Protein AF-A0A074Z7G4-F1 (afdb_monomer)

Radius of gyration: 32.72 Å; Cα contacts (8 Å, |Δi|>4): 463; chains: 1; bounding box: 90×70×72 Å

Secondary structure (DSSP, 8-state):
-EES--TTTTSBTTBPPPPTT----HHHHHHHHHHHHHHHHHHHHHHTT--THHHHHHHHHHHHHHHHHHHHHHHHHIIIIIHHHHHHTT-PPPPPPSEE-TTS--HHHHHHHHHHHHHHHHHHSSSGGG--THHHHHHHHHHHHHHHHHHHHHHTSTTHHHHHHHHHHHHHHHHHHHHHHHHHHHHHHHHHTT--GGGG-------HHHHTTS--SS--SHHHHHHHHHHHHHHHHHHTTS-SSS--SEEEEEETTEEEEEEEE-TT----TTHHHHHHHHHHHHHHHHHHHHHHHHHHHHHHHHHHHHHHT--S-SHHHHHHHHHHHHHHHHHHHHHHHHHHHHHHHHHHHHHHHHHHHHHTT----PPPPS----THHHHHHHHHHHHHHHHHHHHHHHHHHHHHHHHH-TTS-PBPTTT-SB-SSHHHHHHHHHHHHHHHHHHHHHHHHHHHHHHHHHTPPPP--

Structure (mmCIF, N/CA/C/O backbone):
data_AF-A0A074Z7G4-F1
#
_entry.id   AF-A0A074Z7G4-F1
#
loop_
_atom_site.group_PDB
_atom_site.id
_atom_site.type_symbol
_atom_site.label_atom_id
_atom_site.label_alt_id
_atom_site.label_comp_id
_atom_site.label_asym_id
_atom_site.label_entity_id
_atom_site.label_seq_id
_atom_site.pdbx_PDB_ins_code
_atom_site.Cartn_x
_atom_site.Cartn_y
_atom_site.Cartn_z
_atom_site.occupancy
_atom_site.B_iso_or_equiv
_atom_site.auth_seq_id
_atom_site.auth_comp_id
_atom_site.auth_asym_id
_atom_site.auth_atom_id
_atom_site.pdbx_PDB_model_num
ATOM 1 N N . MET A 1 1 ? 15.901 -3.457 -26.700 1.00 85.38 1 MET A N 1
ATOM 2 C CA . MET A 1 1 ? 16.924 -4.479 -26.420 1.00 85.38 1 MET A CA 1
ATOM 3 C C . MET A 1 1 ? 17.347 -4.314 -24.991 1.00 85.38 1 MET A C 1
ATOM 5 O O . MET A 1 1 ? 17.902 -3.279 -24.651 1.00 85.38 1 MET A O 1
ATOM 9 N N . ARG A 1 2 ? 17.156 -5.352 -24.183 1.00 85.31 2 ARG A N 1
ATOM 10 C CA . ARG A 1 2 ? 17.507 -5.346 -22.768 1.00 85.31 2 ARG A CA 1
ATOM 11 C C . ARG A 1 2 ? 18.653 -6.305 -22.483 1.00 85.31 2 ARG A C 1
ATOM 13 O O . ARG A 1 2 ? 18.597 -7.469 -22.887 1.00 85.31 2 ARG A O 1
ATOM 20 N N . ILE A 1 3 ? 19.686 -5.824 -21.792 1.00 86.31 3 ILE A N 1
ATOM 21 C CA . ILE A 1 3 ? 20.881 -6.618 -21.479 1.00 86.31 3 ILE A CA 1
ATOM 22 C C . ILE A 1 3 ? 20.767 -7.195 -20.069 1.00 86.31 3 ILE A C 1
ATOM 24 O O . ILE A 1 3 ? 20.560 -6.466 -19.108 1.00 86.31 3 ILE A O 1
ATOM 28 N N . LEU A 1 4 ? 20.955 -8.511 -19.943 1.00 88.06 4 LEU A N 1
ATOM 29 C CA . LEU A 1 4 ? 20.911 -9.246 -18.674 1.00 88.06 4 LEU A CA 1
ATOM 30 C C . LEU A 1 4 ? 19.659 -8.942 -17.822 1.00 88.06 4 LEU A C 1
ATOM 32 O O . LEU A 1 4 ? 19.802 -8.605 -16.644 1.00 88.06 4 LEU A O 1
ATOM 36 N N . PRO A 1 5 ? 18.436 -9.053 -18.373 1.00 88.75 5 PRO A N 1
ATOM 37 C CA . PRO A 1 5 ? 17.236 -8.840 -17.577 1.00 88.75 5 PRO A CA 1
ATOM 38 C C . PRO A 1 5 ? 17.120 -9.877 -16.448 1.00 88.75 5 PRO A C 1
ATOM 40 O O . PRO A 1 5 ? 17.526 -11.035 -16.625 1.00 88.75 5 PRO A O 1
ATOM 43 N N . PRO A 1 6 ? 16.518 -9.507 -15.306 1.00 89.75 6 PRO A N 1
ATOM 44 C CA . PRO A 1 6 ? 16.137 -10.471 -14.288 1.00 89.75 6 PRO A CA 1
ATOM 45 C C . PRO A 1 6 ? 15.152 -11.476 -14.886 1.00 89.75 6 PRO A C 1
ATOM 47 O O . PRO A 1 6 ? 14.142 -11.106 -15.475 1.00 89.75 6 PRO A O 1
ATOM 50 N N . ASN A 1 7 ? 15.434 -12.766 -14.740 1.00 90.62 7 ASN A N 1
ATOM 51 C CA . ASN A 1 7 ? 14.598 -13.827 -15.307 1.00 90.62 7 ASN A CA 1
ATOM 52 C C . ASN A 1 7 ? 13.290 -14.063 -14.543 1.00 90.62 7 ASN A C 1
ATOM 54 O O . ASN A 1 7 ? 12.457 -14.821 -15.017 1.00 90.62 7 ASN A O 1
ATOM 58 N N . TRP A 1 8 ? 13.138 -13.446 -13.371 1.00 91.25 8 TRP A N 1
ATOM 59 C CA . TRP A 1 8 ? 11.943 -13.498 -12.529 1.00 91.25 8 TRP A CA 1
ATOM 60 C C . TRP A 1 8 ? 10.975 -12.331 -12.782 1.00 91.25 8 TRP A C 1
ATOM 62 O O . TRP A 1 8 ? 9.852 -12.339 -12.283 1.00 91.25 8 TRP A O 1
ATOM 72 N N . GLU A 1 9 ? 11.404 -11.308 -13.519 1.00 90.31 9 GLU A N 1
ATOM 73 C CA . GLU A 1 9 ? 10.612 -10.102 -13.737 1.00 90.31 9 GLU A CA 1
ATOM 74 C C . GLU A 1 9 ? 9.450 -10.361 -14.707 1.00 90.31 9 GLU A C 1
ATOM 76 O O . GLU A 1 9 ? 9.623 -10.979 -15.756 1.00 90.31 9 GLU A O 1
ATOM 81 N N . GLY A 1 10 ? 8.260 -9.869 -14.358 1.00 90.44 10 GLY A N 1
ATOM 82 C CA . GLY A 1 10 ? 7.034 -10.010 -15.144 1.00 90.44 10 GLY A CA 1
ATOM 83 C C . GLY A 1 10 ? 6.310 -11.347 -14.983 1.00 90.44 10 GLY A C 1
ATOM 84 O O . GLY A 1 10 ? 5.237 -11.506 -15.552 1.00 90.44 10 GLY A O 1
ATOM 85 N N . LEU A 1 11 ? 6.853 -12.295 -14.211 1.00 92.81 11 LEU A N 1
ATOM 86 C CA . LEU A 1 11 ? 6.232 -13.613 -14.013 1.00 92.81 11 LEU A CA 1
ATOM 87 C C . LEU A 1 11 ? 5.133 -13.622 -12.947 1.00 92.81 11 LEU A C 1
ATOM 89 O O . LEU A 1 11 ? 4.307 -14.527 -12.922 1.00 92.81 11 LEU A O 1
ATOM 93 N N . HIS A 1 12 ? 5.137 -12.640 -12.047 1.00 93.44 12 HIS A N 1
ATOM 94 C CA . HIS A 1 12 ? 4.173 -12.531 -10.957 1.00 93.44 12 HIS A CA 1
ATOM 95 C C . HIS A 1 12 ? 3.929 -11.055 -10.615 1.00 93.44 12 HIS A C 1
ATOM 97 O O . HIS A 1 12 ? 4.872 -10.263 -10.699 1.00 93.44 12 HIS A O 1
ATOM 103 N N . PRO A 1 13 ? 2.723 -10.665 -10.159 1.00 91.06 13 PRO A N 1
ATOM 104 C CA . PRO A 1 13 ? 2.424 -9.283 -9.766 1.00 91.06 13 PRO A CA 1
ATOM 105 C C . PRO A 1 13 ? 3.328 -8.706 -8.663 1.00 91.06 13 PRO A C 1
ATOM 107 O O . PRO A 1 13 ? 3.527 -7.497 -8.605 1.00 91.06 13 PRO A O 1
ATOM 110 N N . ALA A 1 14 ? 3.922 -9.559 -7.820 1.00 89.94 14 ALA A N 1
ATOM 111 C CA . ALA A 1 14 ? 4.937 -9.165 -6.829 1.00 89.94 14 ALA A CA 1
ATOM 112 C C . ALA A 1 14 ? 6.234 -8.624 -7.464 1.00 89.94 14 ALA A C 1
ATOM 114 O O . ALA A 1 14 ? 6.974 -7.853 -6.851 1.00 89.94 14 ALA A O 1
ATOM 115 N N . TYR A 1 15 ? 6.502 -9.027 -8.705 1.00 92.25 15 TYR A N 1
ATOM 116 C CA . TYR A 1 15 ? 7.681 -8.675 -9.481 1.00 92.25 15 TYR A CA 1
ATOM 117 C C . TYR A 1 15 ? 7.265 -8.175 -10.869 1.00 92.25 15 TYR A C 1
ATOM 119 O O . TYR A 1 15 ? 7.560 -8.831 -11.871 1.00 92.25 15 TYR A O 1
ATOM 127 N N . PRO A 1 16 ? 6.554 -7.038 -10.957 1.00 90.12 16 PRO A N 1
ATOM 128 C CA . PRO A 1 16 ? 6.028 -6.563 -12.227 1.00 90.12 16 PRO A CA 1
ATOM 129 C C . PRO A 1 16 ? 7.172 -6.245 -13.190 1.00 90.12 16 PRO A C 1
ATOM 131 O O . PRO A 1 16 ? 8.205 -5.703 -12.787 1.00 90.12 16 PRO A O 1
ATOM 134 N N . SER A 1 17 ? 6.979 -6.560 -14.472 1.00 87.56 17 SER A N 1
ATOM 135 C CA . SER A 1 17 ? 7.879 -6.068 -15.506 1.00 87.56 17 SER A CA 1
ATOM 136 C C . SER A 1 17 ? 7.656 -4.592 -15.699 1.00 87.56 17 SER A C 1
ATOM 138 O O . SER A 1 17 ? 6.520 -4.169 -15.926 1.00 87.56 17 SER A O 1
ATOM 140 N N . LYS A 1 18 ? 8.737 -3.825 -15.685 1.00 83.06 18 LYS A N 1
ATOM 141 C CA . LYS A 1 18 ? 8.636 -2.420 -16.045 1.00 83.06 18 LYS A CA 1
ATOM 142 C C . LYS A 1 18 ? 8.057 -2.276 -17.473 1.00 83.06 18 LYS A C 1
ATOM 144 O O . LYS A 1 18 ? 8.223 -3.175 -18.316 1.00 83.06 18 LYS A O 1
ATOM 149 N N . PRO A 1 19 ? 7.347 -1.176 -17.761 1.00 82.62 19 PRO A N 1
ATOM 150 C CA . PRO A 1 19 ? 6.880 -0.883 -19.105 1.00 82.62 19 PRO A CA 1
ATOM 151 C C . PRO A 1 19 ? 7.999 -0.249 -19.944 1.00 82.62 19 PRO A C 1
ATOM 153 O O . PRO A 1 19 ? 8.758 0.605 -19.475 1.00 82.62 19 PRO A O 1
ATOM 156 N N . ALA A 1 20 ? 8.080 -0.643 -21.216 1.00 80.75 20 ALA A N 1
ATOM 157 C CA . ALA A 1 20 ? 8.911 0.063 -22.186 1.00 80.75 20 ALA A CA 1
ATOM 158 C C . ALA A 1 20 ? 8.395 1.511 -22.335 1.00 80.75 20 ALA A C 1
ATOM 160 O O . ALA A 1 20 ? 7.181 1.714 -22.303 1.00 80.75 20 ALA A O 1
ATOM 161 N N . PRO A 1 21 ? 9.269 2.522 -22.480 1.00 76.12 21 PRO A N 1
ATOM 162 C CA . PRO A 1 21 ? 10.708 2.418 -22.727 1.00 76.12 21 PRO A CA 1
ATOM 163 C C . PRO A 1 21 ? 11.589 2.391 -21.461 1.00 76.12 21 PRO A C 1
ATOM 165 O O . PRO A 1 21 ? 12.804 2.267 -21.589 1.00 76.12 21 PRO A O 1
ATOM 168 N N . PHE A 1 22 ? 11.044 2.463 -20.238 1.00 74.94 22 PHE A N 1
ATOM 169 C CA . PHE A 1 22 ? 11.821 2.604 -18.984 1.00 74.94 22 PHE A CA 1
ATOM 170 C C . PHE A 1 22 ? 12.382 1.285 -18.412 1.00 74.94 22 PHE A C 1
ATOM 172 O O . PHE A 1 22 ? 12.695 1.173 -17.217 1.00 74.94 22 PHE A O 1
ATOM 179 N N . ASN A 1 23 ? 12.550 0.280 -19.270 1.00 72.50 23 ASN A N 1
ATOM 180 C CA . ASN A 1 23 ? 13.027 -1.059 -18.922 1.00 72.50 23 ASN A CA 1
ATOM 181 C C . ASN A 1 23 ? 14.540 -1.117 -18.756 1.00 72.50 23 ASN A C 1
ATOM 183 O O . ASN A 1 23 ? 15.242 -1.827 -19.469 1.00 72.50 23 ASN A O 1
ATOM 187 N N . GLU A 1 24 ? 15.043 -0.377 -17.776 1.00 75.25 24 GLU A N 1
ATOM 188 C CA . GLU A 1 24 ? 16.465 -0.344 -17.456 1.00 75.25 24 GLU A CA 1
ATOM 189 C C . GLU A 1 24 ? 16.899 -1.626 -16.732 1.00 75.25 24 GLU A C 1
ATOM 191 O O . GLU A 1 24 ? 16.286 -2.040 -15.735 1.00 75.25 24 GLU A O 1
ATOM 196 N N . SER A 1 25 ? 17.987 -2.235 -17.203 1.00 81.12 25 SER A N 1
ATOM 197 C CA . SER A 1 25 ? 18.711 -3.287 -16.481 1.00 81.12 25 SER A CA 1
ATOM 198 C C . SER A 1 25 ? 19.603 -2.696 -15.374 1.00 81.12 25 SER A C 1
ATOM 200 O O . SER A 1 25 ? 20.019 -1.536 -15.441 1.00 81.12 25 SER A O 1
ATOM 202 N N . ALA A 1 26 ? 19.945 -3.461 -14.324 1.00 79.12 26 ALA A N 1
ATOM 203 C CA . ALA A 1 26 ? 20.910 -2.967 -13.327 1.00 79.12 26 ALA A CA 1
ATOM 204 C C . ALA A 1 26 ? 22.268 -2.616 -13.951 1.00 79.12 26 ALA A C 1
ATOM 206 O O . ALA A 1 26 ? 22.934 -1.684 -13.498 1.00 79.12 26 ALA A O 1
ATOM 207 N N . LEU A 1 27 ? 22.648 -3.318 -15.026 1.00 80.75 27 LEU A N 1
ATOM 208 C CA . LEU A 1 27 ? 23.888 -3.063 -15.747 1.00 80.75 27 LEU A CA 1
ATOM 209 C C . LEU A 1 27 ? 23.905 -1.670 -16.394 1.00 80.75 27 LEU A C 1
ATOM 211 O O . LEU A 1 27 ? 24.945 -1.017 -16.381 1.00 80.75 27 LEU A O 1
ATOM 215 N N . THR A 1 28 ? 22.778 -1.204 -16.935 1.00 81.19 28 THR A N 1
ATOM 216 C CA . THR A 1 28 ? 22.680 0.105 -17.602 1.00 81.19 28 THR A CA 1
ATOM 217 C C . THR A 1 28 ? 22.392 1.254 -16.634 1.00 81.19 28 THR A C 1
ATOM 219 O O . THR A 1 28 ? 22.817 2.382 -16.886 1.00 81.19 28 THR A O 1
ATOM 222 N N . LYS A 1 29 ? 21.800 0.977 -15.465 1.00 82.38 29 LYS A N 1
ATOM 223 C CA . LYS A 1 29 ? 21.629 1.967 -14.382 1.00 82.38 29 LYS A CA 1
ATOM 224 C C . LYS A 1 29 ? 22.943 2.480 -13.806 1.00 82.38 29 LYS A C 1
ATOM 226 O O . LYS A 1 29 ? 23.056 3.655 -13.460 1.00 82.38 29 LYS A O 1
ATOM 231 N N . ALA A 1 30 ? 23.931 1.605 -13.661 1.00 86.00 30 ALA A N 1
ATOM 232 C CA . ALA A 1 30 ? 25.208 1.966 -13.060 1.00 86.00 30 ALA A CA 1
ATOM 233 C C . ALA A 1 30 ? 25.955 3.085 -13.811 1.00 86.00 30 ALA A C 1
ATOM 235 O O . ALA A 1 30 ? 26.288 4.085 -13.169 1.00 86.00 30 ALA A O 1
ATOM 236 N N . PRO A 1 31 ? 26.183 2.997 -15.138 1.00 86.25 31 PRO A N 1
ATOM 237 C CA . PRO A 1 31 ? 26.827 4.072 -15.884 1.00 86.25 31 PRO A CA 1
ATOM 238 C C . PRO A 1 31 ? 25.974 5.349 -15.949 1.00 86.25 31 PRO A C 1
ATOM 240 O O . PRO A 1 31 ? 26.550 6.431 -16.029 1.00 86.25 31 PRO A O 1
ATOM 243 N N . PHE A 1 32 ? 24.639 5.265 -15.846 1.00 86.50 32 PHE A N 1
ATOM 244 C CA . PHE A 1 32 ? 23.770 6.445 -15.734 1.00 86.50 32 PHE A CA 1
ATOM 245 C C . PHE A 1 32 ? 24.064 7.259 -14.464 1.00 86.50 32 PHE A C 1
ATOM 247 O O . PHE A 1 32 ? 24.488 8.413 -14.555 1.00 86.50 32 PHE A O 1
ATOM 254 N N . TRP A 1 33 ? 23.911 6.654 -13.281 1.00 88.00 33 TRP A N 1
ATOM 255 C CA . TRP A 1 33 ? 24.155 7.346 -12.007 1.00 88.00 33 TRP A CA 1
ATOM 256 C C . TRP A 1 33 ? 25.606 7.804 -11.880 1.00 88.00 33 TRP A C 1
ATOM 258 O O . TRP A 1 33 ? 25.888 8.928 -11.462 1.00 88.00 33 TRP A O 1
ATOM 268 N N . ALA A 1 34 ? 26.537 6.954 -12.310 1.00 91.00 34 ALA A N 1
ATOM 269 C CA . ALA A 1 34 ? 27.951 7.270 -12.298 1.00 91.00 34 ALA A CA 1
ATOM 270 C C . ALA A 1 34 ? 28.311 8.436 -13.227 1.00 91.00 34 ALA A C 1
ATOM 272 O O . ALA A 1 34 ? 29.098 9.305 -12.844 1.00 91.00 34 ALA A O 1
ATOM 273 N N . GLY A 1 35 ? 27.712 8.491 -14.420 1.00 90.94 35 GLY A N 1
ATOM 274 C CA . GLY A 1 35 ? 27.849 9.611 -15.344 1.00 90.94 35 GLY A CA 1
ATOM 275 C C . GLY A 1 35 ? 27.298 10.914 -14.764 1.00 90.94 35 GLY A C 1
ATOM 276 O O . GLY A 1 35 ? 27.959 11.943 -14.897 1.00 90.94 35 GLY A O 1
ATOM 277 N N . GLY A 1 36 ? 26.175 10.862 -14.037 1.00 91.94 36 GLY A N 1
ATOM 278 C CA . GLY A 1 36 ? 25.625 12.001 -13.292 1.00 91.94 36 GLY A CA 1
ATOM 279 C C . GLY A 1 36 ? 26.575 12.512 -12.201 1.00 91.94 36 GLY A C 1
ATOM 280 O O . GLY A 1 36 ? 26.894 13.702 -12.162 1.00 91.94 36 GLY A O 1
ATOM 281 N N . CYS A 1 37 ? 27.127 11.617 -11.373 1.00 93.38 37 CYS A N 1
ATOM 282 C CA . CYS A 1 37 ? 28.167 11.977 -10.399 1.00 93.38 37 CYS A CA 1
ATOM 283 C C . CYS A 1 37 ? 29.406 12.584 -11.077 1.00 93.38 37 CYS A C 1
ATOM 285 O O . CYS A 1 37 ? 29.982 13.551 -10.576 1.00 93.38 37 CYS A O 1
ATOM 287 N N . GLY A 1 38 ? 29.809 12.036 -12.226 1.00 93.69 38 GLY A N 1
ATOM 288 C CA . GLY A 1 38 ? 30.907 12.565 -13.030 1.00 93.69 38 GLY A CA 1
ATOM 289 C C . GLY A 1 38 ? 30.636 13.963 -13.574 1.00 93.69 38 GLY A C 1
ATOM 290 O O . GLY A 1 38 ? 31.521 14.816 -13.517 1.00 93.69 38 GLY A O 1
ATOM 291 N N . ALA A 1 39 ? 29.418 14.217 -14.057 1.00 93.56 39 ALA A N 1
ATOM 292 C CA . ALA A 1 39 ? 28.989 15.521 -14.553 1.00 93.56 39 ALA A CA 1
ATOM 293 C C . ALA A 1 39 ? 28.983 16.574 -13.435 1.00 93.56 39 ALA A C 1
ATOM 295 O O . ALA A 1 39 ? 29.549 17.654 -13.609 1.00 93.56 39 ALA A O 1
ATOM 296 N N . LEU A 1 40 ? 28.443 16.232 -12.259 1.00 94.50 40 LEU A N 1
ATOM 297 C CA . LEU A 1 40 ? 28.479 17.097 -11.074 1.00 94.50 40 LEU A CA 1
ATOM 298 C C . LEU A 1 40 ? 29.916 17.409 -10.647 1.00 94.50 40 LEU A C 1
ATOM 300 O O . LEU A 1 40 ? 30.268 18.568 -10.427 1.00 94.50 40 LEU A O 1
ATOM 304 N N . ALA A 1 41 ? 30.774 16.391 -10.586 1.00 93.81 41 ALA A N 1
ATOM 305 C CA . ALA A 1 41 ? 32.175 16.574 -10.238 1.00 93.81 41 ALA A CA 1
ATOM 306 C C . ALA A 1 41 ? 32.944 17.412 -11.271 1.00 93.81 41 ALA A C 1
ATOM 308 O O . ALA A 1 41 ? 33.786 18.225 -10.893 1.00 93.81 41 ALA A O 1
ATOM 309 N N . ALA A 1 42 ? 32.650 17.256 -12.566 1.00 91.56 42 ALA A N 1
ATOM 310 C CA . ALA A 1 42 ? 33.212 18.103 -13.613 1.00 91.56 42 ALA A CA 1
ATOM 311 C C . ALA A 1 42 ? 32.750 19.563 -13.461 1.00 91.56 42 ALA A C 1
ATOM 313 O O . ALA A 1 42 ? 33.578 20.467 -13.554 1.00 91.56 42 ALA A O 1
ATOM 314 N N . GLY A 1 43 ? 31.467 19.797 -13.159 1.00 92.75 43 GLY A N 1
ATOM 315 C CA . GLY A 1 43 ? 30.924 21.131 -12.885 1.00 92.75 43 GLY A CA 1
ATOM 316 C C . GLY A 1 43 ? 31.592 21.801 -11.682 1.00 92.75 43 GLY A C 1
ATOM 317 O O . GLY A 1 43 ? 32.066 22.932 -11.783 1.00 92.75 43 GLY A O 1
ATOM 318 N N . LEU A 1 44 ? 31.734 21.076 -10.568 1.00 94.06 44 LEU A N 1
ATOM 319 C CA . LEU A 1 44 ? 32.448 21.555 -9.378 1.00 94.06 44 LEU A CA 1
ATOM 320 C C . LEU A 1 44 ? 33.934 21.817 -9.655 1.00 94.06 44 LEU A C 1
ATOM 322 O O . LEU A 1 44 ? 34.496 22.800 -9.165 1.00 94.06 44 LEU A O 1
ATOM 326 N N . ALA A 1 45 ? 34.586 20.972 -10.457 1.00 91.81 45 ALA A N 1
ATOM 327 C CA . ALA A 1 45 ? 35.967 21.197 -10.869 1.00 91.81 45 ALA A CA 1
ATOM 328 C C . ALA A 1 45 ? 36.098 22.496 -11.680 1.00 91.81 45 ALA A C 1
ATOM 330 O O . ALA A 1 45 ? 36.977 23.301 -11.385 1.00 91.81 45 ALA A O 1
ATOM 331 N N . LEU A 1 46 ? 35.187 22.757 -12.625 1.00 91.62 46 LEU A N 1
ATOM 332 C CA . LEU A 1 46 ? 35.174 24.004 -13.397 1.00 91.62 46 LEU A CA 1
ATOM 333 C C . LEU A 1 46 ? 34.961 25.233 -12.500 1.00 91.62 46 LEU A C 1
ATOM 335 O O . LEU A 1 46 ? 35.713 26.201 -12.616 1.00 91.62 46 LEU A O 1
ATOM 339 N N . LEU A 1 47 ? 34.015 25.171 -11.556 1.00 94.12 47 LEU A N 1
ATOM 340 C CA . LEU A 1 47 ? 33.768 26.249 -10.586 1.00 94.12 47 LEU A CA 1
ATOM 341 C C . LEU A 1 47 ? 34.985 26.520 -9.689 1.00 94.12 47 LEU A C 1
ATOM 343 O O . LEU A 1 47 ? 35.280 27.666 -9.359 1.00 94.12 47 LEU A O 1
ATOM 347 N N . THR A 1 48 ? 35.734 25.474 -9.338 1.00 93.44 48 THR A N 1
ATOM 348 C CA . THR A 1 48 ? 36.955 25.572 -8.520 1.00 93.44 48 THR A CA 1
ATOM 349 C C . THR A 1 48 ? 38.233 25.772 -9.344 1.00 93.44 48 THR A C 1
ATOM 351 O O . THR A 1 48 ? 39.332 25.683 -8.794 1.00 93.44 48 THR A O 1
ATOM 354 N N . LYS A 1 49 ? 38.119 26.054 -10.654 1.00 91.06 49 LYS A N 1
ATOM 355 C CA . LYS A 1 49 ? 39.244 26.215 -11.602 1.00 91.06 49 LYS A CA 1
ATOM 356 C C . LYS A 1 49 ? 40.197 25.007 -11.651 1.00 91.06 49 LYS A C 1
ATOM 358 O O . LYS A 1 49 ? 41.371 25.133 -11.997 1.00 91.06 49 LYS A O 1
ATOM 363 N N . ARG A 1 50 ? 39.700 23.822 -11.299 1.00 89.50 5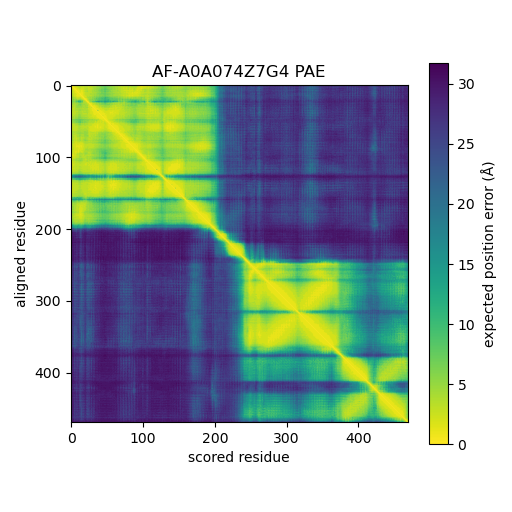0 ARG A N 1
ATOM 364 C CA . ARG A 1 50 ? 40.392 22.531 -11.382 1.00 89.50 50 ARG A CA 1
ATOM 365 C C . ARG A 1 50 ? 40.104 21.857 -12.730 1.00 89.50 50 ARG A C 1
ATOM 367 O O . ARG A 1 50 ? 39.092 22.142 -13.367 1.00 89.50 50 ARG A O 1
ATOM 374 N N . PRO A 1 51 ? 40.973 20.941 -13.197 1.00 88.12 51 PRO A N 1
ATOM 375 C CA . PRO A 1 51 ? 40.759 20.268 -14.472 1.00 88.12 51 PRO A CA 1
ATOM 376 C C . PRO A 1 51 ? 39.509 19.361 -14.428 1.00 88.12 51 PRO A C 1
ATOM 378 O O . PRO A 1 51 ? 39.395 18.538 -13.512 1.00 88.12 51 PRO A O 1
ATOM 381 N N . PRO A 1 52 ? 38.627 19.403 -15.450 1.00 87.94 52 PRO A N 1
ATOM 382 C CA . PRO A 1 52 ? 37.388 18.607 -15.501 1.00 87.94 52 PRO A CA 1
ATOM 383 C C . PRO A 1 52 ? 37.640 17.092 -15.606 1.00 87.94 52 PRO A C 1
ATOM 385 O O . PRO A 1 52 ? 36.738 16.283 -15.411 1.00 87.94 52 PRO A O 1
ATOM 388 N N . ALA A 1 53 ? 38.899 16.705 -15.832 1.00 89.56 53 ALA A N 1
ATOM 389 C CA . ALA A 1 53 ? 39.463 15.365 -15.688 1.00 89.56 53 ALA A CA 1
ATOM 390 C C . ALA A 1 53 ? 38.913 14.554 -14.508 1.00 89.56 53 ALA A C 1
ATOM 392 O O . ALA A 1 53 ? 38.718 13.343 -14.608 1.00 89.56 53 ALA A O 1
ATOM 393 N N . GLN A 1 54 ? 38.715 15.225 -13.369 1.00 89.75 54 GLN A N 1
ATOM 394 C CA . GLN A 1 54 ? 38.254 14.590 -12.139 1.00 89.75 54 GLN A CA 1
ATOM 395 C C . GLN A 1 54 ? 36.856 13.987 -12.307 1.00 89.75 54 GLN A C 1
ATOM 397 O O . GLN A 1 54 ? 36.609 12.915 -11.762 1.00 89.75 54 GLN A O 1
ATOM 402 N N . GLY A 1 55 ? 35.996 14.593 -13.134 1.00 92.56 55 GLY A N 1
ATOM 403 C CA . GLY A 1 55 ? 34.669 14.063 -13.443 1.00 92.56 55 GLY A CA 1
ATOM 404 C C . GLY A 1 55 ? 34.715 12.695 -14.121 1.00 92.56 55 GLY A C 1
ATOM 405 O O . GLY A 1 55 ? 34.014 11.783 -13.695 1.00 92.56 55 GLY A O 1
ATOM 406 N N . LEU A 1 56 ? 35.614 12.500 -15.096 1.00 92.50 56 LEU A N 1
ATOM 407 C CA . LEU A 1 56 ? 35.793 11.201 -15.764 1.00 92.50 56 LEU A CA 1
ATOM 408 C C . LEU A 1 56 ? 36.302 10.124 -14.798 1.00 92.50 56 LEU A C 1
ATOM 410 O O . LEU A 1 56 ? 35.833 8.988 -14.832 1.00 92.50 56 LEU A O 1
ATOM 414 N N . LYS A 1 57 ? 37.244 10.475 -13.915 1.00 93.38 57 LYS A N 1
ATOM 415 C CA . LYS A 1 57 ? 37.762 9.540 -12.903 1.00 93.38 57 LYS A CA 1
ATOM 416 C C . LYS A 1 57 ? 36.681 9.140 -11.906 1.00 93.38 57 LYS A C 1
ATOM 418 O O . LYS A 1 57 ? 36.565 7.960 -11.589 1.00 93.38 57 LYS A O 1
ATOM 423 N N . ILE A 1 58 ? 35.903 10.114 -11.434 1.00 94.81 58 ILE A N 1
ATOM 424 C CA . ILE A 1 58 ? 34.801 9.879 -10.502 1.00 94.81 58 ILE A CA 1
ATOM 425 C C . ILE A 1 58 ? 33.751 8.994 -11.165 1.00 94.81 58 ILE A C 1
ATOM 427 O O . ILE A 1 58 ? 33.431 7.964 -10.587 1.00 94.81 58 ILE A O 1
ATOM 431 N N . ALA A 1 59 ? 33.326 9.304 -12.395 1.00 94.75 59 ALA A N 1
ATOM 432 C CA . ALA A 1 59 ? 32.404 8.462 -13.157 1.00 94.75 59 ALA A CA 1
ATOM 433 C C . ALA A 1 59 ? 32.916 7.023 -13.316 1.00 94.75 59 ALA A C 1
ATOM 435 O O . ALA A 1 59 ? 32.166 6.070 -13.135 1.00 94.75 59 ALA A O 1
ATOM 436 N N . ALA A 1 60 ? 34.200 6.830 -13.627 1.00 94.69 60 ALA A N 1
ATOM 437 C CA . ALA A 1 60 ? 34.758 5.490 -13.786 1.00 94.69 60 ALA A CA 1
ATOM 438 C C . ALA A 1 60 ? 34.709 4.678 -12.478 1.00 94.69 60 ALA A C 1
ATOM 440 O O . ALA A 1 60 ? 34.278 3.525 -12.480 1.00 94.69 60 ALA A O 1
ATOM 441 N N . TRP A 1 61 ? 35.120 5.277 -11.357 1.00 94.69 61 TRP A N 1
ATOM 442 C CA . TRP A 1 61 ? 35.105 4.603 -10.056 1.00 94.69 61 TRP A CA 1
ATOM 443 C C . TRP A 1 61 ? 33.692 4.339 -9.550 1.00 94.69 61 TRP A C 1
ATOM 445 O O . TRP A 1 61 ? 33.410 3.228 -9.100 1.00 94.69 61 TRP A O 1
ATOM 455 N N . THR A 1 62 ? 32.789 5.314 -9.665 1.00 92.25 62 THR A N 1
ATOM 456 C CA . THR A 1 62 ? 31.390 5.125 -9.271 1.00 92.25 62 THR A CA 1
ATOM 457 C C . THR A 1 62 ? 30.718 4.070 -10.140 1.00 92.25 62 THR A C 1
ATOM 459 O O . THR A 1 62 ? 29.975 3.262 -9.601 1.00 92.25 62 THR A O 1
ATOM 462 N N . THR A 1 63 ? 31.047 3.965 -11.431 1.00 92.81 63 THR A N 1
ATOM 463 C CA . THR A 1 63 ? 30.516 2.896 -12.299 1.00 92.81 63 THR A CA 1
ATOM 464 C C . THR A 1 63 ? 30.921 1.511 -11.820 1.00 92.81 63 THR A C 1
ATOM 466 O O . THR A 1 63 ? 30.089 0.612 -11.813 1.00 92.81 63 THR A O 1
ATOM 469 N N . ILE A 1 64 ? 32.171 1.315 -11.389 1.00 91.25 64 ILE A N 1
ATOM 470 C CA . ILE A 1 64 ? 32.604 0.022 -10.840 1.00 91.25 64 ILE A CA 1
ATOM 471 C C . ILE A 1 64 ? 31.889 -0.257 -9.519 1.00 91.25 64 ILE A C 1
ATOM 473 O O . ILE A 1 64 ? 31.314 -1.333 -9.358 1.00 91.25 64 ILE A O 1
ATOM 477 N N . ILE A 1 65 ? 31.897 0.706 -8.594 1.00 89.38 65 ILE A N 1
ATOM 478 C CA . ILE A 1 65 ? 31.334 0.534 -7.248 1.00 89.38 65 ILE A CA 1
ATOM 479 C C . ILE A 1 65 ? 29.826 0.266 -7.330 1.00 89.38 65 ILE A C 1
ATOM 481 O O . ILE A 1 65 ? 29.347 -0.734 -6.800 1.00 89.38 65 ILE A O 1
ATOM 485 N N . PHE A 1 66 ? 29.083 1.102 -8.056 1.00 86.56 66 PHE A N 1
ATOM 486 C CA . PHE A 1 66 ? 27.644 0.926 -8.235 1.00 86.56 66 PHE A CA 1
ATOM 487 C C . PHE A 1 66 ? 27.307 -0.234 -9.167 1.00 86.56 66 PHE A C 1
ATOM 489 O O . PHE A 1 66 ? 26.353 -0.954 -8.899 1.00 86.56 66 PHE A O 1
ATOM 496 N N . GLY A 1 67 ? 28.056 -0.450 -10.248 1.00 84.81 67 GLY A N 1
ATOM 497 C CA . GLY A 1 67 ? 27.773 -1.502 -11.231 1.00 84.81 67 GLY A CA 1
ATOM 498 C C . GLY A 1 67 ? 27.941 -2.900 -10.672 1.00 84.81 67 GLY A C 1
ATOM 499 O O . GLY A 1 67 ? 27.055 -3.738 -10.826 1.00 84.81 67 GLY A O 1
ATOM 500 N N . THR A 1 68 ? 29.038 -3.143 -9.958 1.00 83.44 68 THR A N 1
ATOM 501 C CA . THR A 1 68 ? 29.267 -4.445 -9.319 1.00 83.44 68 THR A CA 1
ATOM 502 C C . THR A 1 68 ? 28.245 -4.713 -8.218 1.00 83.44 68 THR A C 1
ATOM 504 O O . THR A 1 68 ? 27.659 -5.795 -8.190 1.00 83.44 68 THR A O 1
ATOM 507 N N . ALA A 1 69 ? 27.965 -3.720 -7.368 1.00 85.38 69 ALA A N 1
ATOM 508 C CA . ALA A 1 69 ? 26.979 -3.850 -6.305 1.00 85.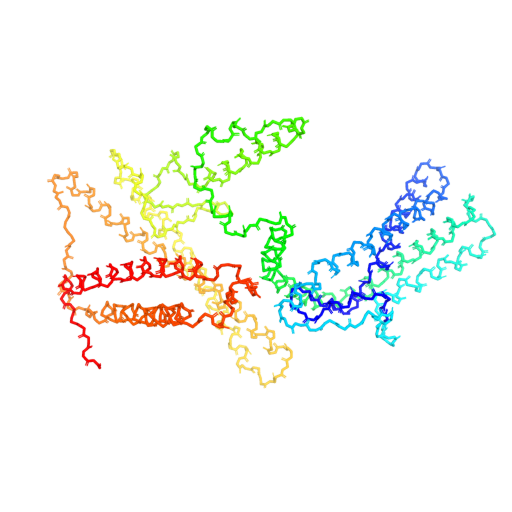38 69 ALA A CA 1
ATOM 509 C C . ALA A 1 69 ? 25.556 -4.027 -6.853 1.00 85.38 69 ALA A C 1
ATOM 511 O O . ALA A 1 69 ? 24.857 -4.929 -6.417 1.00 85.38 69 ALA A O 1
ATOM 512 N N . SER A 1 70 ? 25.124 -3.231 -7.833 1.00 83.75 70 SER A N 1
ATOM 513 C CA . SER A 1 70 ? 23.756 -3.296 -8.373 1.00 83.75 70 SER A CA 1
ATOM 514 C C . SER A 1 70 ? 23.467 -4.616 -9.087 1.00 83.75 70 SER A C 1
ATOM 516 O O . SER A 1 70 ? 22.470 -5.265 -8.777 1.00 83.75 70 SER A O 1
ATOM 518 N N . VAL A 1 71 ? 24.361 -5.064 -9.975 1.00 84.19 71 VAL A N 1
ATOM 519 C CA . VAL A 1 71 ? 24.224 -6.363 -10.654 1.00 84.19 71 VAL A CA 1
ATOM 520 C C . VAL A 1 71 ? 24.329 -7.513 -9.649 1.00 84.19 71 VAL A C 1
ATOM 522 O O . VAL A 1 71 ? 23.579 -8.488 -9.739 1.00 84.19 71 VAL A O 1
ATOM 525 N N . GLY A 1 72 ? 25.240 -7.400 -8.676 1.00 84.81 72 GLY A N 1
ATOM 526 C CA . GLY A 1 72 ? 25.403 -8.377 -7.603 1.00 84.81 72 GLY A CA 1
ATOM 527 C C . GLY A 1 72 ? 24.142 -8.512 -6.754 1.00 84.81 72 GLY A C 1
ATOM 528 O O . GLY A 1 72 ? 23.638 -9.619 -6.591 1.00 84.81 72 GLY A O 1
ATOM 529 N N . VAL A 1 73 ? 23.597 -7.391 -6.278 1.00 85.69 73 VAL A N 1
ATOM 530 C CA . VAL A 1 73 ? 22.381 -7.327 -5.458 1.00 85.69 73 VAL A CA 1
ATOM 531 C C . VAL A 1 73 ? 21.174 -7.840 -6.231 1.00 85.69 73 VAL A C 1
ATOM 533 O O . VAL A 1 73 ? 20.428 -8.643 -5.686 1.00 85.69 73 VAL A O 1
ATOM 536 N N . GLU A 1 74 ? 20.988 -7.459 -7.496 1.00 84.94 74 GLU A N 1
ATOM 537 C CA . GLU A 1 74 ? 19.832 -7.906 -8.283 1.00 84.94 74 GLU A CA 1
ATOM 538 C C . GLU A 1 74 ? 19.865 -9.422 -8.536 1.00 84.94 74 GLU A C 1
ATOM 540 O O . GLU A 1 74 ? 18.857 -10.115 -8.367 1.00 84.94 74 GLU A O 1
ATOM 545 N N . ARG A 1 75 ? 21.043 -9.979 -8.852 1.00 85.62 75 ARG A N 1
ATOM 546 C CA . ARG A 1 75 ? 21.206 -11.435 -8.997 1.00 85.62 75 ARG A CA 1
ATOM 547 C C . ARG A 1 75 ? 21.082 -12.176 -7.672 1.00 85.62 75 ARG A C 1
ATOM 549 O O . ARG A 1 75 ? 20.510 -13.265 -7.634 1.00 85.62 75 ARG A O 1
ATOM 556 N N . TYR A 1 76 ? 21.612 -11.603 -6.598 1.00 86.00 76 TYR A N 1
ATOM 557 C CA . TYR A 1 76 ? 21.540 -12.179 -5.261 1.00 86.00 76 TYR A CA 1
ATOM 558 C C . TYR A 1 76 ? 20.100 -12.203 -4.740 1.00 86.00 76 TYR A C 1
ATOM 560 O O . TYR A 1 76 ? 19.609 -13.262 -4.351 1.00 86.00 76 TYR A O 1
ATOM 568 N N . ALA A 1 77 ? 19.391 -11.075 -4.834 1.00 85.06 77 ALA A N 1
ATOM 569 C CA . ALA A 1 77 ? 17.977 -10.957 -4.495 1.00 85.06 77 ALA A CA 1
ATOM 570 C C . ALA A 1 77 ? 17.121 -11.901 -5.348 1.00 85.06 77 ALA A C 1
ATOM 572 O O . ALA A 1 77 ? 16.260 -12.603 -4.819 1.00 85.06 77 ALA A O 1
ATOM 573 N N . GLY A 1 78 ? 17.414 -11.998 -6.649 1.00 87.44 78 GLY A N 1
ATOM 574 C CA . GLY A 1 78 ? 16.754 -12.945 -7.540 1.00 87.44 78 GLY A CA 1
ATOM 575 C C . GLY A 1 78 ? 16.906 -14.396 -7.086 1.00 87.44 78 GLY A C 1
ATOM 576 O O . GLY A 1 78 ? 15.934 -15.143 -7.060 1.00 87.44 78 GLY A O 1
ATOM 577 N N . ARG A 1 79 ? 18.116 -14.799 -6.680 1.00 88.94 79 ARG A N 1
ATOM 578 C CA . ARG A 1 79 ? 18.406 -16.175 -6.256 1.00 88.94 79 ARG A CA 1
ATOM 579 C C . ARG A 1 79 ? 17.847 -16.513 -4.875 1.00 88.94 79 ARG A C 1
ATOM 581 O O . ARG A 1 79 ? 17.410 -17.642 -4.676 1.00 88.94 79 ARG A O 1
ATOM 588 N N . LEU A 1 80 ? 17.908 -15.585 -3.922 1.00 88.50 80 LEU A N 1
ATOM 589 C CA . LEU A 1 80 ? 17.532 -15.862 -2.534 1.00 88.50 80 LEU A CA 1
ATOM 590 C C . LEU A 1 80 ? 16.075 -15.573 -2.208 1.00 88.50 80 LEU A C 1
ATOM 592 O O . LEU A 1 80 ? 15.515 -16.268 -1.360 1.00 88.50 80 LEU A O 1
ATOM 596 N N . ILE A 1 81 ? 15.489 -14.562 -2.844 1.00 90.81 81 ILE A N 1
ATOM 597 C CA . ILE A 1 81 ? 14.157 -14.066 -2.505 1.00 90.81 81 ILE A CA 1
ATOM 598 C C . ILE A 1 81 ? 13.190 -14.411 -3.630 1.00 90.81 81 ILE A C 1
ATOM 600 O O . ILE A 1 81 ? 12.301 -15.234 -3.429 1.00 90.81 81 ILE A O 1
ATOM 604 N N . ALA A 1 82 ? 13.400 -13.841 -4.822 1.00 92.06 82 ALA A N 1
ATOM 605 C CA . ALA A 1 82 ? 12.413 -13.927 -5.896 1.00 92.06 82 ALA A CA 1
ATOM 606 C C . ALA A 1 82 ? 12.203 -15.359 -6.375 1.00 92.06 82 ALA A C 1
ATOM 608 O O . ALA A 1 82 ? 11.069 -15.796 -6.532 1.00 92.06 82 ALA A O 1
ATOM 609 N N . ARG A 1 83 ? 13.287 -16.117 -6.559 1.00 94.56 83 ARG A N 1
ATOM 610 C CA . ARG A 1 83 ? 13.186 -17.483 -7.061 1.00 94.56 83 ARG A CA 1
ATOM 611 C C . ARG A 1 83 ? 12.449 -18.430 -6.109 1.00 94.56 83 ARG A C 1
ATOM 613 O O . ARG A 1 83 ? 11.464 -19.016 -6.539 1.00 94.56 83 ARG A O 1
ATOM 620 N N . PRO A 1 84 ? 12.844 -18.535 -4.831 1.00 93.94 84 PRO A N 1
ATOM 621 C CA . PRO A 1 84 ? 12.133 -19.371 -3.871 1.00 93.94 84 PRO A CA 1
ATOM 622 C C . PRO A 1 84 ? 10.679 -18.940 -3.644 1.00 93.94 84 PRO A C 1
ATOM 624 O O . PRO A 1 84 ? 9.831 -19.794 -3.413 1.00 93.94 84 PRO A O 1
ATOM 627 N N . TYR A 1 85 ? 10.386 -17.636 -3.716 1.00 94.50 85 TYR A N 1
ATOM 628 C CA . TYR A 1 85 ? 9.014 -17.133 -3.617 1.00 94.50 85 TYR A CA 1
ATOM 629 C C . TYR A 1 85 ? 8.167 -17.536 -4.831 1.00 94.50 85 TYR A C 1
ATOM 631 O O . TYR A 1 85 ? 7.045 -17.997 -4.683 1.00 94.50 85 TYR A O 1
ATOM 639 N N . LEU A 1 86 ? 8.694 -17.397 -6.048 1.00 95.62 86 LEU A N 1
ATOM 640 C CA . LEU A 1 86 ? 7.971 -17.798 -7.258 1.00 95.62 86 LEU A CA 1
ATOM 641 C C . LEU A 1 86 ? 7.760 -19.314 -7.315 1.00 95.62 86 LEU A C 1
ATOM 643 O O . LEU A 1 86 ? 6.657 -19.766 -7.613 1.00 95.62 86 LEU A O 1
ATOM 647 N N . GLU A 1 87 ? 8.781 -20.091 -6.949 1.00 94.19 87 GLU A N 1
ATOM 648 C CA . GLU A 1 87 ? 8.687 -21.550 -6.847 1.00 94.19 87 GLU A CA 1
ATOM 649 C C . GLU A 1 87 ? 7.637 -21.973 -5.800 1.00 94.19 87 GLU A C 1
ATOM 651 O O . GLU A 1 87 ? 6.883 -22.911 -6.051 1.00 94.19 87 GLU A O 1
ATOM 656 N N . SER A 1 88 ? 7.507 -21.257 -4.671 1.00 92.94 88 SER A N 1
ATOM 657 C CA . SER A 1 88 ? 6.472 -21.550 -3.662 1.00 92.94 88 SER A CA 1
ATOM 658 C C . SER A 1 88 ? 5.049 -21.217 -4.122 1.00 92.94 88 SER A C 1
ATOM 660 O O . SER A 1 88 ? 4.095 -21.803 -3.617 1.00 92.94 88 SER A O 1
ATOM 662 N N . LYS A 1 89 ? 4.895 -20.328 -5.110 1.00 93.88 89 LYS A N 1
ATOM 663 C CA . LYS A 1 89 ? 3.618 -20.037 -5.783 1.00 93.88 89 LYS A CA 1
ATOM 664 C C . LYS A 1 89 ? 3.369 -20.922 -7.013 1.00 93.88 89 LYS A C 1
ATOM 666 O O . LYS A 1 89 ? 2.421 -20.676 -7.751 1.00 93.88 89 LYS A O 1
ATOM 671 N N . GLY A 1 90 ? 4.210 -21.932 -7.254 1.00 94.88 90 GLY A N 1
ATOM 672 C CA . GLY A 1 90 ? 4.086 -22.831 -8.405 1.00 94.88 90 GLY A CA 1
ATOM 673 C C . GLY A 1 90 ? 4.451 -22.187 -9.747 1.00 94.88 90 GLY A C 1
ATOM 674 O O . GLY A 1 90 ? 4.070 -22.702 -10.795 1.00 94.88 90 GLY A O 1
ATOM 675 N N . VAL A 1 91 ? 5.174 -21.062 -9.738 1.00 95.81 91 VAL A N 1
ATOM 676 C CA . VAL A 1 91 ? 5.601 -20.359 -10.953 1.00 95.81 91 VAL A CA 1
ATOM 677 C C . VAL A 1 91 ? 6.984 -20.851 -11.373 1.00 95.81 91 VAL A C 1
ATOM 679 O O . VAL A 1 91 ? 7.981 -20.635 -10.681 1.00 95.81 91 VAL A O 1
ATOM 682 N N . GLU A 1 92 ? 7.062 -21.485 -12.542 1.00 94.88 92 GLU A N 1
ATOM 683 C CA . GLU A 1 92 ? 8.335 -21.914 -13.119 1.00 94.88 92 GLU A CA 1
ATOM 684 C C . GLU A 1 92 ? 9.134 -20.726 -13.667 1.00 94.88 92 GLU A C 1
ATOM 686 O O . GLU A 1 92 ? 8.643 -19.911 -14.450 1.00 94.88 92 GLU A O 1
ATOM 691 N N . ILE A 1 93 ? 10.409 -20.642 -13.281 1.00 93.62 93 ILE A N 1
ATOM 692 C CA . ILE A 1 93 ? 11.279 -19.535 -13.682 1.00 93.62 93 ILE A CA 1
ATOM 693 C C . ILE A 1 93 ? 12.103 -19.943 -14.906 1.00 93.62 93 ILE A C 1
ATOM 695 O O . ILE A 1 93 ? 12.879 -20.904 -14.838 1.00 93.62 93 ILE A O 1
ATOM 699 N N . PRO A 1 94 ? 12.025 -19.190 -16.014 1.00 92.62 94 PRO A N 1
ATOM 700 C CA . PRO A 1 94 ? 12.796 -19.472 -17.206 1.00 92.62 94 PRO A CA 1
ATOM 701 C C . PRO A 1 94 ? 14.298 -19.279 -16.958 1.00 92.62 94 PRO A C 1
ATOM 703 O O . PRO A 1 94 ? 14.752 -18.540 -16.073 1.00 92.62 94 PRO A O 1
ATOM 706 N N . LYS A 1 95 ? 15.109 -19.936 -17.793 1.00 90.38 95 LYS A N 1
ATOM 707 C CA . LYS A 1 95 ? 16.568 -19.764 -17.786 1.00 90.38 95 LYS A CA 1
ATOM 708 C C . LYS A 1 95 ? 16.931 -18.301 -18.059 1.00 90.38 95 LYS A C 1
ATOM 710 O O . LYS A 1 95 ? 16.280 -17.625 -18.853 1.00 90.38 95 LYS A O 1
ATOM 715 N N . SER A 1 96 ? 17.997 -17.825 -17.417 1.00 87.94 96 SER A N 1
ATOM 716 C CA . SER A 1 96 ? 18.474 -16.450 -17.581 1.00 87.94 96 SER A CA 1
ATOM 717 C C . SER A 1 96 ? 18.809 -16.151 -19.039 1.00 87.94 96 SER A C 1
ATOM 719 O O . SER A 1 96 ? 19.666 -16.816 -19.626 1.00 87.94 96 SER A O 1
ATOM 721 N N . LYS A 1 97 ? 18.161 -15.130 -19.600 1.00 88.94 97 LYS A N 1
ATOM 722 C CA . LYS A 1 97 ? 18.461 -14.613 -20.935 1.00 88.94 97 LYS A CA 1
ATOM 723 C C . LYS A 1 97 ? 19.618 -13.619 -20.851 1.00 88.94 97 LYS A C 1
ATOM 725 O O . LYS A 1 97 ? 19.707 -12.838 -19.907 1.00 88.94 97 LYS A O 1
ATOM 730 N N . ILE A 1 98 ? 20.501 -13.637 -21.848 1.00 88.44 98 ILE A N 1
ATOM 731 C CA . ILE A 1 98 ? 21.572 -12.634 -21.962 1.00 88.44 98 ILE A CA 1
ATOM 732 C C . ILE A 1 98 ? 21.025 -11.352 -22.591 1.00 88.44 98 ILE A C 1
ATOM 734 O O . ILE A 1 98 ? 21.358 -10.253 -22.154 1.00 88.44 98 ILE A O 1
ATOM 738 N N . ILE A 1 99 ? 20.171 -11.510 -23.599 1.00 89.31 99 ILE A N 1
ATOM 739 C CA . ILE A 1 99 ? 19.513 -10.429 -24.321 1.00 89.31 99 ILE A CA 1
ATOM 740 C C . ILE A 1 99 ? 18.028 -10.768 -24.386 1.00 89.31 99 ILE A C 1
ATOM 742 O O . ILE A 1 99 ? 17.666 -11.901 -24.712 1.00 89.31 99 ILE A O 1
ATOM 746 N N . ASP A 1 100 ? 17.185 -9.790 -24.083 1.00 86.56 100 ASP A N 1
ATOM 747 C CA . ASP A 1 100 ? 15.744 -9.860 -24.307 1.00 86.56 100 ASP A CA 1
ATOM 748 C C . ASP A 1 100 ? 15.333 -8.752 -25.282 1.00 86.56 100 ASP A C 1
ATOM 750 O O . ASP A 1 100 ? 15.918 -7.664 -25.288 1.00 86.56 100 ASP A O 1
ATOM 754 N N . ARG A 1 101 ? 14.374 -9.067 -26.159 1.00 85.50 101 ARG A N 1
ATOM 755 C CA . ARG A 1 101 ? 13.820 -8.153 -27.176 1.00 85.50 101 ARG A CA 1
ATOM 756 C C . ARG A 1 101 ? 14.890 -7.434 -28.020 1.00 85.50 101 ARG A C 1
ATOM 758 O O . ARG A 1 101 ? 15.022 -6.210 -27.964 1.00 85.50 101 ARG A O 1
ATOM 765 N N . PRO A 1 102 ? 15.688 -8.172 -28.814 1.00 86.06 102 PRO A N 1
ATOM 766 C CA . PRO A 1 102 ? 16.834 -7.608 -29.534 1.00 86.06 102 PRO A CA 1
ATOM 767 C C . PRO A 1 102 ? 16.465 -6.524 -30.560 1.00 86.06 102 PRO A C 1
ATOM 769 O O . PRO A 1 102 ? 17.314 -5.700 -30.884 1.00 86.06 102 PRO A O 1
ATOM 772 N N . PHE A 1 103 ? 15.221 -6.506 -31.047 1.00 86.31 103 PHE A N 1
ATOM 773 C CA . PHE A 1 103 ? 14.754 -5.586 -32.090 1.00 86.31 103 PHE A CA 1
ATOM 774 C C . PHE A 1 103 ? 13.885 -4.429 -31.573 1.00 86.31 103 PHE A C 1
ATOM 776 O O . PHE A 1 103 ? 13.522 -3.556 -32.354 1.00 86.31 103 PHE A O 1
ATOM 783 N N . GLU A 1 104 ? 13.558 -4.399 -30.278 1.00 87.44 104 GLU A N 1
ATOM 784 C CA . GLU A 1 104 ? 12.823 -3.279 -29.675 1.00 87.44 104 GLU A CA 1
ATOM 785 C C . GLU A 1 104 ? 13.793 -2.160 -29.273 1.00 87.44 104 GLU A C 1
ATOM 787 O O . GLU A 1 104 ? 14.953 -2.427 -28.946 1.00 87.44 104 GLU A O 1
ATOM 792 N N . ILE A 1 105 ? 13.336 -0.907 -29.298 1.00 86.75 105 ILE A N 1
ATOM 793 C CA . ILE A 1 105 ? 14.105 0.243 -28.807 1.00 86.75 105 ILE A CA 1
ATOM 794 C C . ILE A 1 105 ? 13.679 0.503 -27.359 1.00 86.75 105 ILE A C 1
ATOM 796 O O . ILE A 1 105 ? 12.566 0.951 -27.111 1.00 86.75 105 ILE A O 1
ATOM 800 N N . ASP A 1 106 ? 14.577 0.218 -26.416 1.00 87.94 106 ASP A N 1
ATOM 801 C CA . ASP A 1 106 ? 14.386 0.431 -24.974 1.00 87.94 106 ASP A CA 1
ATOM 802 C C . ASP A 1 106 ? 15.380 1.476 -24.436 1.00 87.94 106 ASP A C 1
ATOM 804 O O . ASP A 1 106 ? 16.340 1.841 -25.119 1.00 87.94 106 ASP A O 1
ATOM 808 N N . ALA A 1 107 ? 15.232 1.892 -23.171 1.00 88.44 107 ALA A N 1
ATOM 809 C CA . ALA A 1 107 ? 16.207 2.739 -22.470 1.00 88.44 107 ALA A CA 1
ATOM 810 C C . ALA A 1 107 ? 17.654 2.226 -22.596 1.00 88.44 107 ALA A C 1
ATOM 812 O O . ALA A 1 107 ? 18.576 3.012 -22.820 1.00 88.44 107 ALA A O 1
ATOM 813 N N . ASP A 1 108 ? 17.856 0.907 -22.519 1.00 90.19 108 ASP A N 1
ATOM 814 C CA . ASP A 1 108 ? 19.163 0.263 -22.676 1.00 90.19 108 ASP A CA 1
ATOM 815 C C . ASP A 1 108 ? 19.817 0.613 -24.032 1.00 90.19 108 ASP A C 1
ATOM 817 O O . ASP A 1 108 ? 21.029 0.827 -24.088 1.00 90.19 108 ASP A O 1
ATOM 821 N N . ASN A 1 109 ? 19.040 0.762 -25.115 1.00 91.81 109 ASN A N 1
ATOM 822 C CA . ASN A 1 109 ? 19.559 1.173 -26.423 1.00 91.81 109 ASN A CA 1
ATOM 823 C C . ASN A 1 109 ? 20.115 2.603 -26.391 1.00 91.81 109 ASN A C 1
ATOM 825 O O . ASN A 1 109 ? 21.218 2.836 -26.887 1.00 91.81 109 ASN A O 1
ATOM 829 N N . TYR A 1 110 ? 19.386 3.548 -25.789 1.00 91.94 110 TYR A N 1
ATOM 830 C CA . TYR A 1 110 ? 19.824 4.942 -25.670 1.00 91.94 110 TYR A CA 1
ATOM 831 C C . TYR A 1 110 ? 21.056 5.081 -24.774 1.00 91.94 110 TYR A C 1
ATOM 833 O O . TYR A 1 110 ? 21.980 5.826 -25.102 1.00 91.94 110 TYR A O 1
ATOM 841 N N . ILE A 1 111 ? 21.100 4.326 -23.673 1.00 92.38 111 ILE A N 1
ATOM 842 C CA . ILE A 1 111 ? 22.236 4.296 -22.747 1.00 92.38 111 ILE A CA 1
ATOM 843 C C . ILE A 1 111 ? 23.486 3.766 -23.459 1.00 92.38 111 ILE A C 1
ATOM 845 O O . ILE A 1 111 ? 24.537 4.406 -23.422 1.00 92.38 111 ILE A O 1
ATOM 849 N N . LEU A 1 112 ? 23.375 2.637 -24.166 1.00 92.50 112 LEU A N 1
ATOM 850 C CA . LEU A 1 112 ? 24.490 2.061 -24.921 1.00 92.50 112 LEU A CA 1
ATOM 851 C C . LEU A 1 112 ? 24.949 2.977 -26.054 1.00 92.50 112 LEU A C 1
ATOM 853 O O . LEU A 1 112 ? 26.151 3.192 -26.208 1.00 92.50 112 LEU A O 1
ATOM 857 N N . ALA A 1 113 ? 24.015 3.539 -26.825 1.00 94.69 113 ALA A N 1
ATOM 858 C CA . ALA A 1 113 ? 24.331 4.470 -27.903 1.00 94.69 113 ALA A CA 1
ATOM 859 C C . ALA A 1 113 ? 25.069 5.704 -27.366 1.00 94.69 113 ALA A C 1
ATOM 861 O O . ALA A 1 113 ? 26.135 6.057 -27.875 1.00 94.69 113 ALA A O 1
ATOM 862 N N . GLY A 1 114 ? 24.565 6.304 -26.284 1.00 95.50 114 GLY A N 1
ATOM 863 C CA . GLY A 1 114 ? 25.224 7.409 -25.596 1.00 95.50 114 GLY A CA 1
ATOM 864 C C . GLY A 1 114 ? 26.622 7.032 -25.101 1.00 95.50 114 GLY A C 1
ATOM 865 O O . GLY A 1 114 ? 27.581 7.776 -25.314 1.00 95.50 114 GLY A O 1
ATOM 866 N N . GLY A 1 115 ? 26.777 5.851 -24.498 1.00 95.12 115 GLY A N 1
ATOM 867 C CA . GLY A 1 115 ? 28.071 5.359 -24.031 1.00 95.12 115 GLY A CA 1
ATOM 868 C C . GLY A 1 115 ? 29.086 5.146 -25.156 1.00 95.12 115 GLY A C 1
ATOM 869 O O . GLY A 1 115 ? 30.242 5.555 -25.027 1.00 95.12 115 GLY A O 1
ATOM 870 N N . LEU A 1 116 ? 28.661 4.580 -26.289 1.00 96.12 116 LEU A N 1
ATOM 871 C CA . LEU A 1 116 ? 29.500 4.417 -27.481 1.00 96.12 116 LEU A CA 1
ATOM 872 C C . LEU A 1 116 ? 29.912 5.767 -28.083 1.00 96.12 116 LEU A C 1
ATOM 874 O O . LEU A 1 116 ? 31.076 5.944 -28.444 1.00 96.12 116 LEU A O 1
ATOM 878 N N . ILE A 1 117 ? 28.999 6.741 -28.125 1.00 95.88 117 ILE A N 1
ATOM 879 C CA . ILE A 1 117 ? 29.309 8.118 -28.534 1.00 95.88 117 ILE A CA 1
ATOM 880 C C . ILE A 1 117 ? 30.358 8.732 -27.592 1.00 95.88 117 ILE A C 1
ATOM 882 O O . ILE A 1 117 ? 31.336 9.324 -28.054 1.00 95.88 117 ILE A O 1
ATOM 886 N N . GLY A 1 118 ? 30.215 8.531 -26.278 1.00 94.75 118 GLY A N 1
ATOM 887 C CA . GLY A 1 118 ? 31.195 8.956 -25.275 1.00 94.75 118 GLY A CA 1
ATOM 888 C C . GLY A 1 118 ? 32.588 8.358 -25.505 1.00 94.75 118 GLY A C 1
ATOM 889 O O . GLY A 1 118 ? 33.588 9.077 -25.454 1.00 94.75 118 GLY A O 1
ATOM 890 N N . LEU A 1 119 ? 32.669 7.064 -25.835 1.00 95.19 119 LEU A N 1
ATOM 891 C CA . LEU A 1 119 ? 33.925 6.416 -26.234 1.00 95.19 119 LEU A CA 1
ATOM 892 C C . LEU A 1 119 ? 34.495 7.011 -27.529 1.00 95.19 119 LEU A C 1
ATOM 894 O O . LEU A 1 119 ? 35.704 7.223 -27.612 1.00 95.19 119 LEU A O 1
ATOM 898 N N . GLY A 1 120 ? 33.645 7.330 -28.508 1.00 94.62 120 GLY A N 1
ATOM 899 C CA . GLY A 1 120 ? 34.040 8.014 -29.741 1.00 94.62 120 GLY A CA 1
ATOM 900 C C . GLY A 1 120 ? 34.686 9.377 -29.474 1.00 94.62 120 GLY A C 1
ATOM 901 O O . GLY A 1 120 ? 35.772 9.657 -29.985 1.00 94.62 120 GLY A O 1
ATOM 902 N N . PHE A 1 121 ? 34.085 10.191 -28.598 1.00 91.81 121 PHE A N 1
ATOM 903 C CA . PHE A 1 121 ? 34.678 11.455 -28.141 1.00 91.81 121 PHE A CA 1
ATOM 904 C C . PHE A 1 121 ? 35.986 11.245 -27.377 1.00 91.81 121 PHE A C 1
ATOM 906 O O . PHE A 1 121 ? 36.958 11.977 -27.571 1.00 91.81 121 PHE A O 1
ATOM 913 N N . ALA A 1 122 ? 36.044 10.220 -26.527 1.00 90.69 122 ALA A N 1
ATOM 914 C CA . ALA A 1 122 ? 37.279 9.872 -25.849 1.00 90.69 122 ALA A CA 1
ATOM 915 C C . ALA A 1 122 ? 38.361 9.429 -26.834 1.00 90.69 122 ALA A C 1
ATOM 917 O O . ALA A 1 122 ? 39.515 9.719 -26.566 1.00 90.69 122 ALA A O 1
ATOM 918 N N . ALA A 1 123 ? 38.043 8.771 -27.948 1.00 90.31 123 ALA A N 1
ATOM 919 C CA . ALA A 1 123 ? 39.021 8.350 -28.951 1.00 90.31 123 ALA A CA 1
ATOM 920 C C . ALA A 1 123 ? 39.517 9.512 -29.830 1.00 90.31 123 ALA A C 1
ATOM 922 O O . ALA A 1 123 ? 40.703 9.563 -30.160 1.00 90.31 123 ALA A O 1
ATOM 923 N N . SER A 1 124 ? 38.636 10.454 -30.185 1.00 88.12 124 SER A N 1
ATOM 924 C CA . SER A 1 124 ? 38.953 11.551 -31.110 1.00 88.12 124 SER A CA 1
ATOM 925 C C . SER A 1 124 ? 39.873 12.616 -30.505 1.00 88.12 124 SER A C 1
ATOM 927 O O . SER A 1 124 ? 40.677 13.225 -31.212 1.00 88.12 124 SER A O 1
ATOM 929 N N . VAL A 1 125 ? 39.831 12.816 -29.185 1.00 81.88 125 VAL A N 1
ATOM 930 C CA . VAL A 1 125 ? 40.714 13.770 -28.504 1.00 81.88 125 VAL A CA 1
ATOM 931 C C . VAL A 1 125 ? 42.006 13.058 -28.092 1.00 81.88 125 VAL A C 1
ATOM 933 O O . VAL A 1 125 ? 41.980 12.126 -27.298 1.00 81.88 125 VAL A O 1
ATOM 936 N N . ARG A 1 126 ? 43.185 13.481 -28.574 1.00 69.19 126 ARG A N 1
ATOM 937 C CA . ARG A 1 126 ? 44.458 12.781 -28.260 1.00 69.19 126 ARG A CA 1
ATOM 938 C C . ARG A 1 126 ? 44.734 12.673 -26.747 1.00 69.19 126 ARG A C 1
ATOM 940 O O . ARG A 1 126 ? 45.177 11.620 -26.285 1.00 69.19 126 ARG A O 1
ATOM 947 N N . LYS A 1 127 ? 44.419 13.709 -25.956 1.00 65.44 127 LYS A N 1
ATOM 948 C CA . LYS A 1 127 ? 44.553 13.729 -24.481 1.00 65.44 127 LYS A CA 1
ATOM 949 C C . LYS A 1 127 ? 43.534 14.682 -23.822 1.00 65.44 127 LYS A C 1
ATOM 951 O O . LYS A 1 127 ? 43.934 15.751 -23.360 1.00 65.44 127 LYS A O 1
ATOM 956 N N . PRO A 1 128 ? 42.232 14.351 -23.761 1.00 59.34 128 PRO A N 1
ATOM 957 C CA . PRO A 1 128 ? 41.291 15.159 -23.007 1.00 59.34 128 PRO A CA 1
ATOM 958 C C . PRO A 1 128 ? 41.674 15.044 -21.530 1.00 59.34 128 PRO A C 1
ATOM 960 O O . PRO A 1 128 ? 41.582 13.983 -20.913 1.00 59.34 128 PRO A O 1
ATOM 963 N N . TRP A 1 129 ? 42.161 16.151 -20.978 1.00 63.72 129 TRP A N 1
ATOM 964 C CA . TRP A 1 129 ? 42.139 16.402 -19.541 1.00 63.72 129 TRP A CA 1
ATOM 965 C C . TRP A 1 129 ? 42.934 15.393 -18.689 1.00 63.72 129 TRP A C 1
ATOM 967 O O . TRP A 1 129 ? 42.438 14.924 -17.677 1.00 63.72 129 TRP A O 1
ATOM 977 N N . ASN A 1 130 ? 44.172 15.037 -19.055 1.00 78.38 130 ASN A N 1
ATOM 978 C CA . ASN A 1 130 ? 45.101 14.271 -18.191 1.00 78.38 130 ASN A CA 1
ATOM 979 C C . ASN A 1 130 ? 44.555 12.956 -17.572 1.00 78.38 130 ASN A C 1
ATOM 981 O O . ASN A 1 130 ? 45.079 12.477 -16.564 1.00 78.38 130 ASN A O 1
ATOM 985 N N . SER A 1 131 ? 43.519 12.351 -18.157 1.00 80.75 131 SER A N 1
ATOM 986 C CA . SER A 1 131 ? 42.998 11.046 -17.735 1.00 80.75 131 SER A CA 1
ATOM 987 C C . SER A 1 131 ? 43.550 9.963 -18.658 1.00 80.75 131 SER A C 1
ATOM 989 O O . SER A 1 131 ? 43.430 10.054 -19.881 1.00 80.75 131 SER A O 1
ATOM 991 N N . VAL A 1 132 ? 44.207 8.956 -18.080 1.00 84.38 132 VAL A N 1
ATOM 992 C CA . VAL A 1 132 ? 44.941 7.909 -18.808 1.00 84.38 132 VAL A CA 1
ATOM 993 C C . VAL A 1 132 ? 44.424 6.535 -18.380 1.00 84.38 132 VAL A C 1
ATOM 995 O O . VAL A 1 132 ? 43.931 6.370 -17.265 1.00 84.38 132 VAL A O 1
ATOM 998 N N . GLY A 1 133 ? 44.528 5.547 -19.269 1.00 89.38 133 GLY A N 1
ATOM 999 C CA . GLY A 1 133 ? 44.166 4.159 -18.981 1.00 89.38 133 GLY A CA 1
ATOM 1000 C C . GLY A 1 133 ? 42.657 3.903 -18.974 1.00 89.38 133 GLY A C 1
ATOM 1001 O O . GLY A 1 133 ? 41.889 4.601 -19.636 1.00 89.38 133 GLY A O 1
ATOM 1002 N N . TRP A 1 134 ? 42.234 2.880 -18.228 1.00 94.44 134 TRP A N 1
ATOM 1003 C CA . TRP A 1 134 ? 40.847 2.395 -18.198 1.00 94.44 134 TRP A CA 1
ATOM 1004 C C . TRP A 1 134 ? 39.839 3.446 -17.704 1.00 94.44 134 TRP A C 1
ATOM 1006 O O . TRP A 1 134 ? 38.710 3.483 -18.185 1.00 94.44 134 TRP A O 1
ATOM 1016 N N . GLN A 1 135 ? 40.260 4.347 -16.807 1.00 93.94 135 GLN A N 1
ATOM 1017 C CA . GLN A 1 135 ? 39.405 5.397 -16.235 1.00 93.94 135 GLN A CA 1
ATOM 1018 C C . GLN A 1 135 ? 38.884 6.368 -17.298 1.00 93.94 135 GLN A C 1
ATOM 1020 O O . GLN A 1 135 ? 37.752 6.831 -17.209 1.00 93.94 135 GLN A O 1
ATOM 1025 N N . ARG A 1 136 ? 39.690 6.658 -18.328 1.00 91.94 136 ARG A N 1
ATOM 1026 C CA . ARG A 1 136 ? 39.277 7.515 -19.449 1.00 91.94 136 ARG A CA 1
ATOM 1027 C C . ARG A 1 136 ? 38.119 6.886 -20.213 1.00 91.94 136 ARG A C 1
ATOM 1029 O O . ARG A 1 136 ? 37.126 7.556 -20.462 1.00 91.94 136 ARG A O 1
ATOM 1036 N N . TRP A 1 137 ? 38.261 5.617 -20.580 1.00 94.44 137 TRP A N 1
ATOM 1037 C CA . TRP A 1 137 ? 37.284 4.912 -21.405 1.00 94.44 137 TRP A CA 1
ATOM 1038 C C . TRP A 1 137 ? 35.999 4.631 -20.633 1.00 94.44 137 TRP A C 1
ATOM 1040 O O . TRP A 1 137 ? 34.923 4.983 -21.104 1.00 94.44 137 TRP A O 1
ATOM 1050 N N . LEU A 1 138 ? 36.105 4.088 -19.417 1.00 94.56 138 LEU A N 1
ATOM 1051 C CA . LEU A 1 138 ? 34.931 3.792 -18.598 1.00 94.56 138 LEU A CA 1
ATOM 1052 C C . LEU A 1 138 ? 34.212 5.071 -18.146 1.00 94.56 138 LEU A C 1
ATOM 1054 O O . LEU A 1 138 ? 32.986 5.137 -18.188 1.00 94.56 138 LEU A O 1
ATOM 1058 N N . GLY A 1 139 ? 34.964 6.109 -17.768 1.00 94.06 139 GLY A N 1
ATOM 1059 C CA . GLY A 1 139 ? 34.398 7.408 -17.407 1.00 94.06 139 GLY A CA 1
ATOM 1060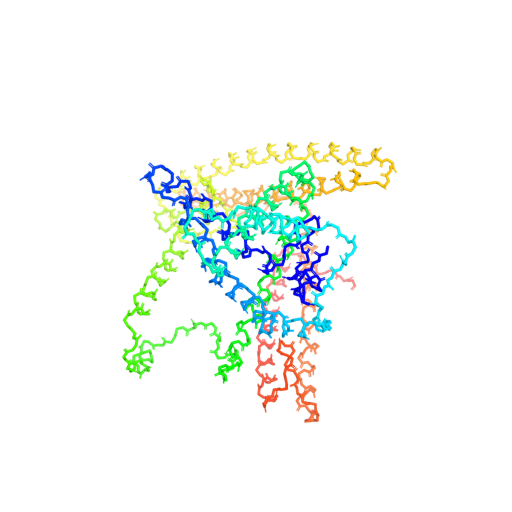 C C . GLY A 1 139 ? 33.667 8.060 -18.578 1.00 94.06 139 GLY A C 1
ATOM 1061 O O . GLY A 1 139 ? 32.539 8.517 -18.417 1.00 94.06 139 GLY A O 1
ATOM 1062 N N . ALA A 1 140 ? 34.262 8.039 -19.774 1.00 94.50 140 ALA A N 1
ATOM 1063 C CA . ALA A 1 140 ? 33.634 8.589 -20.972 1.00 94.50 140 ALA A CA 1
ATOM 1064 C C . ALA A 1 140 ? 32.396 7.794 -21.406 1.00 94.50 140 ALA A C 1
ATOM 1066 O O . ALA A 1 140 ? 31.382 8.400 -21.748 1.00 94.50 140 ALA A O 1
ATOM 1067 N N . PHE A 1 141 ? 32.447 6.460 -21.332 1.00 95.75 141 PHE A N 1
ATOM 1068 C CA . PHE A 1 141 ? 31.281 5.608 -21.561 1.00 95.75 141 PHE A CA 1
ATOM 1069 C C . PHE A 1 141 ? 30.141 5.953 -20.598 1.00 95.75 141 PHE A C 1
ATOM 1071 O O . PHE A 1 141 ? 28.989 6.032 -21.007 1.00 95.75 141 PHE A O 1
ATOM 1078 N N . SER A 1 142 ? 30.451 6.220 -19.331 1.00 95.50 142 SER A N 1
ATOM 1079 C CA . SER A 1 142 ? 29.443 6.511 -18.304 1.00 95.50 142 SER A CA 1
ATOM 1080 C C . SER A 1 142 ? 28.842 7.907 -18.458 1.00 95.50 142 SER A C 1
ATOM 1082 O O . SER A 1 142 ? 27.626 8.064 -18.423 1.00 95.50 142 SER A O 1
ATOM 1084 N N . CYS A 1 143 ? 29.657 8.929 -18.737 1.00 95.00 143 CYS A N 1
ATOM 1085 C CA . CYS A 1 143 ? 29.145 10.263 -19.067 1.00 95.00 143 CYS A CA 1
ATOM 1086 C C . CYS A 1 143 ? 28.295 10.251 -20.349 1.00 95.00 143 CYS A C 1
ATOM 1088 O O . CYS A 1 143 ? 27.242 10.884 -20.393 1.00 95.00 143 CYS A O 1
ATOM 1090 N N . GLY A 1 144 ? 28.718 9.502 -21.373 1.00 95.94 144 GLY A N 1
ATOM 1091 C CA . GLY A 1 144 ? 27.931 9.303 -22.588 1.00 95.94 144 GLY A CA 1
ATOM 1092 C C . GLY A 1 144 ? 26.615 8.567 -22.318 1.00 95.94 144 GLY A C 1
ATOM 1093 O O . GLY A 1 144 ? 25.564 8.984 -22.795 1.00 95.94 144 GLY A O 1
ATOM 1094 N N . SER A 1 145 ? 26.657 7.521 -21.492 1.00 94.88 145 SER A N 1
ATOM 1095 C CA . SER A 1 145 ? 25.483 6.763 -21.039 1.00 94.88 145 SER A CA 1
ATOM 1096 C C . SER A 1 145 ? 24.481 7.650 -20.303 1.00 94.88 145 SER A C 1
ATOM 1098 O O . SER A 1 145 ? 23.283 7.566 -20.557 1.00 94.88 145 SER A O 1
ATOM 1100 N N . PHE A 1 146 ? 24.967 8.545 -19.438 1.00 94.94 146 PHE A N 1
ATOM 1101 C CA . PHE A 1 146 ? 24.137 9.534 -18.754 1.00 94.94 146 PHE A CA 1
ATOM 1102 C C . PHE A 1 146 ? 23.458 10.498 -19.733 1.00 94.94 146 PHE A C 1
ATOM 1104 O O . PHE A 1 146 ? 22.256 10.733 -19.621 1.00 94.94 146 PHE A O 1
ATOM 1111 N N . ALA A 1 147 ? 24.190 11.010 -20.727 1.00 94.81 147 ALA A N 1
ATOM 1112 C CA . ALA A 1 147 ? 23.608 11.857 -21.767 1.00 94.81 147 ALA A CA 1
ATOM 1113 C C . ALA A 1 147 ? 22.543 11.109 -22.590 1.00 94.81 147 ALA A C 1
ATOM 1115 O O . ALA A 1 147 ? 21.470 11.655 -22.833 1.00 94.81 147 ALA A O 1
ATOM 1116 N N . GLY A 1 148 ? 22.802 9.849 -22.957 1.00 93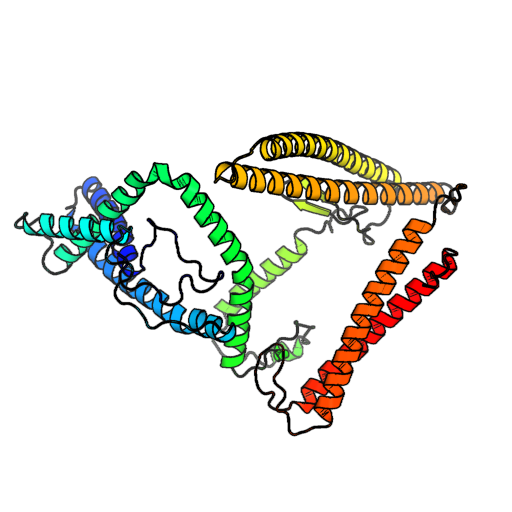.81 148 GLY A N 1
ATOM 1117 C CA . GLY A 1 148 ? 21.842 8.990 -23.655 1.00 93.81 148 GLY A CA 1
ATOM 1118 C C . GLY A 1 148 ? 20.573 8.723 -22.840 1.00 93.81 148 GLY A C 1
ATOM 1119 O O . GLY A 1 148 ? 19.470 8.863 -23.358 1.00 93.81 148 GLY A O 1
ATOM 1120 N N . ALA A 1 149 ? 20.711 8.419 -21.548 1.00 90.81 149 ALA A N 1
ATOM 1121 C CA . ALA A 1 149 ? 19.578 8.249 -20.637 1.00 90.81 149 ALA A CA 1
ATOM 1122 C C . ALA A 1 149 ? 18.767 9.541 -20.464 1.00 90.81 149 ALA A C 1
ATOM 1124 O O . ALA A 1 149 ? 17.540 9.514 -20.474 1.00 90.81 149 ALA A O 1
ATOM 1125 N N . SER A 1 150 ? 19.454 10.678 -20.333 1.00 90.94 150 SER A N 1
ATOM 1126 C CA . SER A 1 150 ? 18.812 11.989 -20.192 1.00 90.94 150 SER A CA 1
ATOM 1127 C C . SER A 1 150 ? 18.035 12.339 -21.460 1.00 90.94 150 SER A C 1
ATOM 1129 O O . SER A 1 150 ? 16.901 12.798 -21.388 1.00 90.94 150 SER A O 1
ATOM 1131 N N . PHE A 1 151 ? 18.611 12.047 -22.630 1.00 92.00 151 PHE A N 1
ATOM 1132 C CA . PHE A 1 151 ? 17.923 12.179 -23.908 1.00 92.00 151 PHE A CA 1
ATOM 1133 C C . PHE A 1 151 ? 16.693 11.269 -23.990 1.00 92.00 151 PHE A C 1
ATOM 1135 O O . PHE A 1 151 ? 15.637 11.743 -24.384 1.00 92.00 151 PHE A O 1
ATOM 1142 N N . ASN A 1 152 ? 16.795 10.005 -23.564 1.00 89.38 152 ASN A N 1
ATOM 1143 C CA . ASN A 1 152 ? 15.657 9.082 -23.503 1.00 89.38 152 ASN A CA 1
ATOM 1144 C C . ASN A 1 152 ? 14.519 9.630 -22.624 1.00 89.38 152 ASN A C 1
ATOM 1146 O O . ASN A 1 152 ? 13.362 9.616 -23.035 1.00 89.38 152 ASN A O 1
ATOM 1150 N N . GLN A 1 153 ? 14.845 10.164 -21.442 1.00 85.81 153 GLN A N 1
ATOM 1151 C CA . GLN A 1 153 ? 13.856 10.763 -20.539 1.00 85.81 153 GLN A CA 1
ATOM 1152 C C . GLN A 1 153 ? 13.183 11.998 -21.146 1.00 85.81 153 GLN A C 1
ATOM 1154 O O . GLN A 1 153 ? 11.967 12.125 -21.058 1.00 85.81 153 GLN A O 1
ATOM 1159 N N . ILE A 1 154 ? 13.956 12.884 -21.781 1.00 88.12 154 ILE A N 1
ATOM 1160 C CA . ILE A 1 154 ? 13.425 14.092 -22.429 1.00 88.12 154 ILE A CA 1
ATOM 1161 C C . ILE A 1 154 ? 12.570 13.720 -23.647 1.00 88.12 154 ILE A C 1
ATOM 1163 O O . ILE A 1 154 ? 11.481 14.255 -23.818 1.00 88.12 154 ILE A O 1
ATOM 1167 N N . TYR A 1 155 ? 13.039 12.789 -24.479 1.00 87.88 155 TYR A N 1
ATOM 1168 C CA . TYR A 1 155 ? 12.354 12.372 -25.702 1.00 87.88 155 TYR A CA 1
ATOM 1169 C C . TYR A 1 155 ? 11.007 11.696 -25.416 1.00 87.88 155 TYR A C 1
ATOM 1171 O O . TYR A 1 155 ? 10.048 11.895 -26.155 1.00 87.88 155 TYR A O 1
ATOM 1179 N N . HIS A 1 156 ? 10.916 10.939 -24.320 1.00 82.31 156 HIS A N 1
ATOM 1180 C CA . HIS A 1 156 ? 9.691 10.252 -23.906 1.00 82.31 156 HIS A CA 1
ATOM 1181 C C . HIS A 1 156 ? 8.886 10.991 -22.831 1.00 82.31 156 HIS A C 1
ATOM 1183 O O . HIS A 1 156 ? 7.976 10.402 -22.238 1.00 82.31 156 HIS A O 1
ATOM 1189 N N . TYR A 1 157 ? 9.183 12.269 -22.586 1.00 77.31 157 TYR A N 1
ATOM 1190 C CA . TYR A 1 157 ? 8.501 13.057 -21.563 1.00 77.31 157 TYR A CA 1
ATOM 1191 C C . TYR A 1 157 ? 6.996 13.204 -21.843 1.00 77.31 157 TYR A C 1
ATOM 1193 O O . TYR A 1 157 ? 6.196 13.024 -20.932 1.00 77.31 157 TYR A O 1
ATOM 1201 N N . ASP A 1 158 ? 6.577 13.403 -23.095 1.00 69.31 158 ASP A N 1
ATOM 1202 C CA . ASP A 1 158 ? 5.147 13.551 -23.432 1.00 69.31 158 ASP A CA 1
ATOM 1203 C C . ASP A 1 158 ? 4.368 12.229 -23.335 1.00 69.31 158 ASP A C 1
ATOM 1205 O O . ASP A 1 158 ? 3.195 12.202 -22.971 1.00 69.31 158 ASP A O 1
ATOM 1209 N N . THR A 1 159 ? 5.036 11.096 -23.566 1.00 67.81 159 THR A N 1
ATOM 1210 C CA . THR A 1 159 ? 4.471 9.758 -23.320 1.00 67.81 159 THR A CA 1
ATOM 1211 C C . THR A 1 159 ? 4.401 9.395 -21.833 1.00 67.81 159 THR A C 1
ATOM 1213 O O . THR A 1 159 ? 3.854 8.350 -21.488 1.00 67.81 159 THR A O 1
ATOM 1216 N N . SER A 1 160 ? 4.934 10.233 -20.935 1.00 63.72 160 SER A N 1
ATOM 1217 C CA . SER A 1 160 ? 5.088 9.892 -19.519 1.00 63.72 160 SER A CA 1
ATOM 1218 C C . SER A 1 160 ? 3.780 9.824 -18.734 1.00 63.72 160 SER A C 1
ATOM 1220 O O . SER A 1 160 ? 3.765 9.119 -17.738 1.00 63.72 160 SER A O 1
ATOM 1222 N N . ALA A 1 161 ? 2.686 10.469 -19.155 1.00 71.19 161 ALA A N 1
ATOM 1223 C CA . ALA A 1 161 ? 1.443 10.481 -18.372 1.00 71.19 161 ALA A CA 1
ATOM 1224 C C . ALA A 1 161 ? 0.771 9.093 -18.297 1.00 71.19 161 ALA A C 1
ATOM 1226 O O . ALA A 1 161 ? 0.550 8.567 -17.208 1.00 71.19 161 ALA A O 1
ATOM 1227 N N . SER A 1 162 ? 0.541 8.448 -19.446 1.00 75.12 162 SER A N 1
ATOM 1228 C CA . SER A 1 162 ? -0.011 7.080 -19.513 1.00 75.12 162 SER A CA 1
ATOM 1229 C C . SER A 1 162 ? 0.960 6.028 -18.957 1.00 75.12 162 SER A C 1
ATOM 1231 O O . SER A 1 162 ? 0.571 5.035 -18.333 1.00 75.12 162 SER A O 1
ATOM 1233 N N . LEU A 1 163 ? 2.262 6.262 -19.133 1.00 74.50 163 LEU A N 1
ATOM 1234 C CA . LEU A 1 163 ? 3.317 5.432 -18.561 1.00 74.50 163 LEU A CA 1
ATOM 1235 C C . LEU A 1 163 ? 3.405 5.570 -17.040 1.00 74.50 163 LEU A C 1
ATOM 1237 O O . LEU A 1 163 ? 3.594 4.564 -16.362 1.00 74.50 163 LEU A O 1
ATOM 1241 N N . ALA A 1 164 ? 3.234 6.772 -16.495 1.00 77.38 164 ALA A N 1
ATOM 1242 C CA . ALA A 1 164 ? 3.208 7.026 -15.060 1.00 77.38 164 ALA A CA 1
ATOM 1243 C C . ALA A 1 164 ? 2.004 6.344 -14.415 1.00 77.38 164 ALA A C 1
ATOM 1245 O O . ALA A 1 164 ? 2.167 5.719 -13.373 1.00 77.38 164 ALA A O 1
ATOM 1246 N N . GLU A 1 165 ? 0.839 6.372 -15.063 1.00 81.81 165 GLU A N 1
ATOM 1247 C CA . GLU A 1 165 ? -0.338 5.620 -14.621 1.00 81.81 165 GLU A CA 1
ATOM 1248 C C . GLU A 1 165 ? -0.080 4.106 -14.630 1.00 81.81 165 GLU A C 1
ATOM 1250 O O . GLU A 1 165 ? -0.345 3.417 -13.644 1.00 81.81 165 GLU A O 1
ATOM 1255 N N . THR A 1 166 ? 0.532 3.580 -15.696 1.00 81.00 166 THR A N 1
ATOM 1256 C CA . THR A 1 166 ? 0.900 2.156 -15.775 1.00 81.00 166 THR A CA 1
ATOM 1257 C C . THR A 1 166 ? 1.892 1.770 -14.674 1.00 81.00 166 THR A C 1
ATOM 1259 O O . THR A 1 166 ? 1.731 0.738 -14.020 1.00 81.00 166 THR A O 1
ATOM 1262 N N . ILE A 1 167 ? 2.905 2.607 -14.433 1.00 79.81 167 ILE A N 1
ATOM 1263 C CA . ILE A 1 167 ? 3.890 2.414 -13.364 1.00 79.81 167 ILE A CA 1
ATOM 1264 C C . ILE A 1 167 ? 3.207 2.485 -11.995 1.00 79.81 167 ILE A C 1
ATOM 1266 O O . ILE A 1 167 ? 3.478 1.630 -11.156 1.00 79.81 167 ILE A O 1
ATOM 1270 N N . ALA A 1 168 ? 2.308 3.446 -11.773 1.00 81.75 168 ALA A N 1
ATOM 1271 C CA . ALA A 1 168 ? 1.562 3.590 -10.528 1.00 81.75 168 ALA A CA 1
ATOM 1272 C C . ALA A 1 168 ? 0.691 2.357 -10.270 1.00 81.75 168 ALA A C 1
ATOM 1274 O O . ALA A 1 168 ? 0.770 1.764 -9.199 1.00 81.75 168 ALA A O 1
ATOM 1275 N N . ARG A 1 169 ? -0.044 1.875 -11.279 1.00 82.81 169 ARG A N 1
ATOM 1276 C CA . ARG A 1 169 ? -0.841 0.645 -11.186 1.00 82.81 169 ARG A CA 1
ATOM 1277 C C . ARG A 1 169 ? 0.023 -0.572 -10.854 1.00 82.81 169 ARG A C 1
ATOM 1279 O O . ARG A 1 169 ? -0.332 -1.361 -9.980 1.00 82.81 169 ARG A O 1
ATOM 1286 N N . GLN A 1 170 ? 1.174 -0.717 -11.511 1.00 83.50 170 GLN A N 1
ATOM 1287 C CA . GLN A 1 170 ? 2.125 -1.790 -11.210 1.00 83.50 170 GLN A CA 1
ATOM 1288 C C . GLN A 1 170 ? 2.726 -1.667 -9.805 1.00 83.50 170 GLN A C 1
ATOM 1290 O O . GLN A 1 170 ? 2.955 -2.686 -9.155 1.00 83.50 170 GLN A O 1
ATOM 1295 N N . GLN A 1 171 ? 2.973 -0.449 -9.321 1.00 82.94 171 GLN A N 1
ATOM 1296 C CA . GLN A 1 171 ? 3.433 -0.199 -7.956 1.00 82.94 171 GLN A CA 1
ATOM 1297 C C . GLN A 1 171 ? 2.355 -0.537 -6.927 1.00 82.94 171 GLN A C 1
ATOM 1299 O O . GLN A 1 171 ? 2.674 -1.190 -5.940 1.00 82.94 171 GLN A O 1
ATOM 1304 N N . THR A 1 172 ? 1.092 -0.181 -7.170 1.00 81.69 172 THR A N 1
ATOM 1305 C CA . THR A 1 172 ? -0.032 -0.547 -6.299 1.00 81.69 172 THR A CA 1
ATOM 1306 C C . THR A 1 172 ? -0.179 -2.060 -6.210 1.00 81.69 172 THR A C 1
ATOM 1308 O O . THR A 1 172 ? -0.215 -2.603 -5.108 1.00 81.69 172 THR A O 1
ATOM 1311 N N . LEU A 1 173 ? -0.158 -2.757 -7.354 1.00 81.25 173 LEU A N 1
ATOM 1312 C CA . LEU A 1 173 ? -0.158 -4.220 -7.377 1.00 81.25 173 LEU A CA 1
ATOM 1313 C C . LEU A 1 173 ? 1.031 -4.765 -6.592 1.00 81.25 173 LEU A C 1
ATOM 1315 O O . LEU A 1 173 ? 0.849 -5.567 -5.682 1.00 81.25 173 LEU A O 1
ATOM 1319 N N . ARG A 1 174 ? 2.245 -4.283 -6.871 1.00 83.56 174 ARG A N 1
ATOM 1320 C CA . ARG A 1 174 ? 3.437 -4.701 -6.136 1.00 83.56 174 ARG A CA 1
ATOM 1321 C C . ARG A 1 174 ? 3.259 -4.517 -4.631 1.00 83.56 174 ARG A C 1
ATOM 1323 O O . ARG A 1 174 ? 3.561 -5.450 -3.901 1.00 83.56 174 ARG A O 1
ATOM 1330 N N . ASN A 1 175 ? 2.755 -3.372 -4.173 1.00 81.62 175 ASN A N 1
ATOM 1331 C CA . ASN A 1 175 ? 2.566 -3.073 -2.754 1.00 81.62 175 ASN A CA 1
ATOM 1332 C C . ASN A 1 175 ? 1.602 -4.054 -2.078 1.00 81.62 175 ASN A C 1
ATOM 1334 O O . ASN A 1 175 ? 1.917 -4.527 -0.990 1.00 81.62 175 ASN A O 1
ATOM 1338 N N . MET A 1 176 ? 0.509 -4.443 -2.744 1.00 79.06 176 MET A N 1
ATOM 1339 C CA . MET A 1 176 ? -0.399 -5.480 -2.229 1.00 79.06 176 MET A CA 1
ATOM 1340 C C . MET A 1 176 ? 0.321 -6.818 -2.002 1.00 79.06 176 MET A C 1
ATOM 1342 O O . MET A 1 176 ? 0.050 -7.521 -1.035 1.00 79.06 176 MET A O 1
ATOM 1346 N N . TRP A 1 177 ? 1.279 -7.161 -2.867 1.00 87.25 177 TRP A N 1
ATOM 1347 C CA . TRP A 1 177 ? 2.043 -8.409 -2.775 1.00 87.25 177 TRP A CA 1
ATOM 1348 C C . TRP A 1 177 ? 3.331 -8.297 -1.948 1.00 87.25 177 TRP A C 1
ATOM 1350 O O . TRP A 1 177 ? 3.932 -9.317 -1.609 1.00 87.25 177 TRP A O 1
ATOM 1360 N N . MET A 1 178 ? 3.773 -7.086 -1.598 1.00 83.81 178 MET A N 1
ATOM 1361 C CA . MET A 1 178 ? 4.985 -6.879 -0.798 1.00 83.81 178 MET A CA 1
ATOM 1362 C C . MET A 1 178 ? 4.838 -7.467 0.605 1.00 83.81 178 MET A C 1
ATOM 1364 O O . MET A 1 178 ? 5.816 -7.992 1.134 1.00 83.81 178 MET A O 1
ATOM 1368 N N . GLU A 1 179 ? 3.642 -7.422 1.193 1.00 83.38 179 GLU A N 1
ATOM 1369 C CA . GLU A 1 179 ? 3.382 -8.066 2.484 1.00 83.38 179 GLU A CA 1
ATOM 1370 C C . GLU A 1 179 ? 3.529 -9.585 2.403 1.00 83.38 179 GLU A C 1
ATOM 1372 O O . GLU A 1 179 ? 4.133 -10.193 3.284 1.00 83.38 179 GLU A O 1
ATOM 1377 N N . ASP A 1 180 ? 3.055 -10.196 1.320 1.00 86.69 180 ASP A N 1
ATOM 1378 C CA . ASP A 1 180 ? 3.164 -11.638 1.101 1.00 86.69 180 ASP A CA 1
ATOM 1379 C C . ASP A 1 180 ? 4.629 -12.061 0.880 1.00 86.69 180 ASP A C 1
ATOM 1381 O O . ASP A 1 180 ? 5.111 -13.025 1.477 1.00 86.69 180 ASP A O 1
ATOM 1385 N N . VAL A 1 181 ? 5.396 -11.278 0.109 1.00 87.44 181 VAL A N 1
ATOM 1386 C CA . VAL A 1 181 ? 6.850 -11.475 -0.038 1.00 87.44 181 VAL A CA 1
ATOM 1387 C C . VAL A 1 181 ? 7.572 -11.287 1.299 1.00 87.44 181 VAL A C 1
ATOM 1389 O O . VAL A 1 181 ? 8.485 -12.051 1.613 1.00 87.44 181 VAL A O 1
ATOM 1392 N N . LYS A 1 182 ? 7.177 -10.297 2.108 1.00 89.06 182 LYS A N 1
ATOM 1393 C CA . LYS A 1 182 ? 7.760 -10.050 3.433 1.00 89.06 182 LYS A CA 1
ATOM 1394 C C . LYS A 1 182 ? 7.507 -11.229 4.372 1.00 89.06 182 LYS A C 1
ATOM 1396 O O . LYS A 1 182 ? 8.470 -11.760 4.921 1.00 89.06 182 LYS A O 1
ATOM 1401 N N . ARG A 1 183 ? 6.258 -11.695 4.475 1.00 85.38 183 ARG A N 1
ATOM 1402 C CA . ARG A 1 183 ? 5.889 -12.888 5.257 1.00 85.38 183 ARG A CA 1
ATOM 1403 C C . ARG A 1 183 ? 6.659 -14.118 4.787 1.00 85.38 183 ARG A C 1
ATOM 1405 O O . ARG A 1 183 ? 7.155 -14.887 5.603 1.00 85.38 183 ARG A O 1
ATOM 1412 N N . PHE A 1 184 ? 6.833 -14.282 3.476 1.00 90.81 184 PHE A N 1
ATOM 1413 C CA . PHE A 1 184 ? 7.659 -15.354 2.929 1.00 90.81 184 PHE A CA 1
ATOM 1414 C C . PHE A 1 184 ? 9.127 -15.255 3.371 1.00 90.81 184 PHE A C 1
ATOM 1416 O O . PHE A 1 184 ? 9.708 -16.263 3.771 1.00 90.81 184 PHE A O 1
ATOM 1423 N N . ILE A 1 185 ? 9.734 -14.063 3.315 1.00 88.81 185 ILE A N 1
ATOM 1424 C CA . ILE A 1 185 ? 11.120 -13.846 3.758 1.00 88.81 185 ILE A CA 1
ATOM 1425 C C . ILE A 1 185 ? 11.257 -14.137 5.253 1.00 88.81 185 ILE A C 1
ATOM 1427 O O . ILE A 1 185 ? 12.210 -14.808 5.641 1.00 88.81 185 ILE A O 1
ATOM 1431 N N . GLU A 1 186 ? 10.317 -13.670 6.075 1.00 86.56 186 GLU A N 1
ATOM 1432 C CA . GLU A 1 186 ? 10.295 -13.919 7.520 1.00 86.56 186 GLU A CA 1
ATOM 1433 C C . GLU A 1 186 ? 10.201 -15.420 7.806 1.00 86.56 186 GLU A C 1
ATOM 1435 O O . GLU A 1 186 ? 11.084 -15.981 8.455 1.00 86.56 186 GLU A O 1
ATOM 1440 N N . ASN A 1 187 ? 9.222 -16.106 7.213 1.00 84.19 187 ASN A N 1
ATOM 1441 C CA . ASN A 1 187 ? 9.045 -17.552 7.360 1.00 84.19 187 ASN A CA 1
ATOM 1442 C C . ASN A 1 187 ? 10.270 -18.342 6.885 1.00 84.19 187 ASN A C 1
ATOM 1444 O O . ASN A 1 187 ? 10.653 -19.347 7.494 1.00 84.19 187 ASN A O 1
ATOM 1448 N N . LYS A 1 188 ? 10.914 -17.889 5.805 1.00 85.94 188 LYS A N 1
ATOM 1449 C CA . LYS A 1 188 ? 12.142 -18.496 5.297 1.00 85.94 188 LYS A CA 1
ATOM 1450 C C . LYS A 1 188 ? 13.324 -18.262 6.237 1.00 85.94 188 LYS A C 1
ATOM 1452 O O . LYS A 1 188 ? 14.042 -19.211 6.519 1.00 85.94 188 LYS A O 1
ATOM 1457 N N . ALA A 1 189 ? 13.511 -17.046 6.748 1.00 83.81 189 ALA A N 1
ATOM 1458 C CA . ALA A 1 189 ? 14.581 -16.731 7.691 1.00 83.81 189 ALA A CA 1
ATOM 1459 C C . ALA A 1 189 ? 14.445 -17.545 8.986 1.00 83.81 189 ALA A C 1
ATOM 1461 O O . ALA A 1 189 ? 15.435 -18.068 9.497 1.00 83.81 189 ALA A O 1
ATOM 1462 N N . ILE A 1 190 ? 13.213 -17.716 9.473 1.00 79.81 190 ILE A N 1
ATOM 1463 C CA . ILE A 1 190 ? 12.915 -18.550 10.639 1.00 79.81 190 ILE A CA 1
ATOM 1464 C C . ILE A 1 190 ? 13.282 -20.011 10.356 1.00 79.81 190 ILE A C 1
ATOM 1466 O O . ILE A 1 190 ? 14.059 -20.600 11.110 1.00 79.81 190 ILE A O 1
ATOM 1470 N N . LYS A 1 191 ? 12.836 -20.554 9.215 1.00 82.12 191 LYS A N 1
ATOM 1471 C CA . LYS A 1 191 ? 13.192 -21.912 8.777 1.00 82.12 191 LYS A CA 1
ATOM 1472 C C . LYS A 1 191 ? 14.706 -22.110 8.674 1.00 82.12 191 LYS A C 1
ATOM 1474 O O . LYS A 1 191 ? 15.223 -23.103 9.175 1.00 82.12 191 LYS A O 1
ATOM 1479 N N . ASP A 1 192 ? 15.406 -21.184 8.025 1.00 83.56 192 ASP A N 1
ATOM 1480 C CA . ASP A 1 192 ? 16.852 -21.269 7.802 1.00 83.56 192 ASP A CA 1
ATOM 1481 C C . ASP A 1 192 ? 17.632 -21.154 9.128 1.00 83.56 192 ASP A C 1
ATOM 1483 O O . ASP A 1 192 ? 18.726 -21.701 9.251 1.00 83.56 192 ASP A O 1
ATOM 1487 N N . SER A 1 193 ? 17.054 -20.506 10.148 1.00 80.12 193 SER A N 1
ATOM 1488 C CA . SER A 1 193 ? 17.606 -20.454 11.510 1.00 80.12 193 SER A CA 1
ATOM 1489 C C . SER A 1 193 ? 17.376 -21.727 12.339 1.00 80.12 193 SER A C 1
ATOM 1491 O O . SER A 1 193 ? 17.828 -21.796 13.481 1.00 80.12 193 SER A O 1
ATOM 1493 N N . GLY A 1 194 ? 16.670 -22.724 11.791 1.00 80.88 194 GLY A N 1
ATOM 1494 C CA . GLY A 1 194 ? 16.311 -23.956 12.500 1.00 80.88 194 GLY A CA 1
ATOM 1495 C C . GLY A 1 194 ? 15.298 -23.748 13.629 1.00 80.88 194 GLY A C 1
ATOM 1496 O O . GLY A 1 194 ? 15.110 -24.643 14.446 1.00 80.88 194 GLY A O 1
ATOM 1497 N N . ARG A 1 195 ? 14.665 -22.571 13.696 1.00 70.62 195 ARG A N 1
ATOM 1498 C CA . ARG A 1 195 ? 13.587 -22.269 14.643 1.00 70.62 195 ARG A CA 1
ATOM 1499 C C . ARG A 1 195 ? 12.250 -22.594 14.006 1.00 70.62 195 ARG A C 1
ATOM 1501 O O . ARG A 1 195 ? 12.072 -22.402 12.798 1.00 70.62 195 ARG A O 1
ATOM 1508 N N . ASN A 1 196 ? 11.308 -23.073 14.808 1.00 65.19 196 ASN A N 1
ATOM 1509 C CA . ASN A 1 196 ? 9.978 -23.339 14.301 1.00 65.19 196 ASN A CA 1
ATOM 1510 C C . ASN A 1 196 ? 9.238 -21.993 14.150 1.00 65.19 196 ASN A C 1
ATOM 1512 O O . ASN A 1 196 ? 9.335 -21.154 15.047 1.00 65.19 196 ASN A O 1
ATOM 1516 N N . PRO A 1 197 ? 8.502 -21.731 13.052 1.00 54.69 197 PRO A N 1
ATOM 1517 C CA . PRO A 1 197 ? 7.704 -20.507 12.894 1.00 54.69 197 PRO A CA 1
ATOM 1518 C C . PRO A 1 197 ? 6.718 -20.284 14.045 1.00 54.69 197 PRO A C 1
ATOM 1520 O O . PRO A 1 197 ? 6.400 -19.149 14.384 1.00 54.69 197 PRO A O 1
ATOM 1523 N N . GLU A 1 198 ? 6.291 -21.370 14.690 1.00 53.75 198 GLU A N 1
ATOM 1524 C CA . GLU A 1 198 ? 5.418 -21.341 15.859 1.00 53.75 198 GLU A CA 1
ATOM 1525 C C . GLU A 1 198 ? 6.108 -20.933 17.171 1.00 53.75 198 GLU A C 1
ATOM 1527 O O . GLU A 1 198 ? 5.422 -20.507 18.102 1.00 53.75 198 GLU A O 1
ATOM 1532 N N . ASP A 1 199 ? 7.443 -20.991 17.251 1.00 57.28 199 ASP A N 1
ATOM 1533 C CA . ASP A 1 199 ? 8.200 -20.478 18.406 1.00 57.28 199 ASP A CA 1
ATOM 1534 C C . ASP A 1 199 ? 8.113 -18.940 18.498 1.00 57.28 199 ASP A C 1
ATOM 1536 O O . ASP A 1 199 ? 8.497 -18.343 19.502 1.00 57.28 199 ASP A O 1
ATOM 1540 N N . LEU A 1 200 ? 7.583 -18.297 17.449 1.00 49.28 200 LEU A N 1
ATOM 1541 C CA . LEU A 1 200 ? 7.278 -16.869 17.359 1.00 49.28 200 LEU A CA 1
ATOM 1542 C C . LEU A 1 200 ? 5.782 -16.573 17.548 1.00 49.28 200 LEU A C 1
ATOM 1544 O O . LEU A 1 200 ? 5.289 -15.552 17.060 1.00 49.28 200 LEU A O 1
ATOM 1548 N N . LYS A 1 201 ? 5.045 -17.422 18.287 1.00 44.19 201 LYS A N 1
ATOM 1549 C CA . LYS A 1 201 ? 3.778 -16.985 18.895 1.00 44.19 201 LYS A CA 1
ATOM 1550 C C . LYS A 1 201 ? 4.016 -15.634 19.574 1.00 44.19 201 LYS A C 1
ATOM 1552 O O . LYS A 1 201 ? 5.014 -15.466 20.273 1.00 44.19 201 LYS A O 1
ATOM 1557 N N . GLN A 1 202 ? 3.116 -14.688 19.294 1.00 39.28 202 GLN A N 1
ATOM 1558 C CA . GLN A 1 202 ? 3.103 -13.312 19.800 1.00 39.28 202 GLN A CA 1
ATOM 1559 C C . GLN A 1 202 ? 3.705 -13.210 21.209 1.00 39.28 202 GLN A C 1
ATOM 1561 O O . GLN A 1 202 ? 3.409 -14.084 22.026 1.00 39.28 202 GLN A O 1
ATOM 1566 N N . PRO A 1 203 ? 4.492 -12.162 21.524 1.00 40.22 203 PRO A N 1
ATOM 1567 C CA . PRO A 1 203 ? 5.101 -11.989 22.837 1.00 40.22 203 PRO A CA 1
ATOM 1568 C C . PRO A 1 203 ? 4.019 -11.804 23.912 1.00 40.22 203 PRO A C 1
ATOM 1570 O O . PRO A 1 203 ? 3.690 -10.697 24.325 1.00 40.22 203 PRO A O 1
ATOM 1573 N N . GLY A 1 204 ? 3.464 -12.915 24.386 1.00 37.56 204 GLY A N 1
ATOM 1574 C CA . GLY A 1 204 ? 2.821 -13.025 25.676 1.00 37.56 204 GLY A CA 1
ATOM 1575 C C . GLY A 1 204 ? 3.931 -12.981 26.710 1.00 37.56 204 GLY A C 1
ATOM 1576 O O . GLY A 1 204 ? 4.715 -13.919 26.805 1.00 37.56 204 GLY A O 1
ATOM 1577 N N . MET A 1 205 ? 4.023 -11.844 27.401 1.00 35.84 205 MET A N 1
ATOM 1578 C CA . MET A 1 205 ? 4.827 -11.563 28.594 1.00 35.84 205 MET A CA 1
ATOM 1579 C C . MET A 1 205 ? 5.711 -12.722 29.084 1.00 35.84 205 MET A C 1
ATOM 1581 O O . MET A 1 205 ? 5.351 -13.463 29.998 1.00 35.84 205 MET A O 1
ATOM 1585 N N . THR A 1 206 ? 6.915 -12.838 28.526 1.00 40.59 206 THR A N 1
ATOM 1586 C CA . THR A 1 206 ? 7.990 -13.579 29.187 1.00 40.59 206 THR A CA 1
ATOM 1587 C C . THR A 1 206 ? 8.336 -12.846 30.476 1.00 40.59 206 THR A C 1
ATOM 1589 O O . THR A 1 206 ? 8.682 -11.663 30.449 1.00 40.59 206 THR A O 1
ATOM 1592 N N . THR A 1 207 ? 8.233 -13.529 31.614 1.00 45.97 207 THR A N 1
ATOM 1593 C CA . THR A 1 207 ? 8.613 -12.981 32.917 1.00 45.97 207 THR A CA 1
ATOM 1594 C C . THR A 1 207 ? 10.055 -12.473 32.887 1.00 45.97 207 THR A C 1
ATOM 1596 O O . THR A 1 207 ? 10.958 -13.166 32.426 1.00 45.97 207 THR A O 1
ATOM 1599 N N . MET A 1 208 ? 10.278 -11.268 33.422 1.00 38.25 208 MET A N 1
ATOM 1600 C CA . MET A 1 208 ? 11.553 -10.526 33.426 1.00 38.25 208 MET A CA 1
ATOM 1601 C C . MET A 1 208 ? 12.758 -11.328 33.965 1.00 38.25 208 MET A C 1
ATOM 1603 O O . MET A 1 208 ? 13.907 -11.022 33.648 1.00 38.25 208 MET A O 1
ATOM 1607 N N . ALA A 1 209 ? 12.498 -12.395 34.725 1.00 43.09 209 ALA A N 1
ATOM 1608 C CA . ALA A 1 209 ? 13.492 -13.344 35.217 1.00 43.09 209 ALA A CA 1
ATOM 1609 C C . ALA A 1 209 ? 14.136 -14.213 34.113 1.00 43.09 209 ALA A C 1
ATOM 1611 O O . ALA A 1 209 ? 15.323 -14.521 34.214 1.00 43.09 209 ALA A O 1
ATOM 1612 N N . ASP A 1 210 ? 13.408 -14.556 33.044 1.00 45.91 210 ASP A N 1
ATOM 1613 C CA . ASP A 1 210 ? 13.934 -15.376 31.938 1.00 45.91 210 ASP A CA 1
ATOM 1614 C C . ASP A 1 210 ? 14.746 -14.547 30.931 1.00 45.91 210 ASP A C 1
ATOM 1616 O O . ASP A 1 210 ? 15.719 -15.039 30.355 1.00 45.91 210 ASP A O 1
ATOM 1620 N N . MET A 1 211 ? 14.432 -13.254 30.784 1.00 43.78 211 MET A N 1
ATOM 1621 C CA . MET A 1 211 ? 15.217 -12.327 29.955 1.00 43.78 211 MET A CA 1
ATOM 1622 C C . MET A 1 211 ? 16.611 -12.040 30.530 1.00 43.78 211 MET A C 1
ATOM 1624 O O . MET A 1 211 ? 17.568 -11.861 29.777 1.00 43.78 211 MET A O 1
ATOM 1628 N N . LEU A 1 212 ? 16.753 -12.027 31.857 1.00 46.97 212 LEU A N 1
ATOM 1629 C CA . LEU A 1 212 ? 18.032 -11.765 32.525 1.00 46.97 212 LEU A CA 1
ATOM 1630 C C . LEU A 1 212 ? 18.995 -12.960 32.490 1.00 46.97 212 LEU A C 1
ATOM 1632 O O . LEU A 1 212 ? 20.192 -12.779 32.705 1.00 46.97 212 LEU A O 1
ATOM 1636 N N . LYS A 1 213 ? 18.504 -14.169 32.195 1.00 43.66 213 LYS A N 1
ATOM 1637 C CA . LYS A 1 213 ? 19.301 -15.400 32.275 1.00 43.66 213 LYS A CA 1
ATOM 1638 C C . LYS A 1 213 ? 20.046 -15.751 30.980 1.00 43.66 213 LYS A C 1
ATOM 1640 O O . LYS A 1 213 ? 21.039 -16.467 31.046 1.00 43.66 213 LYS A O 1
ATOM 1645 N N . ASN A 1 214 ? 19.617 -15.219 29.830 1.00 46.47 214 ASN A N 1
ATOM 1646 C CA . ASN A 1 214 ? 20.129 -15.618 28.507 1.00 46.47 214 ASN A CA 1
ATOM 1647 C C . ASN A 1 214 ? 20.920 -14.539 27.746 1.00 46.47 214 ASN A C 1
ATOM 1649 O O . ASN A 1 214 ? 21.276 -14.752 26.590 1.00 46.47 214 ASN A O 1
ATOM 1653 N N . VAL A 1 215 ? 21.239 -13.398 28.363 1.00 43.19 215 VAL A N 1
ATOM 1654 C CA . VAL A 1 215 ? 22.051 -12.347 27.720 1.00 43.19 215 VAL A CA 1
ATOM 1655 C C . VAL A 1 215 ? 23.403 -12.234 28.421 1.00 43.19 215 VAL A C 1
ATOM 1657 O O . VAL A 1 215 ? 23.695 -11.263 29.116 1.00 43.19 215 VAL A O 1
ATOM 1660 N N . GLY A 1 216 ? 24.214 -13.274 28.234 1.00 35.97 216 GLY A N 1
ATOM 1661 C CA . GLY A 1 216 ? 25.651 -13.262 28.483 1.00 35.97 216 GLY A CA 1
ATOM 1662 C C . GLY A 1 216 ? 26.421 -13.067 27.174 1.00 35.97 216 GLY A C 1
ATOM 1663 O O . GLY A 1 216 ? 26.206 -13.802 26.217 1.00 35.97 216 GLY A O 1
ATOM 1664 N N . ASP A 1 217 ? 27.322 -12.086 27.201 1.00 39.56 217 ASP A N 1
ATOM 1665 C CA . ASP A 1 217 ? 28.510 -11.894 26.357 1.00 39.56 217 ASP A CA 1
ATOM 1666 C C . ASP A 1 217 ? 28.448 -10.981 25.101 1.00 39.56 217 ASP A C 1
ATOM 1668 O O . ASP A 1 217 ? 28.174 -11.349 23.963 1.00 39.56 217 ASP A O 1
ATOM 1672 N N . ALA A 1 218 ? 28.841 -9.728 25.380 1.00 40.53 218 ALA A N 1
ATOM 1673 C CA . ALA A 1 218 ? 29.805 -8.882 24.660 1.00 40.53 218 ALA A CA 1
ATOM 1674 C C . ALA A 1 218 ? 29.445 -8.120 23.365 1.00 40.53 218 ALA A C 1
ATOM 1676 O O . ALA A 1 218 ? 30.219 -7.235 23.005 1.00 40.53 218 ALA A O 1
ATOM 1677 N N . GLN A 1 219 ? 28.296 -8.319 22.708 1.00 43.69 219 GLN A N 1
ATOM 1678 C CA . GLN A 1 219 ? 27.977 -7.583 21.455 1.00 43.69 219 GLN A CA 1
ATOM 1679 C C . GLN A 1 219 ? 26.784 -6.609 21.518 1.00 43.69 219 GLN A C 1
ATOM 1681 O O . GLN A 1 219 ? 26.242 -6.209 20.491 1.00 43.69 219 GLN A O 1
ATOM 1686 N N . ASN A 1 220 ? 26.377 -6.190 22.720 1.00 46.19 220 ASN A N 1
ATOM 1687 C CA . ASN A 1 220 ? 25.016 -5.700 22.961 1.00 46.19 220 ASN A CA 1
ATOM 1688 C C . ASN A 1 220 ? 24.904 -4.266 23.524 1.00 46.19 220 ASN A C 1
ATOM 1690 O O . ASN A 1 220 ? 24.000 -3.995 24.308 1.00 46.19 220 ASN A O 1
ATOM 1694 N N . SER A 1 221 ? 25.802 -3.338 23.172 1.00 47.12 221 SER A N 1
ATOM 1695 C CA . SER A 1 221 ? 25.615 -1.910 23.508 1.00 47.12 221 SER A CA 1
ATOM 1696 C C . SER A 1 221 ? 24.812 -1.176 22.431 1.00 47.12 221 SER A C 1
ATOM 1698 O O . SER A 1 221 ? 23.782 -0.583 22.731 1.00 47.12 221 SER A O 1
ATOM 1700 N N . MET A 1 222 ? 25.203 -1.314 21.162 1.00 44.75 222 MET A N 1
ATOM 1701 C CA . MET A 1 222 ? 24.542 -0.644 20.033 1.00 44.75 222 MET A CA 1
ATOM 1702 C C . MET A 1 222 ? 23.127 -1.186 19.770 1.00 44.75 222 MET A C 1
ATOM 1704 O O . MET A 1 222 ? 22.209 -0.435 19.457 1.00 44.75 222 MET A O 1
ATOM 1708 N N . VAL A 1 223 ? 22.932 -2.494 19.958 1.00 50.19 223 VAL A N 1
ATOM 1709 C CA . VAL A 1 223 ? 21.621 -3.149 19.829 1.00 50.19 223 VAL A CA 1
ATOM 1710 C C . VAL A 1 223 ? 20.724 -2.821 21.026 1.00 50.19 223 VAL A C 1
ATOM 1712 O O . VAL A 1 223 ? 19.527 -2.647 20.831 1.00 50.19 223 VAL A O 1
ATOM 1715 N N . LYS A 1 224 ? 21.274 -2.630 22.238 1.00 50.62 224 LYS A N 1
ATOM 1716 C CA . LYS A 1 224 ? 20.507 -2.117 23.389 1.00 50.62 224 LYS A CA 1
ATOM 1717 C C . LYS A 1 224 ? 20.036 -0.685 23.174 1.00 50.62 224 LYS A C 1
ATOM 1719 O O . LYS A 1 224 ? 18.899 -0.395 23.516 1.00 50.62 224 LYS A O 1
ATOM 1724 N N . GLU A 1 225 ? 20.863 0.186 22.601 1.00 57.28 225 GLU A N 1
ATOM 1725 C CA . GLU A 1 225 ? 20.457 1.562 22.288 1.00 57.28 225 GLU A CA 1
ATOM 1726 C C . GLU A 1 225 ? 19.424 1.608 21.157 1.00 57.28 225 GLU A C 1
ATOM 1728 O O . GLU A 1 225 ? 18.422 2.305 21.287 1.00 57.28 225 GLU A O 1
ATOM 1733 N N . MET A 1 226 ? 19.592 0.808 20.095 1.00 48.12 226 MET A N 1
ATOM 1734 C CA . MET A 1 226 ? 18.585 0.699 19.031 1.00 48.12 226 MET A CA 1
ATOM 1735 C C . MET A 1 226 ? 17.276 0.072 19.516 1.00 48.12 226 MET A C 1
ATOM 1737 O O . MET A 1 226 ? 16.216 0.544 19.126 1.00 48.12 226 MET A O 1
ATOM 1741 N N . HIS A 1 227 ? 17.317 -0.957 20.368 1.00 47.03 227 HIS A N 1
ATOM 1742 C CA . HIS A 1 227 ? 16.103 -1.546 20.937 1.00 47.03 227 HIS A CA 1
ATOM 1743 C C . HIS A 1 227 ? 15.458 -0.648 21.981 1.00 47.03 227 HIS A C 1
ATOM 1745 O O . HIS A 1 227 ? 14.238 -0.610 22.034 1.00 47.03 227 HIS A O 1
ATOM 1751 N N . ALA A 1 228 ? 16.231 0.091 22.778 1.00 62.69 228 ALA A N 1
ATOM 1752 C CA . ALA A 1 228 ? 15.677 1.091 23.680 1.00 62.69 228 ALA A CA 1
ATOM 1753 C C . ALA A 1 228 ? 15.001 2.204 22.877 1.00 62.69 228 ALA A C 1
ATOM 1755 O O . ALA A 1 228 ? 13.869 2.538 23.183 1.00 62.69 228 ALA A O 1
ATOM 1756 N N . ALA A 1 229 ? 15.628 2.699 21.805 1.00 63.25 229 ALA A N 1
ATOM 1757 C CA . ALA A 1 229 ? 15.041 3.703 20.921 1.00 63.25 229 ALA A CA 1
ATOM 1758 C C . ALA A 1 229 ? 13.818 3.178 20.152 1.00 63.25 229 ALA A C 1
ATOM 1760 O O . ALA A 1 229 ? 12.844 3.904 20.003 1.00 63.25 229 ALA A O 1
ATOM 1761 N N . ALA A 1 230 ? 13.835 1.922 19.698 1.00 50.91 230 ALA A N 1
ATOM 1762 C CA . ALA A 1 230 ? 12.705 1.292 19.019 1.00 50.91 230 ALA A CA 1
ATOM 1763 C C . ALA A 1 230 ? 11.564 0.941 19.983 1.00 50.91 230 ALA A C 1
ATOM 1765 O O . ALA A 1 230 ? 10.408 1.046 19.599 1.00 50.91 230 ALA A O 1
ATOM 1766 N N . ALA A 1 231 ? 11.865 0.564 21.227 1.00 51.03 231 ALA A N 1
ATOM 1767 C CA . ALA A 1 231 ? 10.868 0.347 22.271 1.00 51.03 231 ALA A CA 1
ATOM 1768 C C . ALA A 1 231 ? 10.253 1.672 22.726 1.00 51.03 231 ALA A C 1
ATOM 1770 O O . ALA A 1 231 ? 9.044 1.728 22.878 1.00 51.03 231 ALA A O 1
ATOM 1771 N N . LEU A 1 232 ? 11.048 2.742 22.844 1.00 60.75 232 LEU A N 1
ATOM 1772 C CA . LEU A 1 232 ? 10.545 4.097 23.086 1.00 60.75 232 LEU A CA 1
ATOM 1773 C C . LEU A 1 232 ? 9.721 4.595 21.896 1.00 60.75 232 LEU A C 1
ATOM 1775 O O . LEU A 1 232 ? 8.669 5.169 22.100 1.00 60.75 232 LEU A O 1
ATOM 1779 N N . ALA A 1 233 ? 10.140 4.328 20.657 1.00 52.75 233 ALA A N 1
ATOM 1780 C CA . ALA A 1 233 ? 9.376 4.689 19.464 1.00 52.75 233 ALA A CA 1
ATOM 1781 C C . ALA A 1 233 ? 8.093 3.859 19.304 1.00 52.75 233 ALA A C 1
ATOM 1783 O O . ALA A 1 233 ? 7.109 4.379 18.800 1.00 52.75 233 ALA A O 1
ATOM 1784 N N . ALA A 1 234 ? 8.081 2.592 19.728 1.00 47.12 234 ALA A N 1
ATOM 1785 C CA . ALA A 1 234 ? 6.901 1.730 19.695 1.00 47.12 234 ALA A CA 1
ATOM 1786 C C . ALA A 1 234 ? 5.940 2.011 20.858 1.00 47.12 234 ALA A C 1
ATOM 1788 O O . ALA A 1 234 ? 4.734 1.974 20.642 1.00 47.12 234 ALA A O 1
ATOM 1789 N N . GLN A 1 235 ? 6.453 2.334 22.053 1.00 46.31 235 GLN A N 1
ATOM 1790 C CA . GLN A 1 235 ? 5.648 2.883 23.147 1.00 46.31 235 GLN A CA 1
ATOM 1791 C C . GLN A 1 235 ? 5.065 4.226 22.739 1.00 46.31 235 GLN A C 1
ATOM 1793 O O . GLN A 1 235 ? 3.857 4.370 22.799 1.00 46.31 235 GLN A O 1
ATOM 1798 N N . ASN A 1 236 ? 5.874 5.143 22.206 1.00 48.81 236 ASN A N 1
ATOM 1799 C CA . ASN A 1 236 ? 5.374 6.414 21.696 1.00 48.81 236 ASN A CA 1
ATOM 1800 C C . ASN A 1 236 ? 4.347 6.190 20.577 1.00 48.81 236 ASN A C 1
ATOM 1802 O O . ASN A 1 236 ? 3.289 6.777 20.644 1.00 48.81 236 ASN A O 1
ATOM 1806 N N . ALA A 1 237 ? 4.562 5.278 19.621 1.00 48.41 237 ALA A N 1
ATOM 1807 C CA . ALA A 1 237 ? 3.596 5.010 18.547 1.00 48.41 237 ALA A CA 1
ATOM 1808 C C . ALA A 1 237 ? 2.311 4.285 19.003 1.00 48.41 237 ALA A C 1
ATOM 1810 O O . ALA A 1 237 ? 1.303 4.348 18.303 1.00 48.41 237 ALA A O 1
ATOM 1811 N N . GLN A 1 238 ? 2.330 3.578 20.140 1.00 44.31 238 GLN A N 1
ATOM 1812 C CA . GLN A 1 238 ? 1.127 3.005 20.765 1.00 44.31 238 GLN A CA 1
ATOM 1813 C C . GLN A 1 238 ? 0.457 3.968 21.761 1.00 44.31 238 GLN A C 1
ATOM 1815 O O . GLN A 1 238 ? -0.739 3.833 22.004 1.00 44.31 238 GLN A O 1
ATOM 1820 N N . GLU A 1 239 ? 1.197 4.935 22.309 1.00 43.97 239 GLU A N 1
ATOM 1821 C CA . GLU A 1 239 ? 0.713 5.980 23.222 1.00 43.97 239 GLU A CA 1
ATOM 1822 C C . GLU A 1 239 ? 0.324 7.288 22.491 1.00 43.97 239 GLU A C 1
ATOM 1824 O O . GLU A 1 239 ? -0.351 8.124 23.085 1.00 43.97 239 GLU A O 1
ATOM 1829 N N . GLU A 1 240 ? 0.690 7.482 21.214 1.00 44.47 240 GLU A N 1
ATOM 1830 C CA . GLU A 1 240 ? 0.555 8.779 20.518 1.00 44.47 240 GLU A CA 1
ATOM 1831 C C . GLU A 1 240 ? -0.816 9.114 19.917 1.00 44.47 240 GLU A C 1
ATOM 1833 O O . GLU A 1 240 ? -0.962 10.242 19.454 1.00 44.47 240 GLU A O 1
ATOM 1838 N N . ASP A 1 241 ? -1.843 8.254 19.924 1.00 47.34 241 ASP A N 1
ATOM 1839 C CA . ASP A 1 241 ? -3.134 8.688 19.341 1.00 47.34 241 ASP A CA 1
ATOM 1840 C C . ASP A 1 241 ? -4.398 8.019 19.901 1.00 47.34 241 ASP A C 1
ATOM 1842 O O . ASP A 1 241 ? -5.358 7.727 19.188 1.00 47.34 241 ASP A O 1
ATOM 1846 N N . VAL A 1 242 ? -4.431 7.796 21.216 1.00 54.69 242 VAL A N 1
ATOM 1847 C CA . VAL A 1 242 ? -5.698 7.620 21.936 1.00 54.69 242 VAL A CA 1
ATOM 1848 C C . VAL A 1 242 ? -5.681 8.588 23.106 1.00 54.69 242 VAL A C 1
ATOM 1850 O O . VAL A 1 242 ? -4.970 8.352 24.070 1.00 54.69 242 VAL A O 1
ATOM 1853 N N . ASP A 1 243 ? -6.436 9.683 22.976 1.00 55.84 243 ASP A N 1
ATOM 1854 C CA . ASP A 1 243 ? -6.711 10.766 23.943 1.00 55.84 243 ASP A CA 1
ATOM 1855 C C . ASP A 1 243 ? -6.831 10.293 25.421 1.00 55.84 243 ASP A C 1
ATOM 1857 O O . ASP A 1 243 ? -7.909 10.281 26.017 1.00 55.84 243 ASP A O 1
ATOM 1861 N N . GLU A 1 244 ? -5.731 9.899 26.070 1.00 56.81 244 GLU A N 1
ATOM 1862 C CA . GLU A 1 244 ? -5.735 9.578 27.505 1.00 56.81 244 GLU A CA 1
ATOM 1863 C C . GLU A 1 244 ? -5.792 10.855 28.353 1.00 56.81 244 GLU A C 1
ATOM 1865 O O . GLU A 1 244 ? -6.221 10.818 29.505 1.00 56.81 244 GLU A O 1
ATOM 1870 N N . GLN A 1 245 ? -5.403 11.996 27.775 1.00 58.66 245 GLN A N 1
ATOM 1871 C CA . GLN A 1 245 ? -5.369 13.297 28.448 1.00 58.66 245 GLN A CA 1
ATOM 1872 C C . GLN A 1 245 ? -6.709 14.058 28.384 1.00 58.66 245 GLN A C 1
ATOM 1874 O O . GLN A 1 245 ? -6.945 14.915 29.233 1.00 58.66 245 GLN A O 1
ATOM 1879 N N . ASP A 1 246 ? -7.595 13.732 27.435 1.00 62.88 246 ASP A N 1
ATOM 1880 C CA . ASP A 1 246 ? -8.959 14.280 27.330 1.00 62.88 246 ASP A CA 1
ATOM 1881 C C . ASP A 1 246 ? -9.911 13.218 26.747 1.00 62.88 246 ASP A C 1
ATOM 1883 O O . ASP A 1 246 ? -10.270 13.282 25.567 1.00 62.88 246 ASP A O 1
ATOM 1887 N N . PRO A 1 247 ? -10.281 12.185 27.532 1.00 68.81 247 PRO A N 1
ATOM 1888 C CA . PRO A 1 247 ? -11.114 11.107 27.026 1.00 68.81 247 PRO A CA 1
ATOM 1889 C C . PRO A 1 247 ? -12.442 11.688 26.534 1.00 68.81 247 PRO A C 1
ATOM 1891 O O . PRO A 1 247 ? -13.216 12.242 27.302 1.00 68.81 247 PRO A O 1
ATOM 1894 N N . GLN A 1 248 ? -12.717 11.565 25.240 1.00 81.44 248 GLN A N 1
ATOM 1895 C CA . GLN A 1 248 ? -14.015 11.916 24.666 1.00 81.44 248 GLN A CA 1
ATOM 1896 C C . GLN A 1 248 ? -15.003 10.753 24.859 1.00 81.44 248 GLN A C 1
ATOM 1898 O O . GLN A 1 248 ? -14.570 9.622 25.087 1.00 81.44 248 GLN A O 1
ATOM 1903 N N . PRO A 1 249 ? -16.325 10.971 24.715 1.00 89.00 249 PRO A N 1
ATOM 1904 C CA . PRO A 1 249 ? -17.335 9.914 24.861 1.00 89.00 249 PRO A CA 1
ATOM 1905 C C . PRO A 1 249 ? -17.171 8.738 23.879 1.00 89.00 249 PRO A C 1
ATOM 1907 O O . PRO A 1 249 ? -17.688 7.650 24.116 1.00 89.00 249 PRO A O 1
ATOM 1910 N N . HIS A 1 250 ? -16.467 8.962 22.769 1.00 91.75 250 HIS A N 1
ATOM 1911 C CA . HIS A 1 250 ? -16.152 7.976 21.737 1.00 91.75 250 HIS A CA 1
ATOM 1912 C C . HIS A 1 250 ? -14.643 7.939 21.514 1.00 91.75 250 HIS A C 1
ATOM 1914 O O . HIS A 1 250 ? -13.974 8.955 21.716 1.00 91.75 250 HIS A O 1
ATOM 1920 N N . PHE A 1 251 ? -14.118 6.805 21.048 1.00 88.06 251 PHE A N 1
ATOM 1921 C CA . PHE A 1 251 ? -12.734 6.756 20.579 1.00 88.06 251 PHE A CA 1
ATOM 1922 C C . PHE A 1 251 ? -12.542 7.676 19.370 1.00 88.06 251 PHE A C 1
ATOM 1924 O O . PHE A 1 251 ? -13.402 7.763 18.486 1.00 88.06 251 PHE A O 1
ATOM 1931 N N . SER A 1 252 ? -11.400 8.358 19.327 1.00 86.06 252 SER A N 1
ATOM 1932 C CA . SER A 1 252 ? -11.037 9.228 18.215 1.00 86.06 252 SER A CA 1
ATOM 1933 C C . SER A 1 252 ? -9.531 9.321 18.008 1.00 86.06 252 SER A C 1
ATOM 1935 O O . SER A 1 252 ? -8.788 9.242 18.979 1.00 86.06 252 SER A O 1
ATOM 1937 N N . GLU A 1 253 ? -9.125 9.550 16.761 1.00 86.69 253 GLU A N 1
ATOM 1938 C CA . GLU A 1 253 ? -7.733 9.642 16.286 1.00 86.69 253 GLU A CA 1
ATOM 1939 C C . GLU A 1 253 ? -7.567 10.919 15.447 1.00 86.69 253 GLU A C 1
ATOM 1941 O O . GLU A 1 253 ? -8.506 11.325 14.752 1.00 86.69 253 GLU A O 1
ATOM 1946 N N . MET A 1 254 ? -6.405 11.571 15.485 1.00 83.56 254 MET A N 1
ATOM 1947 C CA . MET A 1 254 ? -6.124 12.734 14.638 1.00 83.56 254 MET A CA 1
ATOM 1948 C C . MET A 1 254 ? -5.557 12.298 13.279 1.00 83.56 254 MET A C 1
ATOM 1950 O O . MET A 1 254 ? -4.382 11.977 13.152 1.00 83.56 254 MET A O 1
ATOM 1954 N N . ARG A 1 255 ? -6.358 12.382 12.208 1.00 80.50 255 ARG A N 1
ATOM 1955 C CA . ARG A 1 255 ? -5.893 12.126 10.833 1.00 80.50 255 ARG A CA 1
ATOM 1956 C C . ARG A 1 255 ? -5.854 13.406 10.020 1.00 80.50 255 ARG A C 1
ATOM 1958 O O . ARG A 1 255 ? -6.860 14.091 9.884 1.00 80.50 255 ARG A O 1
ATOM 1965 N N . GLU A 1 256 ? -4.680 13.727 9.481 1.00 81.38 256 GLU A N 1
ATOM 1966 C CA . GLU A 1 256 ? -4.478 14.878 8.582 1.00 81.38 256 GLU A CA 1
ATOM 1967 C C . GLU A 1 256 ? -4.934 16.225 9.183 1.00 81.38 256 GLU A C 1
ATOM 1969 O O . GLU A 1 256 ? -5.389 17.127 8.487 1.00 81.38 256 GLU A O 1
ATOM 1974 N N . GLY A 1 257 ? -4.807 16.375 10.506 1.00 80.44 257 GLY A N 1
ATOM 1975 C CA . GLY A 1 257 ? -5.249 17.574 11.227 1.00 80.44 257 GLY A CA 1
ATOM 1976 C C . GLY A 1 257 ? -6.746 17.606 11.554 1.00 80.44 257 GLY A C 1
ATOM 1977 O O . GLY A 1 257 ? -7.207 18.561 12.178 1.00 80.44 257 GLY A O 1
ATOM 1978 N N . GLU A 1 258 ? -7.498 16.561 11.205 1.00 81.06 258 GLU A N 1
ATOM 1979 C CA . GLU A 1 258 ? -8.903 16.386 11.555 1.00 81.06 258 GLU A CA 1
ATOM 1980 C C . GLU A 1 258 ? -9.104 15.204 12.513 1.00 81.06 258 GLU A C 1
ATOM 1982 O O . GLU A 1 258 ? -8.577 14.111 12.328 1.00 81.06 258 GLU A O 1
ATOM 1987 N N . ARG A 1 259 ? -9.927 15.401 13.544 1.00 84.44 259 ARG A N 1
ATOM 1988 C CA . ARG A 1 259 ? -10.265 14.342 14.500 1.00 84.44 259 ARG A CA 1
ATOM 1989 C C . ARG A 1 259 ? -11.277 13.375 13.894 1.00 84.44 259 ARG A C 1
ATOM 1991 O O . ARG A 1 259 ? -12.398 13.788 13.611 1.00 84.44 259 ARG A O 1
ATOM 1998 N N . VAL A 1 260 ? -10.933 12.099 13.729 1.00 86.69 260 VAL A N 1
ATOM 1999 C CA . VAL A 1 260 ? -11.782 10.994 13.243 1.00 86.69 260 VAL A CA 1
ATOM 2000 C C . VAL A 1 260 ? -12.416 10.252 14.411 1.00 86.69 260 VAL A C 1
ATOM 2002 O O . VAL A 1 260 ? -11.706 9.871 15.327 1.00 86.69 260 VAL A O 1
ATOM 2005 N N . PHE A 1 261 ? -13.737 10.046 14.392 1.00 88.75 261 PHE A N 1
ATOM 2006 C CA . PHE A 1 261 ? -14.457 9.340 15.462 1.00 88.75 261 PHE A CA 1
ATOM 2007 C C . PHE A 1 261 ? -14.797 7.908 15.049 1.00 88.75 261 PHE A C 1
ATOM 2009 O O . PHE A 1 261 ? -15.292 7.677 13.943 1.00 88.75 261 PHE A O 1
ATOM 2016 N N . PHE A 1 262 ? -14.584 6.963 15.961 1.00 87.69 262 PHE A N 1
ATOM 2017 C CA . PHE A 1 262 ? -14.955 5.563 15.785 1.00 87.69 262 PHE A CA 1
ATOM 2018 C C . PHE A 1 262 ? -16.328 5.288 16.411 1.00 87.69 262 PHE A C 1
ATOM 2020 O O . PHE A 1 262 ? -16.667 5.903 17.426 1.00 87.69 262 PHE A O 1
ATOM 2027 N N . PRO A 1 263 ? -17.126 4.368 15.837 1.00 90.00 263 PRO A N 1
ATOM 2028 C CA . PRO A 1 263 ? -18.437 3.985 16.359 1.00 90.00 263 PRO A CA 1
ATOM 2029 C C . PRO A 1 263 ? -18.306 3.046 17.571 1.00 90.00 263 PRO A C 1
ATOM 2031 O O . PRO A 1 263 ? -18.910 1.978 17.622 1.00 90.00 263 PRO A O 1
ATOM 2034 N N . GLU A 1 264 ? -17.471 3.434 18.532 1.00 87.81 264 GLU A N 1
ATOM 2035 C CA . GLU A 1 264 ? -17.189 2.686 19.748 1.00 87.81 264 GLU A CA 1
ATOM 2036 C C . GLU A 1 264 ? -17.216 3.640 20.948 1.00 87.81 264 GLU A C 1
ATOM 2038 O O . GLU A 1 264 ? -16.552 4.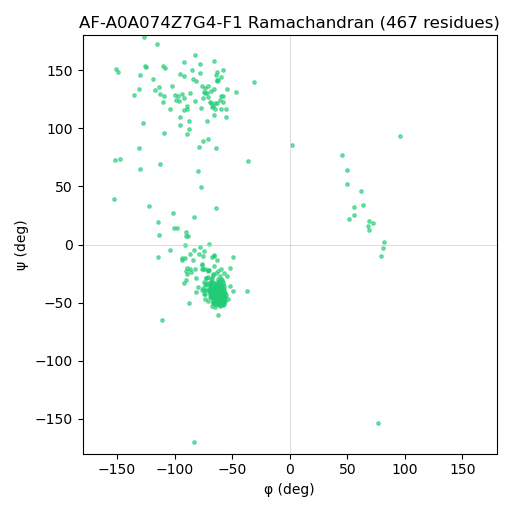687 20.925 1.00 87.81 264 GLU A O 1
ATOM 2043 N N . PRO A 1 265 ? -17.980 3.305 22.001 1.00 86.94 265 PRO A N 1
ATOM 2044 C CA . PRO A 1 265 ? -18.035 4.122 23.198 1.00 86.94 265 PRO A CA 1
ATOM 2045 C C . PRO A 1 265 ? -16.713 3.998 23.959 1.00 86.94 265 PRO A C 1
ATOM 2047 O O . PRO A 1 265 ? -16.179 2.903 24.154 1.00 86.94 265 PRO A O 1
ATOM 2050 N N . ASN A 1 266 ? -16.197 5.124 24.435 1.00 89.00 266 ASN A N 1
ATOM 2051 C CA . ASN A 1 266 ? -14.989 5.142 25.243 1.00 89.00 266 ASN A CA 1
ATOM 2052 C C . ASN A 1 266 ? -15.353 4.981 26.722 1.00 89.00 266 ASN A C 1
ATOM 2054 O O . ASN A 1 266 ? -15.634 5.952 27.422 1.00 89.00 266 ASN A O 1
ATOM 2058 N N . TYR A 1 267 ? -15.312 3.748 27.223 1.00 84.00 267 TYR A N 1
ATOM 2059 C CA . TYR A 1 267 ? -15.630 3.456 28.625 1.00 84.00 267 TYR A CA 1
ATOM 2060 C C . TYR A 1 267 ? -14.638 4.056 29.640 1.00 84.00 267 TYR A C 1
ATOM 2062 O O . TYR A 1 267 ? -14.916 4.022 30.838 1.00 84.00 267 TYR A O 1
ATOM 2070 N N . LYS A 1 268 ? -13.493 4.603 29.196 1.00 85.94 268 LYS A N 1
ATOM 2071 C CA . LYS A 1 268 ? -12.588 5.365 30.071 1.00 85.94 268 LYS A CA 1
ATOM 2072 C C . LYS A 1 268 ? -13.121 6.772 30.368 1.00 85.94 268 LYS A C 1
ATOM 2074 O O . LYS A 1 268 ? -12.709 7.365 31.362 1.00 85.94 268 LYS A O 1
ATOM 2079 N N . TRP A 1 269 ? -14.024 7.310 29.542 1.00 89.50 269 TRP A N 1
ATOM 2080 C CA . TRP A 1 269 ? -14.656 8.599 29.806 1.00 89.50 269 TRP A CA 1
ATOM 2081 C C . TRP A 1 269 ? -15.587 8.497 31.014 1.00 89.50 269 TRP A C 1
ATOM 2083 O O . TRP A 1 269 ? -16.532 7.707 31.031 1.00 89.50 269 TRP A O 1
ATOM 2093 N N . GLN A 1 270 ? -15.320 9.316 32.030 1.00 87.75 270 GLN A N 1
ATOM 2094 C CA . GLN A 1 270 ? -16.157 9.419 33.218 1.00 87.75 270 GLN A CA 1
ATOM 2095 C C . GLN A 1 270 ? -16.882 10.768 33.214 1.00 87.75 270 GLN A C 1
ATOM 2097 O O . GLN A 1 270 ? -16.230 11.806 33.083 1.00 87.75 270 GLN A O 1
ATOM 2102 N N . PRO A 1 271 ? -18.217 10.786 33.364 1.00 87.38 271 PRO A N 1
ATOM 2103 C CA . PRO A 1 271 ? -18.970 12.029 33.361 1.00 87.38 271 PRO A CA 1
ATOM 2104 C C . PRO A 1 271 ? -18.637 12.868 34.606 1.00 87.38 271 PRO A C 1
ATOM 2106 O O . PRO A 1 271 ? -18.873 12.440 35.735 1.00 87.38 271 PRO A O 1
ATOM 2109 N N . GLY A 1 272 ? -18.093 14.071 34.396 1.00 88.44 272 GLY A N 1
ATOM 2110 C CA . GLY A 1 272 ? -17.922 15.094 35.435 1.00 88.44 272 GLY A CA 1
ATOM 2111 C C . GLY A 1 272 ? -19.188 15.931 35.679 1.00 88.44 272 GLY A C 1
ATOM 2112 O O . GLY A 1 272 ? -20.251 15.640 35.134 1.00 88.44 272 GLY A O 1
ATOM 2113 N N . SER A 1 273 ? -19.073 17.016 36.456 1.00 87.81 273 SER A N 1
ATOM 2114 C CA . SER A 1 273 ? -20.188 17.954 36.709 1.00 87.81 273 SER A CA 1
ATOM 2115 C C . SER A 1 273 ? -20.737 18.597 35.435 1.00 87.81 273 SER A C 1
ATOM 2117 O O . SER A 1 273 ? -21.925 18.885 35.350 1.00 87.81 273 SER A O 1
ATOM 2119 N N . ASP A 1 274 ? -19.877 18.771 34.431 1.00 90.62 274 ASP A N 1
ATOM 2120 C CA . ASP A 1 274 ? -20.204 19.462 33.183 1.00 90.62 274 ASP A CA 1
ATOM 2121 C C . ASP A 1 274 ? -20.505 18.464 32.048 1.00 90.62 274 ASP A C 1
ATOM 2123 O O . ASP A 1 274 ? -20.528 18.825 30.869 1.00 90.62 274 ASP A O 1
ATOM 2127 N N . ALA A 1 275 ? -20.727 17.184 32.380 1.00 91.12 275 ALA A N 1
ATOM 2128 C CA . ALA A 1 275 ? -20.838 16.096 31.408 1.00 91.12 275 ALA A CA 1
ATOM 2129 C C . ALA A 1 275 ? -21.957 16.311 30.381 1.00 91.12 275 ALA A C 1
ATOM 2131 O O . ALA A 1 275 ? -21.775 16.020 29.199 1.00 91.12 275 ALA A O 1
ATOM 2132 N N . VAL A 1 276 ? -23.106 16.856 30.795 1.00 92.38 276 VAL A N 1
ATOM 2133 C CA . VAL A 1 276 ? -24.208 17.159 29.868 1.00 92.38 276 VAL A CA 1
ATOM 2134 C C . VAL A 1 276 ? -23.782 18.201 28.835 1.00 92.38 276 VAL A C 1
ATOM 2136 O O . VAL A 1 276 ? -24.037 18.015 27.644 1.00 92.38 276 VAL A O 1
ATOM 2139 N N . GLN A 1 277 ? -23.092 19.260 29.262 1.00 92.69 277 GLN A N 1
ATOM 2140 C CA . GLN A 1 277 ? -22.615 20.315 28.370 1.00 92.69 277 GLN A CA 1
ATOM 2141 C C . GLN A 1 277 ? -21.502 19.808 27.439 1.00 92.69 277 GLN A C 1
ATOM 2143 O O . GLN A 1 277 ? -21.497 20.137 26.250 1.00 92.69 277 GLN A O 1
ATOM 2148 N N . GLN A 1 278 ? -20.600 18.959 27.943 1.00 91.62 278 GLN A N 1
ATOM 2149 C CA . GLN A 1 278 ? -19.574 18.291 27.134 1.00 91.62 278 GLN A CA 1
ATOM 2150 C C . GLN A 1 278 ? -20.200 17.413 26.044 1.00 91.62 278 GLN A C 1
ATOM 2152 O O . GLN A 1 278 ? -19.824 17.518 24.877 1.00 91.62 278 GLN A O 1
ATOM 2157 N N . ILE A 1 279 ? -21.208 16.608 26.393 1.00 94.00 279 ILE A N 1
ATOM 2158 C CA . ILE A 1 279 ? -21.933 15.760 25.440 1.00 94.00 279 ILE A CA 1
ATOM 2159 C C . ILE A 1 279 ? -22.701 16.600 24.413 1.00 94.00 279 ILE A C 1
ATOM 2161 O O . ILE A 1 279 ? -22.719 16.257 23.234 1.00 94.00 279 ILE A O 1
ATOM 2165 N N . GLU A 1 280 ? -23.328 17.709 24.814 1.00 94.25 280 GLU A N 1
ATOM 2166 C CA . GLU A 1 280 ? -24.016 18.606 23.876 1.00 94.25 280 GLU A CA 1
ATOM 2167 C C . GLU A 1 280 ? -23.042 19.262 22.886 1.00 94.25 280 GLU A C 1
ATOM 2169 O O . GLU A 1 280 ? -23.326 19.298 21.686 1.00 94.25 280 GLU A O 1
ATOM 2174 N N . SER A 1 281 ? -21.868 19.690 23.362 1.00 93.19 281 SER A N 1
ATOM 2175 C CA . SER A 1 281 ? -20.775 20.188 22.517 1.00 93.19 281 SER A CA 1
ATOM 2176 C C . SER A 1 281 ? -20.256 19.110 21.557 1.00 93.19 281 SER A C 1
ATOM 2178 O O . SER A 1 281 ? -20.100 19.358 20.361 1.00 93.19 281 SER A O 1
ATOM 2180 N N . HIS A 1 282 ? -20.067 17.881 22.044 1.00 93.44 282 HIS A N 1
ATOM 2181 C CA . HIS A 1 282 ? -19.657 16.733 21.230 1.00 93.44 282 HIS A CA 1
ATOM 2182 C C . HIS A 1 282 ? -20.676 16.406 20.131 1.00 93.44 282 HIS A C 1
ATOM 2184 O O . HIS A 1 282 ? -20.316 16.304 18.960 1.00 93.44 282 HIS A O 1
ATOM 2190 N N . ILE A 1 283 ? -21.971 16.342 20.468 1.00 95.31 283 ILE A N 1
ATOM 2191 C CA . ILE A 1 283 ? -23.055 16.148 19.490 1.00 95.31 283 ILE A CA 1
ATOM 2192 C C . ILE A 1 283 ? -23.018 17.238 18.417 1.00 95.31 283 ILE A C 1
ATOM 2194 O O . ILE A 1 283 ? -23.225 16.942 17.239 1.00 95.31 283 ILE A O 1
ATOM 2198 N N . GLN A 1 284 ? -22.775 18.490 18.808 1.00 96.19 284 GLN A N 1
ATOM 2199 C CA . GLN A 1 284 ? -22.705 19.603 17.869 1.00 96.19 284 GLN A CA 1
ATOM 2200 C C . GLN A 1 284 ? -21.525 19.446 16.896 1.00 96.19 284 GLN A C 1
ATOM 2202 O O . GLN A 1 284 ? -21.736 19.532 15.686 1.00 96.19 284 GLN A O 1
ATOM 2207 N N . LYS A 1 285 ? -20.329 19.092 17.390 1.00 93.56 285 LYS A N 1
ATOM 2208 C CA . LYS A 1 285 ? -19.156 18.789 16.546 1.00 93.56 285 LYS A CA 1
ATOM 2209 C C . LYS A 1 285 ? -19.428 17.645 15.564 1.00 93.56 285 LYS A C 1
ATOM 2211 O O . LYS A 1 285 ? -19.116 17.753 14.378 1.00 93.56 285 LYS A O 1
ATOM 2216 N N . LEU A 1 286 ? -20.043 16.556 16.037 1.00 94.81 286 LEU A N 1
ATOM 2217 C CA . LEU A 1 286 ? -20.406 15.422 15.183 1.00 94.81 286 LEU A CA 1
ATOM 2218 C C . LEU A 1 286 ? -21.405 15.832 14.091 1.00 94.81 286 LEU A C 1
ATOM 2220 O O . LEU A 1 286 ? -21.241 15.444 12.936 1.00 94.81 286 LEU A O 1
ATOM 2224 N N . LYS A 1 287 ? -22.417 16.645 14.430 1.00 96.81 287 LYS A N 1
ATOM 2225 C CA . LYS A 1 287 ? -23.408 17.159 13.470 1.00 96.81 287 LYS A CA 1
ATOM 2226 C C . LYS A 1 287 ? -22.789 18.068 12.415 1.00 96.81 287 LYS A C 1
ATOM 2228 O O . LYS A 1 287 ? -23.140 17.944 11.245 1.00 96.81 287 LYS A O 1
ATOM 2233 N N . GLU A 1 288 ? -21.889 18.961 12.813 1.00 95.50 288 GLU A N 1
ATOM 2234 C CA . GLU A 1 288 ? -21.178 19.854 11.893 1.00 95.50 288 GLU A CA 1
ATOM 2235 C C . GLU A 1 288 ? -20.361 19.053 10.884 1.00 95.50 288 GLU A C 1
ATOM 2237 O O . GLU A 1 288 ? -20.509 19.235 9.672 1.00 95.50 288 GLU A O 1
ATOM 2242 N N . ARG A 1 289 ? -19.582 18.083 11.370 1.00 94.50 289 ARG A N 1
ATOM 2243 C CA . ARG A 1 289 ? -18.809 17.203 10.498 1.00 94.50 289 ARG A CA 1
ATOM 2244 C C . ARG A 1 289 ? -19.694 16.364 9.584 1.00 94.50 289 ARG A C 1
ATOM 2246 O O . ARG A 1 289 ? -19.445 16.305 8.383 1.00 94.50 289 ARG A O 1
ATOM 2253 N N . ARG A 1 290 ? -20.748 15.753 10.128 1.00 96.00 290 ARG A N 1
ATOM 2254 C CA . ARG A 1 290 ? -21.728 14.980 9.355 1.00 96.00 290 ARG A CA 1
ATOM 2255 C C . ARG A 1 290 ? -22.366 15.836 8.260 1.00 96.00 290 ARG A C 1
ATOM 2257 O O . ARG A 1 290 ? -22.540 15.361 7.145 1.00 96.00 290 ARG A O 1
ATOM 2264 N N . SER A 1 291 ? -22.690 17.098 8.553 1.00 96.81 291 SER A N 1
ATOM 2265 C CA . SER A 1 291 ? -23.238 18.037 7.568 1.00 96.81 291 SER A CA 1
ATOM 2266 C C . SER A 1 291 ? -22.243 18.350 6.451 1.00 96.81 291 SER A C 1
ATOM 2268 O O . SER A 1 291 ? -22.648 18.423 5.293 1.00 96.81 291 SER A O 1
ATOM 2270 N N . ARG A 1 292 ? -20.955 18.517 6.776 1.00 96.06 292 ARG A N 1
ATOM 2271 C CA . ARG A 1 292 ? -19.901 18.723 5.775 1.00 96.06 292 ARG A CA 1
ATOM 2272 C C . ARG A 1 292 ? -19.731 17.494 4.880 1.00 96.06 292 ARG A C 1
ATOM 2274 O O . ARG A 1 292 ? -19.846 17.628 3.666 1.00 96.06 292 ARG A O 1
ATOM 2281 N N . LEU A 1 293 ? -19.572 16.305 5.472 1.00 94.88 293 LEU A N 1
ATOM 2282 C CA . LEU A 1 293 ? -19.448 15.049 4.721 1.00 94.88 293 LEU A CA 1
ATOM 2283 C C . LEU A 1 293 ? -20.688 14.768 3.863 1.00 94.88 293 LEU A C 1
ATOM 2285 O O . LEU A 1 293 ? -20.560 14.273 2.753 1.00 94.88 293 LEU A O 1
ATOM 2289 N N . ALA A 1 294 ? -21.893 15.117 4.326 1.00 95.69 294 ALA A N 1
ATOM 2290 C CA . ALA A 1 294 ? -23.108 14.991 3.518 1.00 95.69 294 ALA A CA 1
ATOM 2291 C C . ALA A 1 294 ? -23.092 15.910 2.281 1.00 95.69 294 ALA A C 1
ATOM 2293 O O . ALA A 1 294 ? -23.568 15.517 1.213 1.00 95.69 294 ALA A O 1
ATOM 2294 N N . GLY A 1 295 ? -22.530 17.117 2.410 1.00 95.06 295 GLY A N 1
ATOM 2295 C CA . GLY A 1 295 ? -22.295 18.017 1.280 1.00 95.06 295 GLY A CA 1
ATOM 2296 C C . GLY A 1 295 ? -21.292 17.436 0.280 1.00 95.06 295 GLY A C 1
ATOM 2297 O O . GLY A 1 295 ? -21.568 17.408 -0.918 1.00 95.06 295 GLY A O 1
ATOM 2298 N N . GLU A 1 296 ? -20.173 16.903 0.774 1.00 95.88 296 GLU A N 1
ATOM 2299 C CA . GLU A 1 296 ? -19.152 16.232 -0.044 1.00 95.88 296 GLU A CA 1
ATOM 2300 C C . GLU A 1 296 ? -19.708 14.987 -0.745 1.00 95.88 296 GLU A C 1
ATOM 2302 O O . GLU A 1 296 ? -19.550 14.841 -1.953 1.00 95.88 296 GLU A O 1
ATOM 2307 N N . ALA A 1 297 ? -20.446 14.135 -0.030 1.00 95.56 297 ALA A N 1
ATOM 2308 C CA . ALA A 1 297 ? -21.092 12.957 -0.598 1.00 95.56 297 ALA A CA 1
ATOM 2309 C C . ALA A 1 297 ? -22.092 13.333 -1.700 1.00 95.56 297 ALA A C 1
ATOM 2311 O O . ALA A 1 297 ? -22.136 12.680 -2.738 1.00 95.56 297 ALA A O 1
ATOM 2312 N N . SER A 1 298 ? -22.860 14.412 -1.518 1.00 95.19 298 SER A N 1
ATOM 2313 C CA . SER A 1 298 ? -23.793 14.899 -2.546 1.00 95.19 298 SER A CA 1
ATOM 2314 C C . SER A 1 298 ? -23.060 15.363 -3.809 1.00 95.19 298 SER A C 1
ATOM 2316 O O . SER A 1 298 ? -23.506 15.078 -4.919 1.00 95.19 298 SER A O 1
ATOM 2318 N N . MET A 1 299 ? -21.921 16.042 -3.647 1.00 96.88 299 MET A N 1
ATOM 2319 C CA . MET A 1 299 ? -21.065 16.463 -4.758 1.00 96.88 299 MET A CA 1
ATOM 2320 C C . MET A 1 299 ? -20.450 15.258 -5.480 1.00 96.88 299 MET A C 1
ATOM 2322 O O . MET A 1 299 ? -20.543 15.165 -6.701 1.00 96.88 299 MET A O 1
ATOM 2326 N N . LEU A 1 300 ? -19.890 14.301 -4.733 1.00 93.00 300 LEU A N 1
ATOM 2327 C CA . LEU A 1 300 ? -19.330 13.064 -5.283 1.00 93.00 300 LEU A CA 1
ATOM 2328 C C . LEU A 1 300 ? -20.386 12.249 -6.032 1.00 93.00 300 LEU A C 1
ATOM 2330 O O . LEU A 1 300 ? -20.098 11.707 -7.094 1.00 93.00 300 LEU A O 1
ATOM 2334 N N . PHE A 1 301 ? -21.613 12.186 -5.512 1.00 96.50 301 PHE A N 1
ATOM 2335 C CA . PHE A 1 301 ? -22.715 11.499 -6.178 1.00 96.50 301 PHE A CA 1
ATOM 2336 C C . PHE A 1 301 ? -23.096 12.171 -7.498 1.00 96.50 301 PHE A C 1
ATOM 2338 O O . PHE A 1 301 ? -23.321 11.486 -8.494 1.00 96.50 301 PHE A O 1
ATOM 2345 N N . TYR A 1 302 ? -23.148 13.505 -7.518 1.00 96.75 302 TYR A N 1
ATOM 2346 C CA . TYR A 1 302 ? -23.409 14.267 -8.736 1.00 96.75 302 TYR A CA 1
ATOM 2347 C C . TYR A 1 302 ? -22.333 14.010 -9.804 1.00 96.75 302 TYR A C 1
ATOM 2349 O O . TYR A 1 302 ? -22.664 13.676 -10.942 1.00 96.75 302 TYR A O 1
ATOM 2357 N N . GLU A 1 303 ? -21.055 14.086 -9.427 1.00 94.88 303 GLU A N 1
ATOM 2358 C CA . GLU A 1 303 ? -19.929 13.818 -10.332 1.00 94.88 303 GLU A CA 1
ATOM 2359 C C . GLU A 1 303 ? -19.911 12.364 -10.819 1.00 94.88 303 GLU A C 1
ATOM 2361 O O . GLU A 1 303 ? -19.708 12.101 -12.006 1.00 94.88 303 GLU A O 1
ATOM 2366 N N . LEU A 1 304 ? -20.189 11.408 -9.926 1.00 95.88 304 LEU A N 1
ATOM 2367 C CA . LEU A 1 304 ? -20.346 9.998 -10.273 1.00 95.88 304 LEU A CA 1
ATOM 2368 C C . LEU A 1 304 ? -21.462 9.804 -11.302 1.00 95.88 304 LEU A C 1
ATOM 2370 O O . LEU A 1 304 ? -21.244 9.135 -12.309 1.00 95.88 304 LEU A O 1
ATOM 2374 N N . ALA A 1 305 ? -22.635 10.399 -11.074 1.00 96.38 305 ALA A N 1
ATOM 2375 C CA . ALA A 1 305 ? -23.769 10.296 -11.984 1.00 96.38 305 ALA A CA 1
ATOM 2376 C C . ALA A 1 305 ? -23.448 10.902 -13.360 1.00 96.38 305 ALA A C 1
ATOM 2378 O O . ALA A 1 305 ? -23.786 10.303 -14.380 1.00 96.38 305 ALA A O 1
ATOM 2379 N N . SER A 1 306 ? -22.741 12.039 -13.402 1.00 95.38 306 SER A N 1
ATOM 2380 C CA . SER A 1 306 ? -22.276 12.644 -14.656 1.00 95.38 306 SER A CA 1
ATOM 2381 C C . SER A 1 306 ? -21.306 11.721 -15.399 1.00 95.38 306 SER A C 1
ATOM 2383 O O . SER A 1 306 ? -21.524 11.415 -16.569 1.00 95.38 306 SER A O 1
ATOM 2385 N N . LYS A 1 307 ? -20.278 11.201 -14.714 1.00 92.69 307 LYS A N 1
ATOM 2386 C CA . LYS A 1 307 ? -19.283 10.292 -15.311 1.00 92.69 307 LYS A CA 1
ATOM 2387 C C . LYS A 1 307 ? -19.896 8.972 -15.775 1.00 92.69 307 LYS A C 1
ATOM 2389 O O . LYS A 1 307 ? -19.533 8.466 -16.833 1.00 92.69 307 LYS A O 1
ATOM 2394 N N . GLN A 1 308 ? -20.837 8.418 -15.011 1.00 95.06 308 GLN A N 1
ATOM 2395 C CA . GLN A 1 308 ? -21.586 7.229 -15.413 1.00 95.06 308 GLN A CA 1
ATOM 2396 C C . GLN A 1 308 ? -22.446 7.507 -16.646 1.00 95.06 308 GLN A C 1
ATOM 2398 O O . GLN A 1 308 ? -22.469 6.687 -17.559 1.00 95.06 308 GLN A O 1
ATOM 2403 N N . ASN A 1 309 ? -23.112 8.661 -16.713 1.00 95.69 309 ASN A N 1
ATOM 2404 C CA . ASN A 1 309 ? -23.872 9.054 -17.895 1.00 95.69 309 ASN A CA 1
ATOM 2405 C C . ASN A 1 309 ? -22.968 9.169 -19.136 1.00 95.69 309 ASN A C 1
ATOM 2407 O O . ASN A 1 309 ? -23.286 8.592 -20.173 1.00 95.69 309 ASN A O 1
ATOM 2411 N N . ASP A 1 310 ? -21.808 9.818 -19.017 1.00 91.88 310 ASP A N 1
ATOM 2412 C CA . ASP A 1 310 ? -20.832 9.923 -20.112 1.00 91.88 310 ASP A CA 1
ATOM 2413 C C . ASP A 1 310 ? -20.304 8.547 -20.551 1.00 91.88 310 ASP A C 1
ATOM 2415 O O . ASP A 1 310 ? -20.138 8.278 -21.745 1.00 91.88 310 ASP A O 1
ATOM 2419 N N . LEU A 1 311 ? -20.081 7.643 -19.590 1.00 91.31 311 LEU A N 1
ATOM 2420 C CA . LEU A 1 311 ? -19.706 6.256 -19.853 1.00 91.31 311 LEU A CA 1
ATOM 2421 C C . LEU A 1 311 ? -20.802 5.511 -20.630 1.00 91.31 311 LEU A C 1
ATOM 2423 O O . LEU A 1 311 ? -20.488 4.822 -21.599 1.00 91.31 311 LEU A O 1
ATOM 2427 N N . TYR A 1 312 ? -22.072 5.659 -20.238 1.00 91.38 312 TYR A N 1
ATOM 2428 C CA . TYR A 1 312 ? -23.202 5.007 -20.909 1.00 91.38 312 TYR A CA 1
ATOM 2429 C C . TYR A 1 312 ? -23.465 5.550 -22.316 1.00 91.38 312 TYR A C 1
ATOM 2431 O O . TYR A 1 312 ? -23.919 4.799 -23.173 1.00 91.38 312 TYR A O 1
ATOM 2439 N N . LEU A 1 313 ? -23.162 6.825 -22.568 1.00 92.25 313 LEU A N 1
ATOM 2440 C CA . LEU A 1 313 ? -23.282 7.444 -23.893 1.00 92.25 313 LEU A CA 1
ATOM 2441 C C . LEU A 1 313 ? -22.110 7.102 -24.831 1.00 92.25 313 LEU A C 1
ATOM 2443 O O . LEU A 1 313 ? -22.146 7.439 -26.015 1.00 92.25 313 LEU A O 1
ATOM 2447 N N . THR A 1 314 ? -21.061 6.446 -24.327 1.00 89.25 314 THR A N 1
ATOM 2448 C CA . THR A 1 314 ? -19.906 6.041 -25.133 1.00 89.25 314 THR A CA 1
ATOM 2449 C C . THR A 1 314 ? -20.153 4.668 -25.772 1.00 89.25 314 THR A C 1
ATOM 2451 O O . THR A 1 314 ? -19.939 3.631 -25.146 1.00 89.25 314 THR A O 1
ATOM 2454 N N . ASP A 1 315 ? -20.552 4.652 -27.047 1.00 84.44 315 ASP A N 1
ATOM 2455 C CA . ASP A 1 315 ? -20.863 3.409 -27.779 1.00 84.44 315 ASP A CA 1
ATOM 2456 C C . ASP A 1 315 ? -19.630 2.550 -28.114 1.00 84.44 315 ASP A C 1
ATOM 2458 O O . ASP A 1 315 ? -19.731 1.330 -28.259 1.00 84.44 315 ASP A O 1
ATOM 2462 N N . LYS A 1 316 ? -18.450 3.161 -28.267 1.00 88.50 316 LYS A N 1
ATOM 2463 C CA . LYS A 1 316 ? -17.239 2.451 -28.703 1.00 88.50 316 LYS A CA 1
ATOM 2464 C C . LYS A 1 316 ? -16.506 1.831 -27.518 1.00 88.50 316 LYS A C 1
ATOM 2466 O O . LYS A 1 316 ? -16.233 2.501 -26.530 1.00 88.50 316 LYS A O 1
ATOM 2471 N N . GLU A 1 317 ? -16.164 0.550 -27.625 1.00 79.19 317 GLU A N 1
ATOM 2472 C CA . GLU A 1 317 ? -15.227 -0.108 -26.708 1.00 79.19 317 GLU A CA 1
ATOM 2473 C C . GLU A 1 317 ? -13.791 0.262 -27.089 1.00 79.19 317 GLU A C 1
ATOM 2475 O O . GLU A 1 317 ? -13.117 -0.440 -27.841 1.00 79.19 317 GLU A O 1
ATOM 2480 N N . ASP A 1 318 ? -13.346 1.416 -26.603 1.00 85.19 318 ASP A N 1
ATOM 2481 C CA . ASP A 1 318 ? -11.989 1.917 -26.767 1.00 85.19 318 ASP A CA 1
ATOM 2482 C C . ASP A 1 318 ? -11.357 2.286 -25.414 1.00 85.19 318 ASP A C 1
ATOM 2484 O O . ASP A 1 318 ? -11.957 2.151 -24.344 1.00 85.19 318 ASP A O 1
ATOM 2488 N N . PHE A 1 319 ? -10.099 2.723 -25.466 1.00 78.94 319 PHE A N 1
ATOM 2489 C CA . PHE A 1 319 ? -9.341 3.135 -24.286 1.00 78.94 319 PHE A CA 1
ATOM 2490 C C . PHE A 1 319 ? -10.030 4.270 -23.509 1.00 78.94 319 PHE A C 1
ATOM 2492 O O . PHE A 1 319 ? -9.948 4.304 -22.284 1.00 78.94 319 PHE A O 1
ATOM 2499 N N . GLU A 1 320 ? -10.750 5.172 -24.186 1.00 78.69 320 GLU A N 1
ATOM 2500 C CA . GLU A 1 320 ? -11.459 6.264 -23.513 1.00 78.69 320 GLU A CA 1
ATOM 2501 C C . GLU A 1 320 ? -12.636 5.753 -22.685 1.00 78.69 320 GLU A C 1
ATOM 2503 O O . GLU A 1 320 ? -12.856 6.229 -21.570 1.00 78.69 320 GLU A O 1
ATOM 2508 N N . ARG A 1 321 ? -13.381 4.765 -23.198 1.00 85.25 321 ARG A N 1
ATOM 2509 C CA . ARG A 1 321 ? -14.464 4.127 -22.442 1.00 85.25 321 ARG A CA 1
ATOM 2510 C C . ARG A 1 321 ? -13.942 3.429 -21.187 1.00 85.25 321 ARG A C 1
ATOM 2512 O O . ARG A 1 321 ? -14.548 3.558 -20.126 1.00 85.25 321 ARG A O 1
ATOM 2519 N N . GLU A 1 322 ? -12.810 2.735 -21.288 1.00 79.81 322 GLU A N 1
ATOM 2520 C CA . GLU A 1 322 ? -12.178 2.080 -20.138 1.00 79.81 322 GLU A CA 1
ATOM 2521 C C . GLU A 1 322 ? -11.679 3.098 -19.100 1.00 79.81 322 GLU A C 1
ATOM 2523 O O . GLU A 1 322 ? -11.913 2.916 -17.906 1.00 79.81 322 GLU A O 1
ATOM 2528 N N . GLN A 1 323 ? -11.089 4.216 -19.535 1.00 80.19 323 GLN A N 1
ATOM 2529 C CA . GLN A 1 323 ? -10.709 5.297 -18.621 1.00 80.19 323 GLN A CA 1
ATOM 2530 C C . GLN A 1 323 ? -11.931 5.877 -17.896 1.00 80.19 323 GLN A C 1
ATOM 2532 O O . GLN A 1 323 ? -11.915 6.035 -16.677 1.00 80.19 323 GLN A O 1
ATOM 2537 N N . ARG A 1 324 ? -13.027 6.140 -18.625 1.00 86.00 324 ARG A N 1
ATOM 2538 C CA . ARG A 1 324 ? -14.291 6.624 -18.039 1.00 86.00 324 ARG A CA 1
ATOM 2539 C C . ARG A 1 324 ? -14.871 5.628 -17.029 1.00 86.00 324 ARG A C 1
ATOM 2541 O O . ARG A 1 324 ? -15.436 6.054 -16.022 1.00 86.00 324 ARG A O 1
ATOM 2548 N N . ARG A 1 325 ? -14.712 4.317 -17.261 1.00 88.88 325 ARG A N 1
ATOM 2549 C CA . ARG A 1 325 ? -15.110 3.264 -16.313 1.00 88.88 325 ARG A CA 1
ATOM 2550 C C . ARG A 1 325 ? -14.308 3.356 -15.019 1.00 88.88 325 ARG A C 1
ATOM 2552 O O . ARG A 1 325 ? -14.909 3.398 -13.950 1.00 88.88 325 ARG A O 1
ATOM 2559 N N . VAL A 1 326 ? -12.980 3.430 -15.113 1.00 82.69 326 VAL A N 1
ATOM 2560 C CA . VAL A 1 326 ? -12.090 3.542 -13.943 1.00 82.69 326 VAL A CA 1
ATOM 2561 C C . VAL A 1 326 ? -12.384 4.814 -13.145 1.00 82.69 326 VAL A C 1
ATOM 2563 O O . VAL A 1 326 ? -12.498 4.762 -11.922 1.00 82.69 326 VAL A O 1
ATOM 2566 N N . ASP A 1 327 ? -12.582 5.941 -13.828 1.00 81.25 327 ASP A N 1
ATOM 2567 C CA . ASP A 1 327 ? -12.970 7.210 -13.212 1.00 81.25 327 ASP A CA 1
ATOM 2568 C C . ASP A 1 327 ? -14.291 7.102 -12.433 1.00 81.25 327 ASP A C 1
ATOM 2570 O O . ASP A 1 327 ? -14.398 7.587 -11.304 1.00 81.25 327 ASP A O 1
ATOM 2574 N N . ALA A 1 328 ? -15.307 6.468 -13.029 1.00 88.44 328 ALA A N 1
ATOM 2575 C CA . ALA A 1 328 ? -16.591 6.242 -12.373 1.00 88.44 328 ALA A CA 1
ATOM 2576 C C . ALA A 1 328 ? -16.457 5.283 -11.176 1.00 88.44 328 ALA A C 1
ATOM 2578 O O . ALA A 1 328 ? -17.072 5.511 -10.137 1.00 88.44 328 ALA A O 1
ATOM 2579 N N . GLU A 1 329 ? -15.628 4.242 -11.277 1.00 81.56 329 GLU A N 1
ATOM 2580 C CA . GLU A 1 329 ? -15.366 3.310 -10.173 1.00 81.56 329 GLU A CA 1
ATOM 2581 C C . GLU A 1 329 ? -14.660 3.985 -8.997 1.00 81.56 329 GLU A C 1
ATOM 2583 O O . GLU A 1 329 ? -15.077 3.808 -7.851 1.00 81.56 329 GLU A O 1
ATOM 2588 N N . LEU A 1 330 ? -13.644 4.809 -9.269 1.00 84.25 330 LEU A N 1
ATOM 2589 C CA . LEU A 1 330 ? -12.950 5.586 -8.244 1.00 84.25 330 LEU A CA 1
ATOM 2590 C C . LEU A 1 330 ? -13.915 6.531 -7.519 1.00 84.25 330 LEU A C 1
ATOM 2592 O O . LEU A 1 330 ? -13.942 6.554 -6.289 1.00 84.25 330 LEU A O 1
ATOM 2596 N N . MET A 1 331 ? -14.750 7.263 -8.264 1.00 87.31 331 MET A N 1
ATOM 2597 C CA . MET A 1 331 ? -15.766 8.141 -7.672 1.00 87.31 331 MET A CA 1
ATOM 2598 C C . MET A 1 331 ? -16.801 7.355 -6.862 1.00 87.31 331 MET A C 1
ATOM 2600 O O . MET A 1 331 ? -17.191 7.787 -5.777 1.00 87.31 331 MET A O 1
ATOM 2604 N N . GLY A 1 332 ? -17.199 6.173 -7.338 1.00 84.88 332 GLY A N 1
ATOM 2605 C CA . GLY A 1 332 ? -18.076 5.261 -6.607 1.00 84.88 332 GLY A CA 1
ATOM 2606 C C . GLY A 1 332 ? -17.468 4.797 -5.283 1.00 84.88 332 GLY A C 1
ATOM 2607 O O . GLY A 1 332 ? -18.163 4.764 -4.263 1.00 84.88 332 GLY A O 1
ATOM 2608 N N . HIS A 1 333 ? -16.168 4.493 -5.271 1.00 83.81 333 HIS A N 1
ATOM 2609 C CA . HIS A 1 333 ? -15.454 4.104 -4.059 1.00 83.81 333 HIS A CA 1
ATOM 2610 C C . HIS A 1 333 ? -15.355 5.258 -3.056 1.00 83.81 333 HIS A C 1
ATOM 2612 O O . HIS A 1 333 ? -15.728 5.077 -1.896 1.00 83.81 333 HIS A O 1
ATOM 2618 N N . LEU A 1 334 ? -14.948 6.451 -3.510 1.00 87.25 334 LEU A N 1
ATOM 2619 C CA . LEU A 1 334 ? -14.877 7.654 -2.672 1.00 87.25 334 LEU A CA 1
ATOM 2620 C C . LEU A 1 334 ? -16.239 7.972 -2.050 1.00 87.25 334 LEU A C 1
ATOM 2622 O O . LEU A 1 334 ? -16.348 8.107 -0.835 1.00 87.25 334 LEU A O 1
ATOM 2626 N N . HIS A 1 335 ? -17.297 7.988 -2.864 1.00 93.19 335 HIS A N 1
ATOM 2627 C CA . HIS A 1 335 ? -18.663 8.206 -2.397 1.00 93.19 335 HIS A CA 1
ATOM 2628 C C . HIS A 1 335 ? -19.091 7.176 -1.339 1.00 93.19 335 HIS A C 1
ATOM 2630 O O . HIS A 1 335 ? -19.658 7.537 -0.306 1.00 93.19 335 HIS A O 1
ATOM 2636 N N . THR A 1 336 ? -18.800 5.891 -1.573 1.00 87.25 336 THR A N 1
ATOM 2637 C CA . THR A 1 336 ? -19.123 4.807 -0.631 1.00 87.25 336 THR A CA 1
ATOM 2638 C C . THR A 1 336 ? -18.391 4.990 0.696 1.00 87.25 336 THR A C 1
ATOM 2640 O O . THR A 1 336 ? -19.005 4.873 1.757 1.00 87.25 336 THR A O 1
ATOM 2643 N N . GLN A 1 337 ? -17.100 5.324 0.655 1.00 89.50 337 GLN A N 1
ATOM 2644 C CA . GLN A 1 337 ? -16.302 5.560 1.854 1.00 89.50 337 GLN A CA 1
ATOM 2645 C C . GLN A 1 337 ? -16.829 6.761 2.653 1.00 89.50 337 GLN A C 1
ATOM 2647 O O . GLN A 1 337 ? -17.042 6.638 3.861 1.00 89.50 337 GLN A O 1
ATOM 2652 N N . THR A 1 338 ? -17.142 7.879 1.988 1.00 90.31 338 THR A N 1
ATOM 2653 C CA . THR A 1 338 ? -17.756 9.049 2.636 1.00 90.31 338 THR A CA 1
ATOM 2654 C C . THR A 1 338 ? -19.092 8.687 3.296 1.00 90.31 338 THR A C 1
ATOM 2656 O O . THR A 1 338 ? -19.355 9.097 4.426 1.00 90.31 338 THR A O 1
ATOM 2659 N N . TYR A 1 339 ? -19.928 7.865 2.652 1.00 93.00 339 TYR A N 1
ATOM 2660 C CA . TYR A 1 339 ? -21.195 7.405 3.237 1.00 93.00 339 TYR A CA 1
ATOM 2661 C C . TYR A 1 339 ? -21.016 6.493 4.455 1.00 93.00 339 TYR A C 1
ATOM 2663 O O . TYR A 1 339 ? -21.794 6.582 5.412 1.00 93.00 339 TYR A O 1
ATOM 2671 N N . ILE A 1 340 ? -19.993 5.635 4.454 1.00 89.25 340 ILE A N 1
ATOM 2672 C CA . ILE A 1 340 ? -19.640 4.821 5.624 1.00 89.25 340 ILE A CA 1
ATOM 2673 C C . ILE A 1 340 ? -19.250 5.733 6.792 1.00 89.25 340 ILE A C 1
ATOM 2675 O O . ILE A 1 340 ? -19.704 5.515 7.915 1.00 89.25 340 ILE A O 1
ATOM 2679 N N . GLU A 1 341 ? -18.466 6.781 6.544 1.00 90.88 341 GLU A N 1
ATOM 2680 C CA . GLU A 1 341 ? -18.096 7.752 7.579 1.00 90.88 341 GLU A CA 1
ATOM 2681 C C . GLU A 1 341 ? -19.301 8.535 8.111 1.00 90.88 341 GLU A C 1
ATOM 2683 O O . GLU A 1 341 ? -19.452 8.660 9.327 1.00 90.88 341 GLU A O 1
ATOM 2688 N N . ILE A 1 342 ? -20.212 8.981 7.239 1.00 93.00 342 ILE A N 1
ATOM 2689 C CA . ILE A 1 342 ? -21.483 9.597 7.658 1.00 93.00 342 ILE A CA 1
ATOM 2690 C C . ILE A 1 342 ? -22.268 8.641 8.561 1.00 93.00 342 ILE A C 1
ATOM 2692 O O . ILE A 1 342 ? -22.752 9.051 9.614 1.00 93.00 342 ILE A O 1
ATOM 2696 N N . SER A 1 343 ? -22.351 7.363 8.187 1.00 93.38 343 SER A N 1
ATOM 2697 C CA . SER A 1 343 ? -23.080 6.347 8.956 1.00 93.38 343 SER A CA 1
ATOM 2698 C C . SER A 1 343 ? -22.457 6.115 10.337 1.00 93.38 343 SER A C 1
ATOM 2700 O O . SER A 1 343 ? -23.176 5.988 11.329 1.00 93.38 343 SER A O 1
ATOM 2702 N N . ARG A 1 344 ? -21.119 6.121 10.429 1.00 92.25 344 ARG A N 1
ATOM 2703 C CA . ARG A 1 344 ? -20.397 6.068 11.711 1.00 92.25 344 ARG A CA 1
ATOM 2704 C C . ARG A 1 344 ? -20.723 7.280 12.582 1.00 92.25 344 ARG A C 1
ATOM 2706 O O . ARG A 1 344 ? -21.013 7.114 13.762 1.00 92.25 344 ARG A O 1
ATOM 2713 N N . LEU A 1 345 ? -20.737 8.485 12.007 1.00 93.06 345 LEU A N 1
ATOM 2714 C CA . LEU A 1 345 ? -21.112 9.698 12.739 1.00 93.06 345 LEU A CA 1
ATOM 2715 C C . LEU A 1 345 ? -22.574 9.667 13.197 1.00 93.06 345 LEU A C 1
ATOM 2717 O O . LEU A 1 345 ? -22.851 10.070 14.323 1.00 93.06 345 LEU A O 1
ATOM 2721 N N . ASP A 1 346 ? -23.497 9.167 12.372 1.00 95.31 346 ASP A N 1
ATOM 2722 C CA . ASP A 1 346 ? -24.909 9.013 12.742 1.00 95.31 346 ASP A CA 1
ATOM 2723 C C . ASP A 1 346 ? -25.075 8.084 13.949 1.00 95.31 346 ASP A C 1
ATOM 2725 O O . ASP A 1 346 ? -25.823 8.403 14.880 1.00 95.31 346 ASP A O 1
ATOM 2729 N N . TRP A 1 347 ? -24.305 6.994 13.988 1.00 95.62 347 TRP A N 1
ATOM 2730 C CA . TRP A 1 347 ? -24.231 6.126 15.158 1.00 95.62 347 TRP A CA 1
ATOM 2731 C C . TRP A 1 347 ? -23.699 6.875 16.390 1.00 95.62 347 TRP A C 1
ATOM 2733 O O . TRP A 1 347 ? -24.369 6.889 17.424 1.00 95.62 347 TRP A O 1
ATOM 2743 N N . CYS A 1 348 ? -22.565 7.580 16.278 1.00 94.19 348 CYS A N 1
ATOM 2744 C CA . CYS A 1 348 ? -21.977 8.321 17.404 1.00 94.19 348 CYS A CA 1
ATOM 2745 C C . CYS A 1 348 ? -22.903 9.432 17.926 1.00 94.19 348 CYS A C 1
ATOM 2747 O O . CYS A 1 348 ? -22.948 9.710 19.127 1.00 94.19 348 CYS A O 1
ATOM 2749 N N . ILE A 1 349 ? -23.660 10.084 17.036 1.00 95.00 349 ILE A N 1
ATOM 2750 C CA . ILE A 1 349 ? -24.661 11.094 17.397 1.00 95.00 349 ILE A CA 1
ATOM 2751 C C . ILE A 1 349 ? -25.798 10.441 18.184 1.00 95.00 349 ILE A C 1
ATOM 2753 O O . ILE A 1 349 ? -26.193 10.975 19.222 1.00 95.00 349 ILE A O 1
ATOM 2757 N N . ALA A 1 350 ? -26.329 9.311 17.709 1.00 93.88 350 ALA A N 1
ATOM 2758 C CA . ALA A 1 350 ? -27.405 8.592 18.387 1.00 93.88 350 ALA A CA 1
ATOM 2759 C C . ALA A 1 350 ? -26.964 8.090 19.771 1.00 93.88 350 ALA A C 1
ATOM 2761 O O . ALA A 1 350 ? -27.687 8.273 20.755 1.00 93.88 350 ALA A O 1
ATOM 2762 N N . ASP A 1 351 ? -25.756 7.534 19.868 1.00 95.00 351 ASP A N 1
ATOM 2763 C CA . ASP A 1 351 ? -25.190 7.077 21.135 1.00 95.00 351 ASP A CA 1
ATOM 2764 C C . ASP A 1 351 ? -24.962 8.242 22.110 1.00 95.00 351 ASP A C 1
ATOM 2766 O O . ASP A 1 351 ? -25.415 8.207 23.255 1.00 95.00 351 ASP A O 1
ATOM 2770 N N . SER A 1 352 ? -24.395 9.353 21.631 1.00 95.25 352 SER A N 1
ATOM 2771 C CA . SER A 1 352 ? -24.213 10.564 22.442 1.00 95.25 352 SER A CA 1
ATOM 2772 C C . SER A 1 352 ? -25.548 11.153 22.915 1.00 95.25 352 SER A C 1
ATOM 2774 O O . SER A 1 352 ? -25.657 11.627 24.046 1.00 95.25 352 SER A O 1
ATOM 2776 N N . GLN A 1 353 ? -26.598 11.111 22.086 1.00 95.25 353 GLN A N 1
ATOM 2777 C CA . GLN A 1 353 ? -27.944 11.541 22.481 1.00 95.25 353 GLN A CA 1
ATOM 2778 C C . GLN A 1 353 ? -28.532 10.651 23.577 1.00 95.25 353 GLN A C 1
ATOM 2780 O O . GLN A 1 353 ? -29.122 11.177 24.523 1.00 95.25 353 GLN A O 1
ATOM 2785 N N . LYS A 1 354 ? -28.348 9.329 23.477 1.00 94.06 354 LYS A N 1
ATOM 2786 C CA . LYS A 1 354 ? -28.722 8.370 24.524 1.00 94.06 354 LYS A CA 1
ATOM 2787 C C . LYS A 1 354 ? -28.004 8.707 25.833 1.00 94.06 354 LYS A C 1
ATOM 2789 O O . LYS A 1 354 ? -28.668 8.895 26.852 1.00 94.06 354 LYS A O 1
ATOM 2794 N N . THR A 1 355 ? -26.684 8.880 25.792 1.00 92.94 355 THR A N 1
ATOM 2795 C CA . THR A 1 355 ? -25.863 9.239 26.960 1.00 92.94 355 THR A CA 1
ATOM 2796 C C . THR A 1 355 ? -26.307 10.566 27.579 1.00 92.94 355 THR A C 1
ATOM 2798 O O . THR A 1 355 ? -26.492 10.654 28.791 1.00 92.94 355 THR A O 1
ATOM 2801 N N . ARG A 1 356 ? -26.611 11.586 26.763 1.00 94.50 356 ARG A N 1
ATOM 2802 C CA . ARG A 1 356 ? -27.172 12.863 27.240 1.00 94.50 356 ARG A CA 1
ATOM 2803 C C . ARG A 1 356 ? -28.468 12.675 28.028 1.00 94.50 356 ARG A C 1
ATOM 2805 O O . ARG A 1 356 ? -28.660 13.316 29.057 1.00 94.50 356 ARG A O 1
ATOM 2812 N N . LEU A 1 357 ? -29.384 11.846 27.525 1.00 93.56 357 LEU A N 1
ATOM 2813 C CA . LEU A 1 357 ? -30.667 11.591 28.183 1.00 93.56 357 LEU A CA 1
ATOM 2814 C C . LEU A 1 357 ? -30.486 10.820 29.496 1.00 93.56 357 LEU A C 1
ATOM 2816 O O . LEU A 1 357 ? -31.166 11.128 30.473 1.00 93.56 357 LEU A O 1
ATOM 2820 N N . GLN A 1 358 ? -29.548 9.871 29.533 1.00 92.38 358 GLN A N 1
ATOM 2821 C CA . GLN A 1 358 ? -29.175 9.150 30.750 1.00 92.38 358 GLN A CA 1
ATOM 2822 C C . GLN A 1 358 ? -28.622 10.093 31.823 1.00 92.38 358 GLN A C 1
ATOM 2824 O O . GLN A 1 358 ? -29.066 10.032 32.967 1.00 92.38 358 GLN A O 1
ATOM 2829 N N . LEU A 1 359 ? -27.728 11.011 31.444 1.00 92.50 359 LEU A N 1
ATOM 2830 C CA . LEU A 1 359 ? -27.165 12.005 32.360 1.00 92.50 359 LEU A CA 1
ATOM 2831 C C . LEU A 1 359 ? -28.226 12.982 32.877 1.00 92.50 359 LEU A C 1
ATOM 2833 O O . LEU A 1 359 ? -28.319 13.183 34.083 1.00 92.50 359 LEU A O 1
ATOM 2837 N N . LYS A 1 360 ? -29.095 13.511 32.003 1.00 92.81 360 LYS A N 1
ATOM 2838 C CA . LYS A 1 360 ? -30.199 14.397 32.422 1.00 92.81 360 LYS A CA 1
ATOM 2839 C C . LYS A 1 360 ? -31.197 13.700 33.346 1.00 92.81 360 LYS A C 1
ATOM 2841 O O . LYS A 1 360 ? -31.751 14.332 34.240 1.00 92.81 360 LYS A O 1
ATOM 2846 N N . ALA A 1 361 ? -31.465 12.410 33.144 1.00 91.44 361 ALA A N 1
ATOM 2847 C CA . ALA A 1 361 ? -32.299 11.655 34.076 1.00 91.44 361 ALA A CA 1
ATOM 2848 C C . ALA A 1 361 ? -31.608 11.532 35.441 1.00 91.44 361 ALA A C 1
ATOM 2850 O O . ALA A 1 361 ? -32.239 11.796 36.463 1.00 91.44 361 ALA A O 1
ATOM 2851 N N . LEU A 1 362 ? -30.307 11.223 35.446 1.00 90.75 362 LEU A N 1
ATOM 2852 C CA . LEU A 1 362 ? -29.510 11.071 36.662 1.00 90.75 362 LEU A CA 1
ATOM 2853 C C . LEU A 1 362 ? -29.404 12.379 37.465 1.00 90.75 362 LEU A C 1
ATOM 2855 O O . LEU A 1 362 ? -29.565 12.345 38.682 1.00 90.75 362 LEU A O 1
ATOM 2859 N N . GLU A 1 363 ? -29.241 13.530 36.801 1.00 90.50 363 GLU A N 1
ATOM 2860 C CA . GLU A 1 363 ? -29.302 14.866 37.428 1.00 90.50 363 GLU A CA 1
ATOM 2861 C C . GLU A 1 363 ? -30.640 15.121 38.139 1.00 90.50 363 GLU A C 1
ATOM 2863 O O . GLU A 1 363 ? -30.685 15.756 39.190 1.00 90.50 363 GLU A O 1
ATOM 2868 N N . ASN A 1 364 ? -31.733 14.578 37.597 1.00 90.75 364 ASN A N 1
ATOM 2869 C CA . ASN A 1 364 ? -33.074 14.671 38.174 1.00 90.75 364 ASN A CA 1
ATOM 2870 C C . ASN A 1 364 ? -33.387 13.543 39.179 1.00 90.75 364 ASN A C 1
ATOM 2872 O O . ASN A 1 364 ? -34.532 13.411 39.614 1.00 90.75 364 ASN A O 1
ATOM 2876 N N . GLY A 1 365 ? -32.406 12.703 39.532 1.00 90.31 365 GLY A N 1
ATOM 2877 C CA . GLY A 1 365 ? -32.594 11.553 40.424 1.00 90.31 365 GLY A CA 1
ATOM 2878 C C . GLY A 1 365 ? -33.447 10.426 39.826 1.00 90.31 365 GLY A C 1
ATOM 2879 O O . GLY A 1 365 ? -34.008 9.617 40.564 1.00 90.31 365 GLY A O 1
ATOM 2880 N N . GLN A 1 366 ? -33.579 10.377 38.500 1.00 90.62 366 GLN A N 1
ATOM 2881 C CA . GLN A 1 366 ? -34.353 9.383 37.759 1.00 90.62 366 GLN A CA 1
ATOM 2882 C C . GLN A 1 366 ? -33.435 8.435 36.980 1.00 90.62 366 GLN A C 1
ATOM 2884 O O . GLN A 1 366 ? -32.332 8.789 36.567 1.00 90.62 366 GLN A O 1
ATOM 2889 N N . GLN A 1 367 ? -33.914 7.220 36.716 1.00 88.69 367 GLN A N 1
ATOM 2890 C CA . GLN A 1 367 ? -33.261 6.309 35.780 1.00 88.69 367 GLN A CA 1
ATOM 2891 C C . GLN A 1 367 ? -33.851 6.514 34.385 1.00 88.69 367 GLN A C 1
ATOM 2893 O O . GLN A 1 367 ? -35.064 6.419 34.198 1.00 88.69 367 GLN A O 1
ATOM 2898 N N . TRP A 1 368 ? -33.001 6.770 33.389 1.00 88.38 368 TRP A N 1
ATOM 2899 C CA . TRP A 1 368 ? -33.458 6.784 32.003 1.00 88.38 368 TRP A CA 1
ATOM 2900 C C . TRP A 1 368 ? -33.771 5.360 31.542 1.00 88.38 368 TRP A C 1
ATOM 2902 O O . TRP A 1 368 ? -32.927 4.466 31.636 1.00 88.38 368 TRP A O 1
ATOM 2912 N N . LEU A 1 369 ? -34.975 5.168 31.009 1.00 83.38 369 LEU A N 1
ATOM 2913 C CA . LEU A 1 369 ? -35.391 3.936 30.352 1.00 83.38 369 LEU A CA 1
ATOM 2914 C C . LEU A 1 369 ? -35.703 4.249 28.883 1.00 83.38 369 LEU A C 1
ATOM 2916 O O . LEU A 1 369 ? -36.406 5.230 28.615 1.00 83.38 369 LEU A O 1
ATOM 2920 N N . PRO A 1 370 ? -35.211 3.444 27.925 1.00 79.44 370 PRO A N 1
ATOM 2921 C CA . PRO A 1 370 ? -35.556 3.622 26.524 1.00 79.44 370 PRO A CA 1
ATOM 2922 C C . PRO A 1 370 ? -37.067 3.459 26.352 1.00 79.44 370 PRO A C 1
ATOM 2924 O O . PRO A 1 370 ? -37.644 2.438 26.732 1.00 79.44 370 PRO A O 1
ATOM 2927 N N . GLN A 1 371 ? -37.720 4.465 25.772 1.00 75.44 371 GLN A N 1
ATOM 2928 C CA . GLN A 1 371 ? -39.122 4.344 25.393 1.00 75.44 371 GLN A CA 1
ATOM 2929 C C . GLN A 1 371 ? -39.211 3.362 24.223 1.00 75.44 371 GLN A C 1
ATOM 2931 O O . GLN A 1 371 ? -38.560 3.559 23.195 1.00 75.44 371 GLN A O 1
ATOM 2936 N N . LYS A 1 372 ? -39.995 2.288 24.375 1.00 67.06 372 LYS A N 1
ATOM 2937 C CA . LYS A 1 372 ? -40.301 1.404 23.247 1.00 67.06 372 LYS A CA 1
ATOM 2938 C C . LYS A 1 372 ? -41.071 2.232 22.211 1.00 67.06 372 LYS A C 1
ATOM 2940 O O . LYS A 1 372 ? -42.112 2.776 22.577 1.00 67.06 372 LYS A O 1
ATOM 2945 N N . PRO A 1 373 ? -40.594 2.359 20.961 1.00 62.50 373 PRO A N 1
ATOM 2946 C CA . PRO A 1 373 ? -41.359 3.052 19.934 1.00 62.50 373 PRO A CA 1
ATOM 2947 C C . PRO A 1 373 ? -42.723 2.366 19.787 1.00 62.50 373 PRO A C 1
ATOM 2949 O O . PRO A 1 373 ? -42.789 1.149 19.626 1.00 62.50 373 PRO A O 1
ATOM 2952 N N . GLU A 1 374 ? -43.811 3.138 19.855 1.00 57.28 374 GLU A N 1
ATOM 2953 C CA . GLU A 1 374 ? -45.189 2.620 19.767 1.00 57.28 374 GLU A CA 1
ATOM 2954 C C . GLU A 1 374 ? -45.494 1.963 18.406 1.00 57.28 374 GLU A C 1
ATOM 2956 O O . GLU A 1 374 ? -46.480 1.243 18.256 1.00 57.28 374 GLU A O 1
ATOM 2961 N N . SER A 1 375 ? -44.636 2.162 17.399 1.00 53.25 375 SER A N 1
ATOM 2962 C CA . SER A 1 375 ? -44.803 1.557 16.084 1.00 53.25 375 SER A CA 1
ATOM 2963 C C . SER A 1 375 ? -44.285 0.116 16.042 1.00 53.25 375 SER A C 1
ATOM 2965 O O . SER A 1 375 ? -43.087 -0.120 16.201 1.00 53.25 375 SER A O 1
ATOM 2967 N N . GLN A 1 376 ? -45.154 -0.825 15.659 1.00 54.00 376 GLN A N 1
ATOM 2968 C CA . GLN A 1 376 ? -44.823 -2.184 15.192 1.00 54.00 376 GLN A CA 1
ATOM 2969 C C . GLN A 1 376 ? -44.011 -2.193 13.870 1.00 54.00 376 GLN A C 1
ATOM 2971 O O . GLN A 1 376 ? -44.169 -3.082 13.030 1.00 54.00 376 GLN A O 1
ATOM 2976 N N . LEU A 1 377 ? -43.170 -1.185 13.616 1.00 52.12 377 LEU A N 1
ATOM 2977 C CA . LEU A 1 377 ? -42.388 -1.060 12.391 1.00 52.12 377 LEU A CA 1
ATOM 2978 C C . LEU A 1 377 ? -41.281 -2.122 12.363 1.00 52.12 377 LEU A C 1
ATOM 2980 O O . LEU A 1 377 ? -40.166 -1.933 12.829 1.00 52.12 377 LEU A O 1
ATOM 2984 N N . LYS A 1 378 ? -41.664 -3.260 11.778 1.00 58.06 378 LYS A N 1
ATOM 2985 C CA . LYS A 1 378 ? -40.860 -4.256 11.068 1.00 58.06 378 LYS A CA 1
ATOM 2986 C C . LYS A 1 378 ? -39.552 -4.657 11.764 1.00 58.06 378 LYS A C 1
ATOM 2988 O O . LYS A 1 378 ? -38.461 -4.422 11.246 1.00 58.06 378 LYS A O 1
ATOM 2993 N N . LEU A 1 379 ? -39.698 -5.493 12.799 1.00 61.03 379 LEU A N 1
ATOM 2994 C CA . LEU A 1 379 ? -38.669 -6.448 13.255 1.00 61.03 379 LEU A CA 1
ATOM 2995 C C . LEU A 1 379 ? -38.081 -7.296 12.107 1.00 61.03 379 LEU A C 1
ATOM 2997 O O . LEU A 1 379 ? -37.071 -7.952 12.304 1.00 61.03 379 LEU A O 1
ATOM 3001 N N . HIS A 1 380 ? -38.663 -7.273 10.902 1.00 65.88 380 HIS A N 1
ATOM 3002 C CA . HIS A 1 380 ? -38.141 -7.931 9.705 1.00 65.88 380 HIS A CA 1
ATOM 3003 C C . HIS A 1 380 ? -36.677 -7.602 9.390 1.00 65.88 380 HIS A C 1
ATOM 3005 O O . HIS A 1 380 ? -35.980 -8.487 8.911 1.00 65.88 380 HIS A O 1
ATOM 3011 N N . HIS A 1 381 ? -36.198 -6.375 9.639 1.00 69.25 381 HIS A N 1
ATOM 3012 C CA . HIS A 1 381 ? -34.791 -6.056 9.366 1.00 69.25 381 HIS A CA 1
ATOM 3013 C C . HIS A 1 381 ? -33.853 -6.695 10.395 1.00 69.25 381 HIS A C 1
ATOM 3015 O O . HIS A 1 381 ? -32.896 -7.352 10.006 1.00 69.25 381 HIS A O 1
ATOM 3021 N N . ALA A 1 382 ? -34.176 -6.582 11.688 1.00 71.69 382 ALA A N 1
ATOM 3022 C CA . ALA A 1 382 ? -33.438 -7.268 12.746 1.00 71.69 382 ALA A CA 1
ATOM 3023 C C . ALA A 1 382 ? -33.495 -8.792 12.576 1.00 71.69 382 ALA A C 1
ATOM 3025 O O . ALA A 1 382 ? -32.482 -9.459 12.720 1.00 71.69 382 ALA A O 1
ATOM 3026 N N . ARG A 1 383 ? -34.657 -9.335 12.193 1.00 76.75 383 ARG A N 1
ATOM 3027 C CA . ARG A 1 383 ? -34.837 -10.750 11.855 1.00 76.75 383 ARG A CA 1
ATOM 3028 C C . ARG A 1 383 ? -33.916 -11.166 10.714 1.00 76.75 383 ARG A C 1
ATOM 3030 O O . ARG A 1 383 ? -33.146 -12.089 10.907 1.00 76.75 383 ARG A O 1
ATOM 3037 N N . ARG A 1 384 ? -33.930 -10.436 9.590 1.00 79.69 384 ARG A N 1
ATOM 3038 C CA . ARG A 1 384 ? -33.036 -10.698 8.453 1.00 79.69 384 ARG A CA 1
ATOM 3039 C C . ARG A 1 384 ? -31.568 -10.660 8.874 1.00 79.69 384 ARG A C 1
ATOM 3041 O O . ARG A 1 384 ? -30.857 -11.596 8.570 1.00 79.69 384 ARG A O 1
ATOM 3048 N N . LEU A 1 385 ? -31.133 -9.636 9.611 1.00 78.44 385 LEU A N 1
ATOM 3049 C CA . LEU A 1 385 ? -29.744 -9.553 10.076 1.00 78.44 385 LEU A CA 1
ATOM 3050 C C . LEU A 1 385 ? -29.377 -10.730 10.983 1.00 78.44 385 LEU A C 1
ATOM 3052 O O . LEU A 1 385 ? -28.313 -11.311 10.825 1.00 78.44 385 LEU A O 1
ATOM 3056 N N . LEU A 1 386 ? -30.252 -11.103 11.919 1.00 81.62 386 LEU A N 1
ATOM 3057 C CA . LEU A 1 386 ? -30.024 -12.259 12.784 1.00 81.62 386 LEU A CA 1
ATOM 3058 C C . LEU A 1 386 ? -30.062 -13.581 12.009 1.00 81.62 386 LEU A C 1
ATOM 3060 O O . LEU A 1 386 ? -29.448 -14.537 12.466 1.00 81.62 386 LEU A O 1
ATOM 3064 N N . ASP A 1 387 ? -30.810 -13.676 10.909 1.00 81.88 387 ASP A N 1
ATOM 3065 C CA . ASP A 1 387 ? -30.830 -14.844 10.019 1.00 81.88 387 ASP A CA 1
ATOM 3066 C C . ASP A 1 387 ? -29.550 -14.911 9.174 1.00 81.88 387 ASP A C 1
ATOM 3068 O O . ASP A 1 387 ? -28.951 -15.977 9.084 1.00 81.88 387 ASP A O 1
ATOM 3072 N N . ASP A 1 388 ? -29.086 -13.779 8.636 1.00 81.75 388 ASP A N 1
ATOM 3073 C CA . ASP A 1 388 ? -27.831 -13.673 7.885 1.00 81.75 388 ASP A CA 1
ATOM 3074 C C . ASP A 1 388 ? -26.632 -14.023 8.792 1.00 81.75 388 ASP A C 1
ATOM 3076 O O . ASP A 1 388 ? -25.805 -14.855 8.429 1.00 81.75 388 ASP A O 1
ATOM 3080 N N . PHE A 1 389 ? -26.587 -13.486 10.020 1.00 80.75 389 PHE A N 1
ATOM 3081 C CA . PHE A 1 389 ? -25.566 -13.841 11.017 1.00 80.75 389 PHE A CA 1
ATOM 3082 C C . PHE A 1 389 ? -25.639 -15.312 11.450 1.00 80.75 389 PHE A C 1
ATOM 3084 O O . PHE A 1 389 ? -24.599 -15.948 11.624 1.00 80.75 389 PHE A O 1
ATOM 3091 N N . ASP A 1 390 ? -26.845 -15.864 11.643 1.00 79.62 390 ASP A N 1
ATOM 3092 C CA . ASP A 1 390 ? -27.017 -17.294 11.929 1.00 79.62 390 ASP A CA 1
ATOM 3093 C C . ASP A 1 390 ? -26.478 -18.137 10.769 1.00 79.62 390 ASP A C 1
ATOM 3095 O O . ASP A 1 390 ? -25.778 -19.116 11.012 1.00 79.62 390 ASP A O 1
ATOM 3099 N N . HIS A 1 391 ? -26.772 -17.749 9.525 1.00 82.50 391 HIS A N 1
ATOM 3100 C CA . HIS A 1 391 ? -26.314 -18.447 8.330 1.00 82.50 391 HIS A CA 1
ATOM 3101 C C . HIS A 1 391 ? -24.790 -18.403 8.195 1.00 82.50 391 HIS A C 1
ATOM 3103 O O . HIS A 1 391 ? -24.168 -19.448 8.032 1.00 82.50 391 HIS A O 1
ATOM 3109 N N . GLU A 1 392 ? -24.171 -17.228 8.330 1.00 79.31 392 GLU A N 1
ATOM 3110 C CA . GLU A 1 392 ? -22.710 -17.086 8.298 1.00 79.31 392 GLU A CA 1
ATOM 3111 C C . GLU A 1 392 ? -22.038 -17.908 9.407 1.00 79.31 392 GLU A C 1
ATOM 3113 O O . GLU A 1 392 ? -21.046 -18.596 9.161 1.00 79.31 392 GLU A O 1
ATOM 3118 N N . ASN A 1 393 ? -22.607 -17.909 10.617 1.00 79.62 393 ASN A N 1
ATOM 3119 C CA . ASN A 1 393 ? -22.094 -18.710 11.728 1.00 79.62 393 ASN A CA 1
ATOM 3120 C C . ASN A 1 393 ? -22.305 -20.224 11.505 1.00 79.62 393 ASN A C 1
ATOM 3122 O O . ASN A 1 393 ? -21.456 -21.028 11.888 1.00 79.62 393 ASN A O 1
ATOM 3126 N N . GLU A 1 394 ? -23.411 -20.637 10.872 1.00 82.56 394 GLU A N 1
ATOM 3127 C CA . GLU A 1 394 ? -23.662 -22.028 10.467 1.00 82.56 394 GLU A CA 1
ATOM 3128 C C . GLU A 1 394 ? -22.674 -22.489 9.383 1.00 82.56 394 GLU A C 1
ATOM 3130 O O . GLU A 1 394 ? -22.125 -23.586 9.501 1.00 82.56 394 GLU A O 1
ATOM 3135 N N . VAL A 1 395 ? -22.387 -21.648 8.382 1.00 81.12 395 VAL A N 1
ATOM 3136 C CA . VAL A 1 395 ? -21.381 -21.914 7.337 1.00 81.12 395 VAL A CA 1
ATOM 3137 C C . VAL A 1 395 ? -19.991 -22.045 7.955 1.00 81.12 395 VAL A C 1
ATOM 3139 O O . VAL A 1 395 ? -19.335 -23.068 7.758 1.00 81.12 395 VAL A O 1
ATOM 3142 N N . ALA A 1 396 ? -19.576 -21.081 8.783 1.00 74.88 396 ALA A N 1
ATOM 3143 C CA . ALA A 1 396 ? -18.283 -21.125 9.463 1.00 74.88 396 ALA A CA 1
ATOM 3144 C C . ALA A 1 396 ? -18.141 -22.378 10.343 1.00 74.88 396 ALA A C 1
ATOM 3146 O O . ALA A 1 396 ? -17.076 -22.991 10.414 1.00 74.88 396 ALA A O 1
ATOM 3147 N N . ARG A 1 397 ? -19.225 -22.809 10.998 1.00 81.31 397 ARG A N 1
ATOM 3148 C CA . ARG A 1 397 ? -19.236 -24.044 11.785 1.00 81.31 397 ARG A CA 1
ATOM 3149 C C . ARG A 1 397 ? -19.141 -25.294 10.919 1.00 81.31 397 ARG A C 1
ATOM 3151 O O . ARG A 1 397 ? -18.399 -26.198 11.284 1.00 81.31 397 ARG A O 1
ATOM 3158 N N . ALA A 1 398 ? -19.862 -25.357 9.803 1.00 82.25 398 ALA A N 1
ATOM 3159 C CA . ALA A 1 398 ? -19.774 -26.484 8.879 1.00 82.25 398 ALA A CA 1
ATOM 3160 C C . ALA A 1 398 ? -18.349 -26.632 8.318 1.00 82.25 398 ALA A C 1
ATOM 3162 O O . ALA A 1 398 ? -17.826 -27.745 8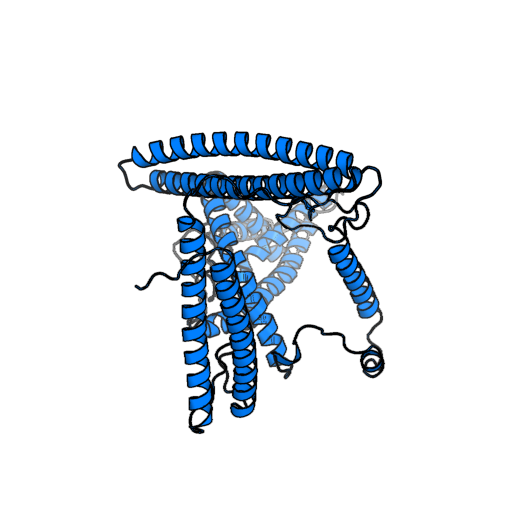.250 1.00 82.25 398 ALA A O 1
ATOM 3163 N N . GLU A 1 399 ? -17.695 -25.513 7.997 1.00 78.06 399 GLU A N 1
ATOM 3164 C CA . GLU A 1 399 ? -16.286 -25.485 7.600 1.00 78.06 399 GLU A CA 1
ATOM 3165 C C . GLU A 1 399 ? -15.368 -25.966 8.732 1.00 78.06 399 GLU A C 1
ATOM 3167 O O . GLU A 1 399 ? -14.517 -26.829 8.510 1.00 78.06 399 GLU A O 1
ATOM 3172 N N . MET A 1 400 ? -15.573 -25.484 9.962 1.00 80.50 400 MET A N 1
ATOM 3173 C CA . MET A 1 400 ? -14.802 -25.924 11.131 1.00 80.50 400 MET A CA 1
ATOM 3174 C C . MET A 1 400 ? -14.990 -27.411 11.455 1.00 80.50 400 MET A C 1
ATOM 3176 O O . MET A 1 400 ? -14.011 -28.093 11.753 1.00 80.50 400 MET A O 1
ATOM 3180 N N . ASP A 1 401 ? -16.216 -27.932 11.388 1.00 82.19 401 ASP A N 1
ATOM 3181 C CA . ASP A 1 401 ? -16.521 -29.342 11.652 1.00 82.19 401 ASP A CA 1
ATOM 3182 C C . ASP A 1 401 ? -15.902 -30.240 10.564 1.00 82.19 401 ASP A C 1
ATOM 3184 O O . ASP A 1 401 ? -15.348 -31.298 10.875 1.00 82.19 401 ASP A O 1
ATOM 3188 N N . MET A 1 402 ? -15.912 -29.796 9.300 1.00 83.50 402 MET A N 1
ATOM 3189 C CA . MET A 1 402 ? -15.214 -30.475 8.205 1.00 83.50 402 MET A CA 1
ATOM 3190 C C . MET A 1 402 ? -13.697 -30.512 8.445 1.00 83.50 402 MET A C 1
ATOM 3192 O O . MET A 1 402 ? -13.093 -31.579 8.323 1.00 83.50 402 MET A O 1
ATOM 3196 N N . LEU A 1 403 ? -13.085 -29.384 8.823 1.00 77.94 403 LEU A N 1
ATOM 3197 C CA . LEU A 1 403 ? -11.652 -29.310 9.137 1.00 77.94 403 LEU A CA 1
ATOM 3198 C C . LEU A 1 403 ? -11.289 -30.182 10.348 1.00 77.94 403 LEU A C 1
ATOM 3200 O O . LEU A 1 403 ? -10.283 -30.891 10.325 1.00 77.94 403 LEU A O 1
ATOM 3204 N N . ALA A 1 404 ? -12.129 -30.195 11.385 1.00 78.31 404 ALA A N 1
ATOM 3205 C CA . ALA A 1 404 ? -11.937 -31.039 12.560 1.00 78.31 404 ALA A CA 1
ATOM 3206 C C . ALA A 1 404 ? -12.037 -32.534 12.215 1.00 78.31 404 ALA A C 1
ATOM 3208 O O . ALA A 1 404 ? -11.236 -33.332 12.702 1.00 78.31 404 ALA A O 1
ATOM 3209 N N . GLN A 1 405 ? -12.980 -32.922 11.352 1.00 82.44 405 GLN A N 1
ATOM 3210 C CA . GLN A 1 405 ? -13.115 -34.304 10.892 1.00 82.44 405 GLN A CA 1
ATOM 3211 C C . GLN A 1 405 ? -11.909 -34.731 10.043 1.00 82.44 405 GLN A C 1
ATOM 3213 O O . GLN A 1 405 ? -11.348 -35.799 10.286 1.00 82.44 405 GLN A O 1
ATOM 3218 N N . GLN A 1 406 ? -11.443 -33.872 9.128 1.00 78.44 406 GLN A N 1
ATOM 3219 C CA . GLN A 1 406 ? -10.221 -34.105 8.348 1.00 78.44 406 GLN A CA 1
ATOM 3220 C C . GLN A 1 406 ? -8.992 -34.287 9.250 1.00 78.44 406 GLN A C 1
ATOM 3222 O O . GLN A 1 406 ? -8.194 -35.197 9.030 1.00 78.44 406 GLN A O 1
ATOM 3227 N N . ALA A 1 407 ? -8.872 -33.478 10.307 1.00 76.62 407 ALA A N 1
ATOM 3228 C CA . ALA A 1 407 ? -7.826 -33.617 11.316 1.00 76.62 407 ALA A CA 1
ATOM 3229 C C . ALA A 1 407 ? -7.916 -34.960 12.072 1.00 76.62 407 ALA A C 1
ATOM 3231 O O . ALA A 1 407 ? -6.910 -35.646 12.257 1.00 76.62 407 ALA A O 1
ATOM 3232 N N . VAL A 1 408 ? -9.114 -35.390 12.485 1.00 80.00 408 VAL A N 1
ATOM 3233 C CA . VAL A 1 408 ? -9.310 -36.686 13.165 1.00 80.00 408 VAL A CA 1
ATOM 3234 C C . VAL A 1 408 ? -8.985 -37.867 12.251 1.00 80.00 408 VAL A C 1
ATOM 3236 O O . VAL A 1 408 ? -8.363 -38.832 12.702 1.00 80.00 408 VAL A O 1
ATOM 3239 N N . ASP A 1 409 ? -9.382 -37.805 10.983 1.00 77.38 409 ASP A N 1
ATOM 3240 C CA . ASP A 1 409 ? -9.119 -38.871 10.017 1.00 77.38 409 ASP A CA 1
ATOM 3241 C C . ASP A 1 409 ? -7.623 -38.955 9.674 1.00 77.38 409 ASP A C 1
ATOM 3243 O O . ASP A 1 409 ? -7.068 -40.055 9.632 1.00 77.38 409 ASP A O 1
ATOM 3247 N N . ALA A 1 410 ? -6.931 -37.812 9.587 1.00 73.25 410 ALA A N 1
ATOM 3248 C CA . ALA A 1 410 ? -5.474 -37.757 9.453 1.00 73.25 410 ALA A CA 1
ATOM 3249 C C . ALA A 1 410 ? -4.731 -38.361 10.663 1.00 73.25 410 ALA A C 1
ATOM 3251 O O . ALA A 1 410 ? -3.657 -38.933 10.504 1.00 73.25 410 ALA A O 1
ATOM 3252 N N . LEU A 1 411 ? -5.303 -38.309 11.874 1.00 74.06 411 LEU A N 1
ATOM 3253 C CA . LEU A 1 411 ? -4.739 -38.997 13.047 1.00 74.06 411 LEU A CA 1
ATOM 3254 C C . LEU A 1 411 ? -4.931 -40.523 13.013 1.00 74.06 411 LEU A C 1
ATOM 3256 O O . LEU A 1 411 ? -4.226 -41.228 13.739 1.00 74.06 411 LEU A O 1
ATOM 3260 N N . ARG A 1 412 ? -5.897 -41.038 12.240 1.00 78.56 412 ARG A N 1
ATOM 3261 C CA . ARG A 1 412 ? -6.217 -42.476 12.165 1.00 78.56 412 ARG A CA 1
ATOM 3262 C C . ARG A 1 412 ? -5.419 -43.220 11.098 1.00 78.56 412 ARG A C 1
ATOM 3264 O O . ARG A 1 412 ? -5.226 -44.424 11.260 1.00 78.56 412 ARG A O 1
ATOM 3271 N N . ASP A 1 413 ? -4.955 -42.532 10.057 1.00 69.62 413 ASP A N 1
ATOM 3272 C CA . ASP A 1 413 ? -4.123 -43.112 9.000 1.00 69.62 413 ASP A CA 1
ATOM 3273 C C . ASP A 1 413 ? -2.670 -42.596 9.082 1.00 69.62 413 ASP A C 1
ATOM 3275 O O . ASP A 1 413 ? -2.356 -41.527 8.554 1.00 69.62 413 ASP A O 1
ATOM 3279 N N . PRO A 1 414 ? -1.748 -43.341 9.726 1.00 56.28 414 PRO A N 1
ATOM 3280 C CA . PRO A 1 414 ? -0.353 -42.924 9.886 1.00 56.28 414 PRO A CA 1
ATOM 3281 C C . PRO A 1 414 ? 0.459 -42.939 8.574 1.00 56.28 414 PRO A C 1
ATOM 3283 O O . PRO A 1 414 ? 1.653 -42.640 8.599 1.00 56.28 414 PRO A O 1
ATOM 3286 N N . GLY A 1 415 ? -0.143 -43.307 7.433 1.00 52.34 415 GLY A N 1
ATOM 3287 C CA . GLY A 1 415 ? 0.521 -43.359 6.127 1.00 52.34 415 GLY A CA 1
ATOM 3288 C C . GLY A 1 415 ? 0.588 -42.026 5.372 1.00 52.34 415 GLY A C 1
ATOM 3289 O O . GLY A 1 415 ? 1.350 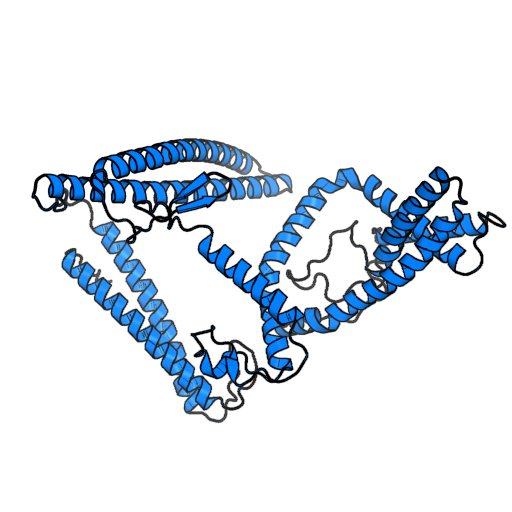-41.910 4.409 1.00 52.34 415 GLY A O 1
ATOM 3290 N N . LEU A 1 416 ? -0.173 -41.013 5.791 1.00 53.03 416 LEU A N 1
ATOM 3291 C CA . LEU A 1 416 ? -0.158 -39.686 5.179 1.00 53.03 416 LEU A CA 1
ATOM 3292 C C . LEU A 1 416 ? 0.787 -38.774 5.961 1.00 53.03 416 LEU A C 1
ATOM 3294 O O . LEU A 1 416 ? 0.453 -38.279 7.033 1.00 53.03 416 LEU A O 1
ATOM 3298 N N . GLY A 1 417 ? 1.982 -38.535 5.416 1.00 53.91 417 GLY A N 1
ATOM 3299 C CA . GLY A 1 417 ? 2.852 -37.476 5.923 1.00 53.91 417 GLY A CA 1
ATOM 3300 C C . GLY A 1 417 ? 2.084 -36.157 5.895 1.00 53.91 417 GLY A C 1
ATOM 3301 O O . GLY A 1 417 ? 1.770 -35.665 4.811 1.00 53.91 417 GLY A O 1
ATOM 3302 N N . ALA A 1 418 ? 1.727 -35.619 7.065 1.00 55.72 418 ALA A N 1
ATOM 3303 C CA . ALA A 1 418 ? 0.953 -34.388 7.116 1.00 55.72 418 ALA A CA 1
ATOM 3304 C C . ALA A 1 418 ? 1.822 -33.258 6.571 1.00 55.72 418 ALA A C 1
ATOM 3306 O O . ALA A 1 418 ? 2.915 -32.981 7.072 1.00 55.72 418 ALA A O 1
ATOM 3307 N N . ILE A 1 419 ? 1.340 -32.653 5.494 1.00 51.62 419 ILE A N 1
ATOM 3308 C CA . ILE A 1 419 ? 1.896 -31.430 4.954 1.00 51.62 419 ILE A CA 1
ATOM 3309 C C . ILE A 1 419 ? 1.161 -30.311 5.676 1.00 51.62 419 ILE A C 1
ATOM 3311 O O . ILE A 1 419 ? -0.057 -30.198 5.559 1.00 51.62 419 ILE A O 1
ATOM 3315 N N . ASP A 1 420 ? 1.889 -29.514 6.446 1.00 49.53 420 ASP A N 1
ATOM 3316 C CA . ASP A 1 420 ? 1.347 -28.313 7.074 1.00 49.53 420 ASP A CA 1
ATOM 3317 C C . ASP A 1 420 ? 0.741 -27.416 5.982 1.00 49.53 420 ASP A C 1
ATOM 3319 O O . ASP A 1 420 ? 1.454 -26.957 5.087 1.00 49.53 420 ASP A O 1
ATOM 3323 N N . MET A 1 421 ? -0.576 -27.188 6.027 1.00 42.09 421 MET A N 1
ATOM 3324 C CA . MET A 1 421 ? -1.300 -26.450 4.982 1.00 42.09 421 MET A CA 1
ATOM 3325 C C . MET A 1 421 ? -0.890 -24.976 4.891 1.00 42.09 421 MET A C 1
ATOM 3327 O O . MET A 1 421 ? -1.113 -24.339 3.863 1.00 42.09 421 MET A O 1
ATOM 3331 N N . THR A 1 422 ? -0.259 -24.433 5.935 1.00 44.88 422 THR A N 1
ATOM 3332 C CA . THR A 1 422 ? 0.238 -23.054 5.950 1.00 44.88 422 THR A CA 1
ATOM 3333 C C . THR A 1 422 ? 1.675 -22.942 5.443 1.00 44.88 422 THR A C 1
ATOM 3335 O O . THR A 1 422 ? 2.033 -21.928 4.840 1.00 44.88 422 THR A O 1
ATOM 3338 N N . THR A 1 423 ? 2.506 -23.979 5.631 1.00 49.09 423 THR A N 1
ATOM 3339 C CA . THR A 1 423 ? 3.941 -23.930 5.280 1.00 49.09 423 THR A CA 1
ATOM 3340 C C . THR A 1 423 ? 4.381 -24.876 4.159 1.00 49.09 423 THR A C 1
ATOM 3342 O O . THR A 1 423 ? 5.507 -24.747 3.667 1.00 49.09 423 THR A O 1
ATOM 3345 N N . GLY A 1 424 ? 3.528 -25.810 3.733 1.00 47.78 424 GLY A N 1
ATOM 3346 C CA . GLY A 1 424 ? 3.776 -26.755 2.642 1.00 47.78 424 GLY A CA 1
ATOM 3347 C C . GLY A 1 424 ? 4.861 -27.803 2.925 1.00 47.78 424 GLY A C 1
ATOM 3348 O O . GLY A 1 424 ? 5.370 -28.417 1.987 1.00 47.78 424 GLY A O 1
ATOM 3349 N N . LYS A 1 425 ? 5.268 -28.003 4.186 1.00 52.00 425 LYS A N 1
ATOM 3350 C CA . LYS A 1 425 ? 6.307 -28.978 4.569 1.00 52.00 425 LYS A CA 1
ATOM 3351 C C . LYS A 1 425 ? 5.726 -30.183 5.290 1.00 52.00 425 LYS A C 1
ATOM 3353 O O . LYS A 1 425 ? 4.740 -30.060 6.003 1.00 52.00 425 LYS A O 1
ATOM 3358 N N . VAL A 1 426 ? 6.416 -31.314 5.154 1.00 53.91 426 VAL A N 1
ATOM 3359 C CA . VAL A 1 426 ? 6.178 -32.523 5.951 1.00 53.91 426 VAL A CA 1
ATOM 3360 C C . VAL A 1 426 ? 6.505 -32.208 7.411 1.00 53.91 426 VAL A C 1
ATOM 3362 O O . VAL A 1 426 ? 7.643 -31.854 7.723 1.00 53.91 426 VAL A O 1
ATOM 3365 N N . VAL A 1 427 ? 5.499 -32.274 8.279 1.00 61.69 427 VAL A N 1
ATOM 3366 C CA . VAL A 1 427 ? 5.635 -32.042 9.722 1.00 61.69 427 VAL A CA 1
ATOM 3367 C C . VAL A 1 427 ? 6.451 -33.189 10.331 1.00 61.69 427 VAL A C 1
ATOM 3369 O O . VAL A 1 427 ? 6.179 -34.350 10.035 1.00 61.69 427 VAL A O 1
ATOM 3372 N N . GLU A 1 428 ? 7.463 -32.885 11.156 1.00 65.50 428 GLU A N 1
ATOM 3373 C CA . GLU A 1 428 ? 8.325 -33.908 11.789 1.00 65.50 428 GLU A CA 1
ATOM 3374 C C . GLU A 1 428 ? 7.559 -34.784 12.797 1.00 65.50 428 GLU A C 1
ATOM 3376 O O . GLU A 1 428 ? 7.844 -35.973 12.920 1.00 65.50 428 GLU A O 1
ATOM 3381 N N . ASP A 1 429 ? 6.551 -34.214 13.465 1.00 73.31 429 ASP A N 1
ATOM 3382 C CA . ASP A 1 429 ? 5.570 -34.932 14.282 1.00 73.31 429 ASP A CA 1
ATOM 3383 C C . ASP A 1 429 ? 4.142 -34.484 13.917 1.00 73.31 429 ASP A C 1
ATOM 3385 O O . ASP A 1 429 ? 3.564 -33.598 14.555 1.00 73.31 429 ASP A O 1
ATOM 3389 N N . PRO A 1 430 ? 3.556 -35.061 12.856 1.00 68.44 430 PRO A N 1
ATOM 3390 C CA . PRO A 1 430 ? 2.241 -34.662 12.368 1.00 68.44 430 PRO A CA 1
ATOM 3391 C C . PRO A 1 430 ? 1.146 -34.865 13.425 1.00 68.44 430 PRO A C 1
ATOM 3393 O O . PRO A 1 430 ? 0.168 -34.123 13.456 1.00 68.44 430 PRO A O 1
ATOM 3396 N N . HIS A 1 431 ? 1.320 -35.809 14.355 1.00 74.50 431 HIS A N 1
ATOM 3397 C CA . HIS A 1 431 ? 0.319 -36.096 15.377 1.00 74.50 431 HIS A CA 1
ATOM 3398 C C . HIS A 1 431 ? 0.210 -35.009 16.455 1.00 74.50 431 HIS A C 1
ATOM 3400 O O . HIS A 1 431 ? -0.889 -34.806 16.979 1.00 74.50 431 HIS A O 1
ATOM 3406 N N . SER A 1 432 ? 1.298 -34.324 16.825 1.00 78.06 432 SER A N 1
ATOM 3407 C CA . SER A 1 432 ? 1.230 -33.240 17.820 1.00 78.06 432 SER A CA 1
ATOM 3408 C C . SER A 1 432 ? 0.643 -31.956 17.240 1.00 78.06 432 SER A C 1
ATOM 3410 O O . SER A 1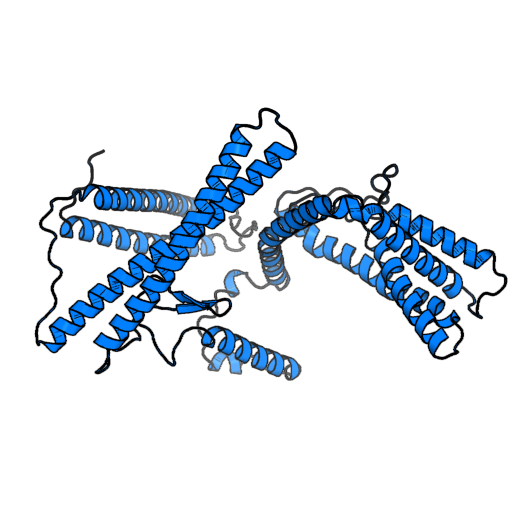 432 ? -0.197 -31.342 17.901 1.00 78.06 432 SER A O 1
ATOM 3412 N N . GLN A 1 433 ? 0.985 -31.606 15.995 1.00 73.88 433 GLN A N 1
ATOM 3413 C CA . GLN A 1 433 ? 0.388 -30.454 15.313 1.00 73.88 433 GLN A CA 1
ATOM 3414 C C . GLN A 1 433 ? -1.119 -30.644 15.125 1.00 73.88 433 GLN A C 1
ATOM 3416 O O . GLN A 1 433 ? -1.900 -29.793 15.541 1.00 73.88 433 GLN A O 1
ATOM 3421 N N . ILE A 1 434 ? -1.542 -31.806 14.613 1.00 76.00 434 ILE A N 1
ATOM 3422 C CA . ILE A 1 434 ? -2.967 -32.076 14.395 1.00 76.00 434 ILE A CA 1
ATOM 3423 C C . ILE A 1 434 ? -3.754 -32.027 15.719 1.00 76.00 434 ILE A C 1
ATOM 3425 O O . ILE A 1 434 ? -4.889 -31.557 15.748 1.00 76.00 434 ILE A O 1
ATOM 3429 N N . LYS A 1 435 ? -3.167 -32.453 16.849 1.00 80.44 435 LYS A N 1
ATOM 3430 C CA . LYS A 1 435 ? -3.810 -32.314 18.172 1.00 80.44 435 LYS A CA 1
ATOM 3431 C C . LYS A 1 435 ? -4.004 -30.856 18.583 1.00 80.44 435 LYS A C 1
ATOM 3433 O O . LYS A 1 435 ? -5.052 -30.529 19.132 1.00 80.44 435 LYS A O 1
ATOM 3438 N N . LYS A 1 436 ? -3.012 -30.004 18.330 1.00 79.56 436 LYS A N 1
ATOM 3439 C CA . LYS A 1 436 ? -3.051 -28.578 18.662 1.00 79.56 436 LYS A CA 1
ATOM 3440 C C . LYS A 1 436 ? -4.067 -27.828 17.799 1.00 79.56 436 LYS A C 1
ATOM 3442 O O . LYS A 1 436 ? -4.881 -27.086 18.343 1.00 79.56 436 LYS A O 1
ATOM 3447 N N . ASP A 1 437 ? -4.082 -28.091 16.495 1.00 74.44 437 ASP A N 1
ATOM 3448 C CA . ASP A 1 437 ? -5.071 -27.521 15.573 1.00 74.44 437 ASP A CA 1
ATOM 3449 C C . ASP A 1 437 ? -6.493 -27.941 15.986 1.00 74.44 437 ASP A C 1
ATOM 3451 O O . ASP A 1 437 ? -7.425 -27.141 15.981 1.00 74.44 437 ASP A O 1
ATOM 3455 N N . LEU A 1 438 ? -6.656 -29.184 16.453 1.00 79.31 438 LEU A N 1
ATOM 3456 C CA . LEU A 1 438 ? -7.925 -29.694 16.969 1.00 79.31 438 LEU A CA 1
ATOM 3457 C C . LEU A 1 438 ? -8.339 -29.024 18.297 1.00 79.31 438 LEU A C 1
ATOM 3459 O O . LEU A 1 438 ? -9.532 -28.835 18.539 1.00 79.31 438 LEU A O 1
ATOM 3463 N N . GLU A 1 439 ? -7.397 -28.636 19.161 1.00 84.00 439 GLU A N 1
ATOM 3464 C CA . GLU A 1 439 ? -7.678 -27.834 20.364 1.00 84.00 439 GLU A CA 1
ATOM 3465 C C . GLU A 1 439 ? -8.100 -26.397 20.026 1.00 84.00 439 GLU A C 1
ATOM 3467 O O . GLU A 1 439 ? -9.034 -25.872 20.639 1.00 84.00 439 GLU A O 1
ATOM 3472 N N . GLU A 1 440 ? -7.462 -25.775 19.034 1.00 77.88 440 GLU A N 1
ATOM 3473 C CA . GLU A 1 440 ? -7.824 -24.438 18.561 1.00 77.88 440 GLU A CA 1
ATOM 3474 C C . GLU A 1 440 ? -9.195 -24.439 17.877 1.00 77.88 440 GLU A C 1
ATOM 3476 O O . GLU A 1 440 ? -10.057 -23.639 18.242 1.00 77.88 440 GLU A O 1
ATOM 3481 N N . LEU A 1 441 ? -9.463 -25.414 17.001 1.00 78.00 441 LEU A N 1
ATOM 3482 C CA . LEU A 1 441 ? -10.785 -25.612 16.401 1.00 78.00 441 LEU A CA 1
ATOM 3483 C C . LEU A 1 441 ? -11.864 -25.808 17.472 1.00 78.00 441 LEU A C 1
ATOM 3485 O O . LEU A 1 441 ? -12.918 -25.184 17.394 1.00 78.00 441 LEU A O 1
ATOM 3489 N N . LYS A 1 442 ? -11.597 -26.586 18.531 1.00 82.94 442 LYS A N 1
ATOM 3490 C CA . LYS A 1 442 ? -12.524 -26.722 19.673 1.00 82.94 442 LYS A CA 1
ATOM 3491 C C . LYS A 1 442 ? -12.774 -25.400 20.395 1.00 82.94 442 LYS A C 1
ATOM 3493 O O . LYS A 1 442 ? -13.895 -25.154 20.844 1.00 82.94 442 LYS A O 1
ATOM 3498 N N . ARG A 1 443 ? -11.752 -24.550 20.538 1.00 84.50 443 ARG A N 1
ATOM 3499 C CA . ARG A 1 443 ? -11.905 -23.218 21.137 1.00 84.50 443 ARG A CA 1
ATOM 3500 C C . ARG A 1 443 ? -12.788 -22.327 20.265 1.00 84.50 443 ARG A C 1
ATOM 3502 O O . ARG A 1 443 ? -13.736 -21.749 20.792 1.00 84.50 443 ARG A O 1
ATOM 3509 N N . VAL A 1 444 ? -12.521 -22.245 18.962 1.00 76.69 444 VAL A N 1
ATOM 3510 C CA . VAL A 1 444 ? -13.324 -21.425 18.038 1.00 76.69 444 VAL A CA 1
ATOM 3511 C C . VAL A 1 444 ? -14.756 -21.963 17.946 1.00 76.69 444 VAL A C 1
ATOM 3513 O O . VAL A 1 444 ? -15.710 -21.191 17.993 1.00 76.69 444 VAL A O 1
ATOM 3516 N N . GLN A 1 445 ? -14.942 -23.287 17.954 1.00 80.62 445 GLN A N 1
ATOM 3517 C CA . GLN A 1 445 ? -16.264 -23.915 18.013 1.00 80.62 445 GLN A CA 1
ATOM 3518 C C . GLN A 1 445 ? -17.021 -23.523 19.295 1.00 80.62 445 GLN A C 1
ATOM 3520 O O . GLN A 1 445 ? -18.223 -23.258 19.246 1.00 80.62 445 GLN A O 1
ATOM 3525 N N . LYS A 1 446 ? -16.323 -23.414 20.438 1.00 86.38 446 LYS A N 1
ATOM 3526 C CA . LYS A 1 446 ? -16.899 -22.906 21.691 1.00 86.38 446 LYS A CA 1
ATOM 3527 C C . LYS A 1 446 ? -17.293 -21.427 21.582 1.00 86.38 446 LYS A C 1
ATOM 3529 O O . LYS A 1 446 ? -18.375 -21.051 22.030 1.00 86.38 446 LYS A O 1
ATOM 3534 N N . GLU A 1 447 ? -16.458 -20.589 20.974 1.00 81.25 447 GLU A N 1
ATOM 3535 C CA . GLU A 1 447 ? -16.775 -19.174 20.724 1.00 81.25 447 GLU A CA 1
ATOM 3536 C C . GLU A 1 447 ? -18.001 -19.028 19.802 1.00 81.25 447 GLU A C 1
ATOM 3538 O O . GLU A 1 447 ? -18.947 -18.322 20.152 1.00 81.25 447 GLU A O 1
ATOM 3543 N N . SER A 1 448 ? -18.072 -19.806 18.718 1.00 79.62 448 SER A N 1
ATOM 3544 C CA . SER A 1 448 ? -19.243 -19.889 17.831 1.00 79.62 448 SER A CA 1
ATOM 3545 C C . SER A 1 448 ? -20.516 -20.328 18.573 1.00 79.62 448 SER A C 1
ATOM 3547 O O . SER A 1 448 ? -21.587 -19.749 18.357 1.00 79.62 448 SER A O 1
ATOM 3549 N N . THR A 1 449 ? -20.427 -21.293 19.506 1.00 83.44 449 THR A N 1
ATOM 3550 C CA . THR A 1 449 ? -21.583 -21.669 20.345 1.00 83.44 449 THR A CA 1
ATOM 3551 C C . THR A 1 449 ? -22.040 -20.542 21.264 1.00 83.44 449 THR A C 1
ATOM 3553 O O . THR A 1 449 ? -23.244 -20.316 21.359 1.00 83.44 449 THR A O 1
ATOM 3556 N N . MET A 1 450 ? -21.116 -19.789 21.873 1.00 82.75 450 MET A N 1
ATOM 3557 C CA . MET A 1 450 ? -21.470 -18.638 22.714 1.00 82.75 450 MET A CA 1
ATOM 3558 C C . MET A 1 450 ? -22.165 -17.539 21.900 1.00 82.75 450 MET A C 1
ATOM 3560 O O . MET A 1 450 ? -23.149 -16.966 22.363 1.00 82.75 450 MET A O 1
ATOM 3564 N N . ILE A 1 451 ? -21.704 -17.283 20.671 1.00 78.25 451 ILE A N 1
ATOM 3565 C CA . ILE A 1 451 ? -22.351 -16.333 19.753 1.00 78.25 451 ILE A CA 1
ATOM 3566 C C . ILE A 1 451 ? -23.773 -16.796 19.422 1.00 78.25 451 ILE A C 1
ATOM 3568 O O . ILE A 1 451 ? -24.709 -16.003 19.492 1.00 78.25 451 ILE A O 1
ATOM 3572 N N . ARG A 1 452 ? -23.972 -18.087 19.131 1.00 82.69 452 ARG A N 1
ATOM 3573 C CA . ARG A 1 452 ? -25.303 -18.642 18.844 1.00 82.69 452 ARG A CA 1
ATOM 3574 C C . ARG A 1 452 ? -26.245 -18.550 20.043 1.00 82.69 452 ARG A C 1
ATOM 3576 O O . ARG A 1 452 ? -27.412 -18.209 19.875 1.00 82.69 452 ARG A O 1
ATOM 3583 N N . GLU A 1 453 ? -25.758 -18.843 21.245 1.00 87.38 453 GLU A N 1
ATOM 3584 C CA . GLU A 1 453 ? -26.536 -18.681 22.477 1.00 87.38 453 GLU A CA 1
ATOM 3585 C C . GLU A 1 453 ? -26.915 -17.214 22.703 1.00 87.38 453 GLU A C 1
ATOM 3587 O O . GLU A 1 453 ? -28.063 -16.922 23.044 1.00 87.38 453 GLU A O 1
ATOM 3592 N N . ALA A 1 454 ? -25.991 -16.284 22.442 1.00 83.06 454 ALA A N 1
ATOM 3593 C CA . ALA A 1 454 ? -26.269 -14.855 22.492 1.00 83.06 454 ALA A CA 1
ATOM 3594 C C . ALA A 1 454 ? -27.327 -14.445 21.453 1.00 83.06 454 ALA A C 1
ATOM 3596 O O . ALA A 1 454 ? -28.272 -13.744 21.807 1.00 83.06 454 ALA A O 1
ATOM 3597 N N . ILE A 1 455 ? -27.238 -14.932 20.210 1.00 81.56 455 ILE A N 1
ATOM 3598 C CA . ILE A 1 455 ? -28.239 -14.684 19.161 1.00 81.56 455 ILE A CA 1
ATOM 3599 C C . ILE A 1 455 ? -29.605 -15.263 19.556 1.00 81.56 455 ILE A C 1
ATOM 3601 O O . ILE A 1 455 ? -30.618 -14.575 19.444 1.00 81.56 455 ILE A O 1
ATOM 3605 N N . ALA A 1 456 ? -29.659 -16.494 20.071 1.00 82.88 4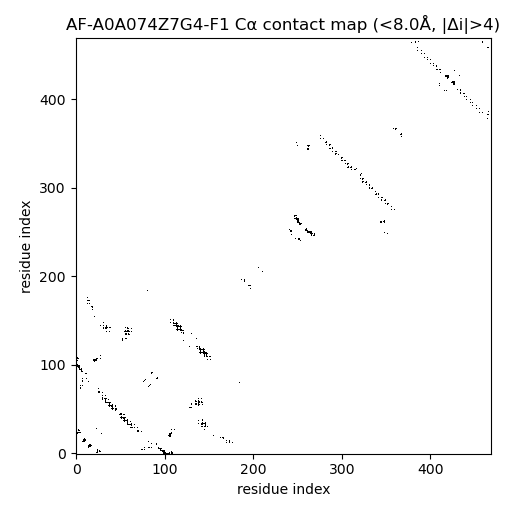56 ALA A N 1
ATOM 3606 C CA . ALA A 1 456 ? -30.901 -17.125 20.518 1.00 82.88 456 ALA A CA 1
ATOM 3607 C C . ALA A 1 456 ? -31.548 -16.360 21.684 1.00 82.88 456 ALA A C 1
ATOM 3609 O O . ALA A 1 456 ? -32.768 -16.151 21.712 1.00 82.88 456 ALA A O 1
ATOM 3610 N N . LYS A 1 457 ? -30.726 -15.887 22.626 1.00 86.94 457 LYS A N 1
ATOM 3611 C CA . LYS A 1 457 ? -31.173 -15.034 23.727 1.00 86.94 457 LYS A CA 1
ATOM 3612 C C . LYS A 1 457 ? -31.719 -13.706 23.203 1.00 86.94 457 LYS A C 1
ATOM 3614 O O . LYS A 1 457 ? -32.834 -13.342 23.564 1.00 86.94 457 LYS A O 1
ATOM 3619 N N . LEU A 1 458 ? -31.002 -13.045 22.292 1.00 81.94 458 LEU A N 1
ATOM 3620 C CA . LEU A 1 458 ? -31.443 -11.803 21.650 1.00 81.94 458 LEU A CA 1
ATOM 3621 C C . LEU A 1 458 ? -32.761 -11.991 20.891 1.00 81.94 458 LEU A C 1
ATOM 3623 O O . LEU A 1 458 ? -33.663 -11.173 21.029 1.00 81.94 458 LEU A O 1
ATOM 3627 N N . ARG A 1 459 ? -32.933 -13.095 20.154 1.00 80.94 459 ARG A N 1
ATOM 3628 C CA . ARG A 1 459 ? -34.199 -13.436 19.478 1.00 80.94 459 ARG A CA 1
ATOM 3629 C C . ARG A 1 459 ? -35.362 -13.542 20.457 1.00 80.94 459 ARG A C 1
ATOM 3631 O O . ARG A 1 459 ? -36.427 -12.980 20.206 1.00 80.94 459 ARG A O 1
ATOM 3638 N N . THR A 1 460 ? -35.135 -14.202 21.591 1.00 84.69 460 THR A N 1
ATOM 3639 C CA . THR A 1 460 ? -36.137 -14.347 22.657 1.00 84.69 460 THR A CA 1
ATOM 3640 C C . THR A 1 460 ? -36.479 -12.993 23.283 1.00 84.69 460 THR A C 1
ATOM 3642 O O . THR A 1 460 ? -37.652 -12.660 23.431 1.00 84.69 460 THR A O 1
ATOM 3645 N N . GLU A 1 461 ? -35.467 -12.180 23.597 1.00 81.88 461 GLU A N 1
ATOM 3646 C CA . GLU A 1 461 ? -35.633 -10.837 24.169 1.00 81.88 461 GLU A CA 1
ATOM 3647 C C . GLU A 1 461 ? -36.346 -9.872 23.206 1.00 81.88 461 GLU A C 1
ATOM 3649 O O . GLU A 1 461 ? -37.139 -9.032 23.637 1.00 81.88 461 GLU A O 1
ATOM 3654 N N . MET A 1 462 ? -36.102 -10.012 21.900 1.00 77.31 462 MET A N 1
ATOM 3655 C CA . MET A 1 462 ? -36.716 -9.199 20.848 1.00 77.31 462 MET A CA 1
ATOM 3656 C C . MET A 1 462 ? -38.075 -9.731 20.365 1.00 77.31 462 MET A C 1
ATOM 3658 O O . MET A 1 462 ? -38.742 -9.044 19.590 1.00 77.31 462 MET A O 1
ATOM 3662 N N . GLY A 1 463 ? -38.498 -10.926 20.794 1.00 81.31 463 GLY A N 1
ATOM 3663 C CA . GLY A 1 463 ? -39.724 -11.574 20.310 1.00 81.31 463 GLY A CA 1
ATOM 3664 C C . GLY A 1 463 ? -39.683 -11.921 18.816 1.00 81.31 463 GLY A C 1
ATOM 3665 O O . GLY A 1 463 ? -40.697 -11.808 18.129 1.00 81.31 463 GLY A O 1
ATOM 3666 N N . ILE A 1 464 ? -38.506 -12.283 18.294 1.00 81.31 464 ILE A N 1
ATOM 3667 C CA . ILE A 1 464 ? -38.288 -12.647 16.889 1.00 81.31 464 ILE A CA 1
ATOM 3668 C C . ILE A 1 464 ? -38.158 -14.168 16.783 1.00 81.31 464 ILE A C 1
ATOM 3670 O O . ILE A 1 464 ? -37.201 -14.750 17.286 1.00 81.31 464 ILE A O 1
ATOM 3674 N N . GLU A 1 465 ? -39.082 -14.818 16.081 1.00 77.06 465 GLU A N 1
ATOM 3675 C CA . GLU A 1 465 ? -38.984 -16.254 15.784 1.00 77.06 465 GLU A CA 1
ATOM 3676 C C . GLU A 1 465 ? -37.984 -16.514 14.636 1.00 77.06 465 GLU A C 1
ATOM 3678 O O . GLU A 1 465 ? -37.877 -15.699 13.714 1.00 77.06 465 GLU A O 1
ATOM 3683 N N . LYS A 1 466 ? -37.270 -17.651 14.635 1.00 74.25 466 LYS A N 1
ATOM 3684 C CA . LYS A 1 466 ? -36.510 -18.094 13.444 1.00 74.25 466 LYS A CA 1
ATOM 3685 C C . LYS A 1 466 ? -37.508 -18.383 12.316 1.00 74.25 466 LYS A C 1
ATOM 3687 O O . LYS A 1 466 ? -38.645 -18.758 12.591 1.00 74.25 466 LYS A O 1
ATOM 3692 N N . LYS A 1 467 ? -37.141 -18.125 11.062 1.00 71.31 467 LYS A N 1
ATOM 3693 C CA . LYS A 1 467 ? -37.972 -18.540 9.929 1.00 71.31 467 LYS A CA 1
ATOM 3694 C C . LYS A 1 467 ? -37.807 -20.053 9.745 1.00 71.31 467 LYS A C 1
ATOM 3696 O O . LYS A 1 467 ? -36.675 -20.520 9.663 1.00 71.31 467 LYS A O 1
ATOM 3701 N N . ASP A 1 468 ? -38.913 -20.791 9.731 1.00 61.28 468 ASP A N 1
ATOM 3702 C CA . ASP A 1 468 ? -38.924 -22.195 9.314 1.00 61.28 468 ASP A CA 1
ATOM 3703 C C . ASP A 1 468 ? -38.817 -22.213 7.780 1.00 61.28 468 ASP A C 1
ATOM 3705 O O . ASP A 1 468 ? -39.835 -22.102 7.096 1.00 61.28 468 ASP A O 1
ATOM 3709 N N . ASP A 1 469 ? -37.594 -22.243 7.247 1.00 49.22 469 ASP A N 1
ATOM 3710 C CA . ASP A 1 469 ? -37.319 -22.432 5.813 1.00 49.22 469 ASP A CA 1
ATOM 3711 C C . ASP A 1 469 ? -36.728 -23.822 5.551 1.00 49.22 469 ASP A C 1
ATOM 3713 O O . ASP A 1 469 ? -35.803 -24.228 6.299 1.00 49.22 469 ASP A O 1
#

Organism: Aureobasidium subglaciale (strain EXF-2481) (NCBI:txid1043005)

Foldseek 3Di:
DAFFDQLLACQDLLRHQADPQARHDQQLVQLQVLLVQLVVCLVVCVVVVHFSLVSLLSSLVSSVVSNCVSVVVSVVCSVPQRVVLCVVVVGDGDDTDRDDPPPDNHLSNLLQVLLVVLQVVLVVDPDRGPDDDPSSSSSSSSNRSNVSNVCVCVVCVVVVPVSVVVVVVSVVSSVVCVVVSVVVVVCVVCVVVVHHPVVPDDPPDDDPVVVVPPDDDDDPPVVVVVVVVVVVVVCCVVVVFFPPVDHAQFTWGQDPNDIATALHGDPVDDQDPCNLVSLVVVLVVLVVVLVVLVVVLVVLVVVLVVLVVVLVPDPDPDPVNVVSVVVSVVSVVVSVVSVVSSVSSVSVSVVSVVVSQQVVQVVVVHGDDDDDPPDPPDPVVVLVVLQVVVVVLVVVLVVLVVLLVVLVVCLVDVPDQDQDPVHRDRDPCSNVVSVVSNVVSVVVVVVSVVVVVVSVVVCVVVVHDHDPD

Sequence (469 aa):
MRILPPNWEGLHPAYPSKPAPFNESALTKAPFWAGGCGALAAGLALLTKRPPAQGLKIAAWTTIIFGTASVGVERYAGRLIARPYLESKGVEIPKSKIIDRPFEIDADNYILAGGLIGLGFAASVRKPWNSVGWQRWLGAFSCGSFAGASFNQIYHYDTSASLAETIARQQTLRNMWMEDVKRFIENKAIKDSGRNPEDLKQPGMTTMADMLKNVGDAQNSMVKEMHAAAALAAQNAQEEDVDEQDPQPHFSEMREGERVFFPEPNYKWQPGSDAVQQIESHIQKLKERRSRLAGEASMLFYELASKQNDLYLTDKEDFEREQRRVDAELMGHLHTQTYIEISRLDWCIADSQKTRLQLKALENGQQWLPQKPESQLKLHHARRLLDDFDHENEVARAEMDMLAQQAVDALRDPGLGAIDMTTGKVVEDPHSQIKKDLEELKRVQKESTMIREAIAKLRTEMGIEKKDD

Mean predicted aligned error: 18.57 Å

pLDDT: mean 80.77, std 15.17, range [35.84, 96.88]

Solvent-accessible surface area (backbone atoms only — not comparable to full-atom values): 25405 Å² total; per-residue (Å²): 38,33,57,56,48,69,50,63,53,52,78,43,60,66,35,56,53,67,59,83,48,72,43,63,27,49,66,57,48,17,26,27,57,12,7,50,54,10,52,52,43,21,52,51,21,54,76,68,75,40,69,47,33,55,6,32,45,47,5,24,52,39,22,52,58,44,23,54,49,40,43,47,49,54,53,46,45,40,64,70,48,51,45,58,52,36,51,73,71,71,45,84,71,60,78,75,44,64,67,45,60,81,87,49,86,27,39,37,44,35,22,50,53,20,15,52,50,20,36,49,55,54,66,73,40,93,71,66,53,89,51,68,68,69,38,36,50,48,6,26,22,10,39,17,11,23,53,17,43,51,48,48,53,62,74,44,48,86,61,37,63,68,48,47,51,52,50,49,52,45,48,54,47,20,56,70,32,45,58,58,54,48,53,49,50,52,54,47,52,34,51,77,68,75,44,61,72,71,79,63,59,71,91,70,80,74,57,74,72,63,63,69,72,74,74,81,83,95,77,63,63,70,55,46,52,51,47,51,51,49,48,51,50,48,49,45,67,70,62,69,57,55,55,80,90,63,54,45,72,38,42,48,37,76,52,96,90,40,81,45,73,48,78,45,78,28,84,84,40,71,81,57,98,58,34,59,60,51,41,51,52,49,42,49,55,44,50,54,51,38,53,52,47,52,51,50,33,52,51,35,47,53,53,26,52,51,36,45,50,55,39,71,71,48,85,60,95,45,73,67,43,54,50,36,48,53,54,26,49,52,36,49,50,53,31,51,52,45,49,51,51,41,52,33,40,53,47,45,39,53,52,40,51,50,52,41,48,39,49,57,23,47,77,70,78,41,82,63,70,86,78,77,72,89,65,89,78,58,66,60,58,61,47,48,52,54,48,52,52,49,48,54,52,49,50,55,44,54,54,50,52,51,52,46,48,52,42,55,52,53,68,71,41,88,84,59,78,40,53,40,89,89,75,74,41,73,47,94,56,41,66,61,54,43,52,51,53,48,51,50,49,51,49,54,52,50,52,53,47,51,52,50,52,50,50,54,50,49,27,62,76,69,73,49,79,82,82,96,123